Protein 7MMZ (pdb70)

InterPro domains:
  IPR000873 AMP-dependent synthetase/ligase domain [PF00501] (67-447)
  IPR011904 Acetate-CoA ligase [TIGR02188] (13-622)
  IPR020845 AMP-binding, conserved site [PS00455] (239-250)
  IPR025110 AMP-binding enzyme, C-terminal domain [PF13193] (507-585)
  IPR032387 Acetyl-coenzyme A synthetase, N-terminal domain [PF16177] (18-63)
  IPR042099 ANL, N-terminal domain [G3DSA:3.40.50.12780] (8-493)
  IPR045851 AMP-binding enzyme domain superfamily [G3DSA:3.30.300.30] (494-626)

Organism: Legionella pneumophila subsp. pneumophila (strain Philadelphia 1 / ATCC 33152 / DSM 7513) (NCBI:txid272624)

Solvent-accessible surface area: 20471 Å² total; per-residue (Å²): 129,85,62,50,56,147,5,18,116,40,0,24,100,15,0,69,128,24,5,77,47,90,79,104,48,92,75,18,29,68,35,14,7,161,65,10,64,12,74,0,0,65,41,1,38,0,1,2,0,20,1,0,0,38,60,14,41,114,135,36,12,137,38,40,0,0,15,12,0,0,3,66,54,131,87,68,90,79,18,26,0,39,98,0,54,40,61,0,0,11,0,0,21,0,0,99,73,22,134,12,54,98,45,59,24,0,0,0,0,1,3,14,0,1,24,0,0,0,0,0,0,0,0,4,2,5,3,1,16,0,2,5,3,34,5,25,15,18,17,68,5,0,53,84,23,4,91,64,11,97,8,67,4,0,0,0,0,10,11,13,61,101,8,49,62,78,25,74,0,15,51,43,0,51,114,1,8,120,98,58,151,13,36,13,0,0,6,47,36,43,118,62,136,55,99,39,74,81,129,36,15,49,35,17,104,97,31,29,90,94,37,64,91,69,10,120,31,54,59,8,70,2,47,26,52,5,0,10,5,25,15,10,19,38,95,22,85,25,64,3,2,11,0,8,2,0,0,2,0,0,0,0,0,30,0,0,48,55,1,0,47,16,106,63,132,20,18,0,1,2,51,19,27,1,3,68,12,15,0,0,0,0,0,0,0,0,0,0,0,42,0,6,9,0,0,1,20,16,15,60,38,64,99,68,40,10,4,0,6,5,75,1,0,40,94,32,101,0,26,0,2,0,6,29,0,24,20,5,20,34,8,59,142,40,22,61,118,88,13,126,94,25,54,13,93,17,14,79,1,0,0,0,14,45,23,70,4,63,76,66,2,15,57,19,2,24,92,90,0,3,101,41,84,3,27,9,0,12,3,23,22,12,12,5,0,0,0,0,0,0,1,11,48,30,107,50,139,56,64,43,44,16,3,2,27,81,31,2,47,11,9,46,14,4,0,11,56,122,76,44,114,62,31,131,50,46,28,96,24,49,0,0,0,67,41,3,0,0,0,4,2,26,33,5,43,91,70,75,118,67,7,25,110,57,23,26,58,89,12,46,3,34,4,10,10,4,2,92,31,38,156,92,24,2,7,73,25,74,19,67,102,50,91,7,8,38,1,31,28,43,56,8,0,17,20,14,0,50,46,3,0,54,80,46,131,49,10,86,52,25,27,6,74,24,73,124,66,91,48,65,32,49,4,0,39,0,104,0,36,74,144,56,74,81,32,58,82,45,0,68,105,23,0,28,68,49,12,6,82,31,0,25,0,60,35,13,89,62,101

Sequence (559 aa):
TATEEYLSEFWSEIAAQTIDWIQPWSITLQGGLHKGDVKWFQGGLLNVSANCLDRHLPHKANQTAIIWEGDDENQNKTLTFAQLYSEVCKMSNVLKSLNVRRGDTVGIYLPMIPEAAIAMLACARIGAIHTVVFAGFSAHALQQRLIASSCKCLITADAFQRGGKTIPLKKQADEASVDLNITKLVVKNSNAPTALNKNKEHWWHELKQTVSDQCTPEPMNTEDPLFILYTSGSTGQPKGVVHTTGGYLVQAAYTHQLIFACQDNEVFWCTADVGWWITGHSYVVYGPLCNGITTLMFEGIPTWPDAARNWRIIDKHQVNVFYTAPTAIRSLMRAGDQWLNSSSRSSLRLLGSVGEPINPEAWNWYHQKVGQGKCPIVDTWWQTETGAIMISPRASDEVIKPGSARKPIPGIVPLLLNEQGHEINGAGEGLLAIKYPWPSMARTIAGDHQRYCNTYLSNGYYITGDGAKRDEDGDYWITGRIDDVLNVSGHRLGTAEIESALVSHPKVAEAGVVGIPHDLKGQAIFAYVILPDAELQTELMERVKDQISAIAKPDVIQFA

Secondary structure (DSSP, 8-state):
-HHHHHHHHHHHHHHHHHS--SB--SEEEE--TTTT--EEEET-EE-HHHHHTGGGTTTTTTSEEEEEE-SSTT-EEEEEHHHHHHHHHHHHHHHHHTT--TT-EEEEE--SSHHHHHHHHHHHHHT-EEEE--TTS-HHHHHHHHHHHT-SEEEEES-EEETTEEE-HHHHHHHHHTTS--EEEEE--SSS-----TTTEEEHHHHGGGS-S--PPP-EETTSEEEEEEE--SSSS-EEEEEESHHHHHHHHHHHHHHH---TT-EEEE---TTSHHHIIIIIIHHHHTT-EEEEE-S-TTSS-TTHHHHHHHHHT--EEEE-HHHHHHHHHH-GGGGSS---TT--EEEEESS---HHHHHIIIIIISTT---EEEEB--GGG-S--B---TTS----TT--BSBPTT--EEEE-TTSPBPPSSEEEEEEE-S--TT---EETT-HHHHHHHHEETTEEEEEEEEEE-TTS-EEEEEESSS-EEETTEEE-HHHHHHHHHTSTT--EEEEEEEEETTTEEEEEEEEE---HHHHHHHHHHHHHHS-GGG--SEEEE-

Foldseek 3Di:
DVVVVVLLVVLLVLLVVQFDWPAFADGAWDDWQVVLPIDGRFRTWDFQLCLLAVVCPPVQQPPWAEWEAALPRVDTDTATSVRLLLLLLLVLQLCVVVVQAAAAEEEEQEFLDVVSLSVLNNCRQRNYAYEYADNQWALQQSLVVCVVRVHQEYEYEQWGDAFHDIDRSVVSPCSSCPVHNHAYEYEYPDPDDDDDDVPRYHYPVVSSVVDDSDDHGDGDGQARWSYWAFAADADDGTFTFTWGHRLLLSQLQVQQCFAPVDDLPAEAEEADICNFLCCVRPQHRRQSSVNHYHYTYRYACQVVHVLVVQVVCQVRLHAEYAYELLNLLVSVVRDLVSLPPHDLVSYAEYEYDQDFHDQVSQCCCQCRNVVNRYAYWYFDDHRQQSHTFFIDHRPDDRDDRRWSFGTDPSWAKFAADPVGDTDDAWDKHFIKTQIDGSGGRSATVPCRVCVSVRARDPRIGTPQWMWTAHNVRIIHTDGGPGQWDQFSSGTHYQNLLFVLLQVPPQFPGKDWGWDQDSSTRTAIEMETEGDDVVVLVVSLVSSCNNTRNRNRHPYYHYD

CATH classification: 3.40.50.12780

Radius of gyration: 22.62 Å; Cα contacts (8 Å, |Δi|>4): 1298; chains: 1; bounding box: 59×56×62 Å

Nearest PDB structures (foldseek):
  7mmz-assembly1_A  TM=1.002E+00  e=0.000E+00  Legionella pneumophila subsp. pneumophila str. Philadelphia 1
  7kno-assembly1_C  TM=9.696E-01  e=4.933E-80  Cryptococcus neoformans H99
  5k85-assembly3_C  TM=9.714E-01  e=1.891E-79  Cryptococcus neoformans H99
  8rpl-assembly2_B  TM=9.668E-01  e=5.287E-78  Chloroflexota bacterium
  8w0m-assembly1_B  TM=9.738E-01  e=5.385E-64  Candida albicans

Structure (mmCIF, N/CA/C/O backbone):
data_7MMZ
#
_entry.id   7MMZ
#
_cell.length_a   74.930
_cell.length_b   74.930
_cell.length_c   228.790
_cell.angle_alpha   90.000
_cell.angle_beta   90.000
_cell.angle_gamma   90.000
#
_symmetry.space_group_name_H-M   'P 41 21 2'
#
loop_
_entity.id
_entity.type
_entity.pdbx_description
1 polymer 'Acetyl-coenzyme A synthetase'
2 non-polymer "5'-O-[(S)-ethoxy(hydroxy)phosphoryl]adenosine"
3 non-polymer 1,2-ETHANEDIOL
4 water water
#
loop_
_atom_site.group_PDB
_atom_site.id
_atom_site.type_symbol
_atom_site.label_atom_id
_atom_site.label_alt_id
_atom_site.label_comp_id
_atom_site.label_asym_id
_atom_site.label_entity_id
_atom_site.label_seq_id
_atom_site.pdbx_PDB_ins_code
_atom_site.Cartn_x
_atom_site.Cartn_y
_atom_site.Cartn_z
_atom_site.occupancy
_atom_site.B_iso_or_equiv
_atom_site.auth_seq_id
_atom_site.auth_comp_id
_atom_site.auth_asym_id
_atom_site.auth_atom_id
_atom_site.pdbx_PDB_model_num
ATOM 1 N N . THR A 1 20 ? -24.74374 31.72117 43.76111 1.000 60.76108 12 THR A N 1
ATOM 2 C CA . THR A 1 20 ? -26.07439 31.73160 44.36422 1.000 65.87442 12 THR A CA 1
ATOM 3 C C . THR A 1 20 ? -26.76968 33.06837 44.11459 1.000 63.54716 12 THR A C 1
ATOM 4 O O . THR A 1 20 ? -27.55081 33.19848 43.16951 1.000 64.18086 12 THR A O 1
ATOM 8 N N . ALA A 1 21 ? -26.51147 34.06214 44.97234 1.000 64.42246 13 ALA A N 1
ATOM 9 C CA . ALA A 1 21 ? -26.76167 35.43880 44.55461 1.000 61.09622 13 ALA A CA 1
ATOM 10 C C . ALA A 1 21 ? -25.85759 35.79923 43.38088 1.000 56.80004 13 ALA A C 1
ATOM 11 O O . ALA A 1 21 ? -26.30822 36.38662 42.38964 1.000 54.65996 13 ALA A O 1
ATOM 13 N N . THR A 1 22 ? -24.58877 35.39630 43.45045 1.000 58.53173 14 THR A N 1
ATOM 14 C CA . THR A 1 22 ? -23.70569 35.52887 42.29686 1.000 56.49796 14 THR A CA 1
ATOM 15 C C . THR A 1 22 ? -24.27376 34.80543 41.07898 1.000 57.01903 14 THR A C 1
ATOM 16 O O . THR A 1 22 ? -24.17214 35.29980 39.94956 1.000 50.37516 14 THR A O 1
ATOM 20 N N . GLU A 1 23 ? -24.90151 33.64500 41.28945 1.000 56.33112 15 GLU A N 1
ATOM 21 C CA . GLU A 1 23 ? -25.42130 32.87994 40.16028 1.000 56.38392 15 GLU A CA 1
ATOM 22 C C . GLU A 1 23 ? -26.65536 33.54062 39.55252 1.000 56.72047 15 GLU A C 1
ATOM 23 O O . GLU A 1 23 ? -26.86595 33.45175 38.33427 1.000 53.13420 15 GLU A O 1
ATOM 29 N N . GLU A 1 24 ? -27.47648 34.20687 40.37566 1.000 55.43432 16 GLU A N 1
ATOM 30 C CA . GLU A 1 24 ? -28.57433 35.00566 39.83206 1.000 58.74047 16 GLU A CA 1
ATOM 31 C C . GLU A 1 24 ? -28.04792 36.14275 38.96006 1.000 56.13094 16 GLU A C 1
ATOM 32 O O . GLU A 1 24 ? -28.59716 36.40406 37.88276 1.000 57.97081 16 GLU A O 1
ATOM 34 N N . TYR A 1 25 ? -26.97905 36.82183 39.40191 1.000 53.46418 17 TYR A N 1
ATOM 35 C CA . TYR A 1 25 ? -26.35249 37.85280 38.57537 1.000 53.15564 17 TYR A CA 1
ATOM 36 C C . TYR A 1 25 ? -25.88795 37.29145 37.23564 1.000 53.22299 17 TYR A C 1
ATOM 37 O O . TYR A 1 25 ? -26.10872 37.90569 36.18615 1.000 52.40696 17 TYR A O 1
ATOM 46 N N . LEU A 1 26 ? -25.23119 36.12512 37.25188 1.000 53.64065 18 LEU A N 1
ATOM 47 C CA . LEU A 1 26 ? -24.72674 35.53246 36.00959 1.000 54.11037 18 LEU A CA 1
ATOM 48 C C . LEU A 1 26 ? -25.86678 35.04196 35.12235 1.000 50.70533 18 LEU A C 1
ATOM 49 O O . LEU A 1 26 ? -25.86079 35.27396 33.90655 1.000 48.31250 18 LEU A O 1
ATOM 54 N N . SER A 1 27 ? -26.85041 34.36589 35.71616 1.000 51.29922 19 SER A N 1
ATOM 55 C CA . SER A 1 27 ? -28.07666 34.01641 35.00832 1.000 52.74782 19 SER A CA 1
ATOM 56 C C . SER A 1 27 ? -28.66271 35.22365 34.27974 1.000 55.54169 19 SER A C 1
ATOM 57 O O . SER A 1 27 ? -28.83725 35.20692 33.05638 1.000 54.69730 19 SER A O 1
ATOM 60 N N . GLU A 1 28 ? -28.95095 36.29682 35.02183 1.000 54.65676 20 GLU A N 1
ATOM 61 C CA . GLU A 1 28 ? -29.56684 37.47197 34.41351 1.000 54.96227 20 GLU A CA 1
ATOM 62 C C . GLU A 1 28 ? -28.64763 38.14703 33.40539 1.000 50.37443 20 GLU A C 1
ATOM 63 O O . GLU A 1 28 ? -29.12836 38.71337 32.41834 1.000 49.58473 20 GLU A O 1
ATOM 69 N N . PHE A 1 29 ? -27.33439 38.11340 33.62390 1.000 53.02265 21 PHE A N 1
ATOM 70 C CA . PHE A 1 29 ? -26.43370 38.69961 32.63589 1.000 49.43905 21 PHE A CA 1
ATOM 71 C C . PHE A 1 29 ? -26.49525 37.92915 31.32371 1.000 48.50970 21 PHE A C 1
ATOM 72 O O . PHE A 1 29 ? -26.66691 38.51908 30.25110 1.000 49.94741 21 PHE A O 1
ATOM 80 N N . TRP A 1 30 ? -26.37147 36.60338 31.39347 1.000 46.96623 22 TRP A N 1
ATOM 81 C CA . TRP A 1 30 ? -26.35784 35.79433 30.17733 1.000 47.42600 22 TRP A CA 1
ATOM 82 C C . TRP A 1 30 ? -27.72434 35.73183 29.52008 1.000 49.75414 22 TRP A C 1
ATOM 83 O O . TRP A 1 30 ? -27.81392 35.69711 28.28593 1.000 45.51913 22 TRP A O 1
ATOM 94 N N . SER A 1 31 ? -28.79082 35.72407 30.32525 1.000 50.66837 23 SER A N 1
ATOM 95 C CA . SER A 1 31 ? -30.13905 35.82052 29.78290 1.000 48.75464 23 SER A CA 1
ATOM 96 C C . SER A 1 31 ? -30.29993 37.07338 28.94089 1.000 51.28378 23 SER A C 1
ATOM 97 O O . SER A 1 31 ? -30.96214 37.05491 27.89547 1.000 51.67758 23 SER A O 1
ATOM 100 N N . GLU A 1 32 ? -29.70860 38.17803 29.38822 1.000 50.27801 24 GLU A N 1
ATOM 101 C CA . GLU A 1 32 ? -29.81343 39.41903 28.63744 1.000 53.13533 24 GLU A CA 1
ATOM 102 C C . GLU A 1 32 ? -28.98414 39.34791 27.36446 1.000 51.82292 24 GLU A C 1
ATOM 103 O O . GLU A 1 32 ? -29.37878 39.88823 26.32532 1.000 53.47664 24 GLU A O 1
ATOM 109 N N . ILE A 1 33 ? -27.84976 38.65129 27.41515 1.000 52.28122 25 ILE A N 1
ATOM 110 C CA . ILE A 1 33 ? -27.03029 38.49747 26.21814 1.000 52.10706 25 ILE A CA 1
ATOM 111 C C . ILE A 1 33 ? -27.72602 37.59809 25.20058 1.000 51.16311 25 ILE A C 1
ATOM 112 O O . ILE A 1 33 ? -27.72015 37.88417 23.99814 1.000 52.20972 25 ILE A O 1
ATOM 117 N N . ALA A 1 34 ? -28.36213 36.51949 25.66112 1.000 50.52964 26 ALA A N 1
ATOM 118 C CA . ALA A 1 34 ? -29.03812 35.61571 24.73457 1.000 51.13459 26 ALA A CA 1
ATOM 119 C C . ALA A 1 34 ? -30.17369 36.32380 23.99967 1.000 54.28246 26 ALA A C 1
ATOM 120 O O . ALA A 1 34 ? -30.36000 36.12962 22.79318 1.000 52.26926 26 ALA A O 1
ATOM 122 N N . ALA A 1 35 ? -30.94382 37.15465 24.70456 1.000 52.48574 27 ALA A N 1
ATOM 123 C CA . ALA A 1 35 ? -32.06457 37.82333 24.05010 1.000 54.71622 27 ALA A CA 1
ATOM 124 C C . ALA A 1 35 ? -31.59036 38.87799 23.05917 1.000 57.03093 27 ALA A C 1
ATOM 125 O O . ALA A 1 35 ? -32.30453 39.18634 22.09678 1.000 57.50320 27 ALA A O 1
ATOM 127 N N . GLN A 1 36 ? -30.40153 39.44201 23.27526 1.000 58.17858 28 GLN A N 1
ATOM 128 C CA . GLN A 1 36 ? -29.84668 40.44429 22.36800 1.000 59.78836 28 GLN A CA 1
ATOM 129 C C . GLN A 1 36 ? -29.07945 39.83528 21.19427 1.000 58.62802 28 GLN A C 1
ATOM 130 O O . GLN A 1 36 ? -29.10658 40.39128 20.08955 1.000 60.39789 28 GLN A O 1
ATOM 136 N N . THR A 1 37 ? -28.41252 38.69781 21.40392 1.000 54.41136 29 THR A N 1
ATOM 137 C CA . THR A 1 37 ? -27.41864 38.20457 20.45034 1.000 55.30060 29 THR A CA 1
ATOM 138 C C . THR A 1 37 ? -28.04258 37.36613 19.33563 1.000 53.56298 29 THR A C 1
ATOM 139 O O . THR A 1 37 ? -27.63253 37.46783 18.17233 1.000 52.91620 29 THR A O 1
ATOM 143 N N . ILE A 1 38 ? -29.01347 36.51655 19.65430 1.000 52.09585 30 ILE A N 1
ATOM 144 C CA . ILE A 1 38 ? -29.49633 35.56312 18.66679 1.000 54.78215 30 ILE A CA 1
ATOM 145 C C . ILE A 1 38 ? -31.01921 35.59739 18.61147 1.000 52.61514 30 ILE A C 1
ATOM 146 O O . ILE A 1 38 ? -31.69507 35.99362 19.56224 1.000 53.70351 30 ILE A O 1
ATOM 151 N N . ASP A 1 39 ? -31.55238 35.19774 17.45808 1.000 54.66539 31 ASP A N 1
ATOM 152 C CA . ASP A 1 39 ? -32.99149 35.04966 17.28140 1.000 52.13217 31 ASP A CA 1
ATOM 153 C C . ASP A 1 39 ? -33.46109 33.73204 17.86637 1.000 52.31310 31 ASP A C 1
ATOM 154 O O . ASP A 1 39 ? -32.82899 32.69268 17.66778 1.000 53.12892 31 ASP A O 1
ATOM 159 N N . TRP A 1 40 ? -34.58923 33.77400 18.56558 1.000 57.45761 32 TRP A N 1
ATOM 160 C CA . TRP A 1 40 ? -35.17149 32.59489 19.19064 1.000 57.23003 32 TRP A CA 1
ATOM 161 C C . TRP A 1 40 ? -36.46602 32.21234 18.48367 1.000 58.52441 32 TRP A C 1
ATOM 162 O O . TRP A 1 40 ? -37.34431 33.05888 18.28414 1.000 57.53376 32 TRP A O 1
ATOM 173 N N . ILE A 1 41 ? -36.56107 30.93764 18.08027 1.000 59.76910 33 ILE A N 1
ATOM 174 C CA . ILE A 1 41 ? -37.81894 30.38770 17.58023 1.000 56.44106 33 ILE A CA 1
ATOM 175 C C . ILE A 1 41 ? -38.86767 30.39436 18.68378 1.000 60.22790 33 ILE A C 1
ATOM 176 O O . ILE A 1 41 ? -40.04810 30.67819 18.44741 1.000 58.86799 33 ILE A O 1
ATOM 181 N N . GLN A 1 42 ? -38.45135 30.08249 19.90893 1.000 60.34889 34 GLN A N 1
ATOM 182 C CA . GLN A 1 42 ? -39.33072 30.05775 21.06087 1.000 59.03747 34 GLN A CA 1
ATOM 183 C C . GLN A 1 42 ? -38.48155 30.51054 22.24096 1.000 61.75974 34 GLN A C 1
ATOM 184 O O . GLN A 1 42 ? -37.32931 30.04943 22.37501 1.000 58.89305 34 GLN A O 1
ATOM 190 N N . PRO A 1 43 ? -38.97154 31.43522 23.06269 1.000 62.28969 35 PRO A N 1
ATOM 191 C CA . PRO A 1 43 ? -38.19966 31.84946 24.23789 1.000 58.67506 35 PRO A CA 1
ATOM 192 C C . PRO A 1 43 ? -38.11012 30.72685 25.26205 1.000 58.11521 35 PRO A C 1
ATOM 193 O O . PRO A 1 43 ? -38.86724 29.75349 25.23356 1.000 61.41829 35 PRO A O 1
ATOM 197 N N . TRP A 1 44 ? -37.15531 30.87480 26.17432 1.000 56.98365 36 TRP A N 1
ATOM 198 C CA . TRP A 1 44 ? -36.83918 29.86142 27.17055 1.000 57.03407 36 TRP A CA 1
ATOM 199 C C . TRP A 1 44 ? -37.53418 30.17633 28.49072 1.000 59.01167 36 TRP A C 1
ATOM 200 O O . TRP A 1 44 ? -38.05496 31.27521 28.70583 1.000 60.63404 36 TRP A O 1
ATOM 211 N N . SER A 1 45 ? -37.54084 29.18844 29.38507 1.000 59.27395 37 SER A N 1
ATOM 212 C CA . SER A 1 45 ? -38.26749 29.31043 30.64206 1.000 59.75916 37 SER A CA 1
ATOM 213 C C . SER A 1 45 ? -37.38258 29.30865 31.88011 1.000 60.21015 37 SER A C 1
ATOM 214 O O . SER A 1 45 ? -37.75906 29.92101 32.88123 1.000 62.58912 37 SER A O 1
ATOM 217 N N . ILE A 1 46 ? -36.23057 28.64429 31.84691 1.000 58.07944 38 ILE A N 1
ATOM 218 C CA . ILE A 1 46 ? -35.26105 28.65427 32.94388 1.000 59.02211 38 ILE A CA 1
ATOM 219 C C . ILE A 1 46 ? -33.90494 28.97991 32.33722 1.000 56.95791 38 ILE A C 1
ATOM 220 O O . ILE A 1 46 ? -33.37756 28.18752 31.54868 1.000 54.43571 38 ILE A O 1
ATOM 225 N N . THR A 1 47 ? -33.33035 30.12860 32.71542 1.000 56.33441 39 THR A N 1
ATOM 226 C CA . THR A 1 47 ? -32.06295 30.55943 32.12853 1.000 53.04759 39 THR A CA 1
ATOM 227 C C . THR A 1 47 ? -30.93289 29.60940 32.50303 1.000 53.09203 39 THR A C 1
ATOM 228 O O . THR A 1 47 ? -30.23167 29.07620 31.63551 1.000 47.95982 39 THR A O 1
ATOM 232 N N . LEU A 1 48 ? -30.73453 29.39507 33.79904 1.000 53.05130 40 LEU A N 1
ATOM 233 C CA . LEU A 1 48 ? -29.63745 28.58396 34.29574 1.000 49.90521 40 LEU A CA 1
ATOM 234 C C . LEU A 1 48 ? -30.18426 27.54397 35.25425 1.000 52.91096 40 LEU A C 1
ATOM 235 O O . LEU A 1 48 ? -31.07148 27.83864 36.06142 1.000 53.39138 40 LEU A O 1
ATOM 240 N N . GLN A 1 49 ? -29.64526 26.32918 35.15948 1.000 53.37087 41 GLN A N 1
ATOM 241 C CA . GLN A 1 49 ? -30.05126 25.22041 36.01060 1.000 53.08896 41 GLN A CA 1
ATOM 242 C C . GLN A 1 49 ? -28.86622 24.27587 36.17952 1.000 53.17050 41 GLN A C 1
ATOM 243 O O . GLN A 1 49 ? -28.02047 24.15475 35.28878 1.000 50.25000 41 GLN A O 1
ATOM 249 N N . GLY A 1 50 ? -28.81512 23.60344 37.33217 1.000 54.49679 42 GLY A N 1
ATOM 250 C CA . GLY A 1 50 ? -27.71136 22.71622 37.62998 1.000 49.56398 42 GLY A CA 1
ATOM 251 C C . GLY A 1 50 ? -26.44078 23.51005 37.86718 1.000 54.50804 42 GLY A C 1
ATOM 252 O O . GLY A 1 50 ? -26.44338 24.74204 37.96137 1.000 54.58239 42 GLY A O 1
ATOM 253 N N . GLY A 1 51 ? -25.33500 22.78269 37.94875 1.000 51.76548 43 GLY A N 1
ATOM 254 C CA . GLY A 1 51 ? -24.08354 23.44062 38.25147 1.000 50.52382 43 GLY A CA 1
ATOM 255 C C . GLY A 1 51 ? -22.90612 22.49897 38.13889 1.000 54.74727 43 GLY A C 1
ATOM 256 O O . GLY A 1 51 ? -23.00854 21.39885 37.59149 1.000 50.71427 43 GLY A O 1
ATOM 257 N N . LEU A 1 52 ? -21.77795 22.95959 38.68192 1.000 50.14602 44 LEU A N 1
ATOM 258 C CA . LEU A 1 52 ? -20.50298 22.26978 38.55927 1.000 51.72437 44 LEU A CA 1
ATOM 259 C C . LEU A 1 52 ? -20.28174 21.20624 39.62538 1.000 55.13726 44 LEU A C 1
ATOM 260 O O . LEU A 1 52 ? -19.37040 20.37837 39.48048 1.000 55.78860 44 LEU A O 1
ATOM 265 N N . HIS A 1 53 ? -21.06704 21.21607 40.69844 1.000 54.48611 45 HIS A N 1
ATOM 266 C CA . HIS A 1 53 ? -20.95175 20.14555 41.68099 1.000 56.38418 45 HIS A CA 1
ATOM 267 C C . HIS A 1 53 ? -21.40674 18.81348 41.09857 1.000 58.89116 45 HIS A C 1
ATOM 268 O O . HIS A 1 53 ? -20.79640 17.77132 41.36492 1.000 64.10574 45 HIS A O 1
ATOM 275 N N . LYS A 1 54 ? -22.46983 18.82454 40.29411 1.000 64.74174 46 LYS A N 1
ATOM 276 C CA . LYS A 1 54 ? -22.98894 17.60140 39.70268 1.000 65.58253 46 LYS A CA 1
ATOM 277 C C . LYS A 1 54 ? -22.72864 17.47988 38.21101 1.000 64.47173 46 LYS A C 1
ATOM 278 O O . LYS A 1 54 ? -22.84744 16.37614 37.67489 1.000 68.43658 46 LYS A O 1
ATOM 280 N N . GLY A 1 55 ? -22.36756 18.56472 37.53518 1.000 56.30875 47 GLY A N 1
ATOM 281 C CA . GLY A 1 55 ? -22.23592 18.50994 36.09094 1.000 55.57092 47 GLY A CA 1
ATOM 282 C C . GLY A 1 55 ? -23.54992 18.25180 35.38427 1.000 59.34941 47 GLY A C 1
ATOM 283 O O . GLY A 1 55 ? -23.61271 17.39430 34.49200 1.000 62.82825 47 GLY A O 1
ATOM 284 N N . ASP A 1 56 ? -24.60585 18.96493 35.76823 1.000 54.88214 48 ASP A N 1
ATOM 285 C CA . ASP A 1 56 ? -25.91723 18.85641 35.14550 1.000 55.48530 48 ASP A CA 1
ATOM 286 C C . ASP A 1 56 ? -26.36872 20.22081 34.63665 1.000 55.40107 48 ASP A C 1
ATOM 287 O O . ASP A 1 56 ? -27.55253 20.57134 34.68615 1.000 56.05249 48 ASP A O 1
ATOM 292 N N . VAL A 1 57 ? -25.41255 20.99923 34.12870 1.000 53.78192 49 VAL A N 1
ATOM 293 C CA . VAL A 1 57 ? -25.67116 22.38174 33.74984 1.000 51.34678 49 VAL A CA 1
ATOM 294 C C . VAL A 1 57 ? -26.61165 22.41509 32.55468 1.000 52.65766 49 VAL A C 1
ATOM 295 O O . VAL A 1 57 ? -26.41763 21.69390 31.56372 1.000 51.39398 49 VAL A O 1
ATOM 299 N N . LYS A 1 58 ? -27.64181 23.25402 32.64358 1.000 51.05882 50 LYS A N 1
ATOM 300 C CA . LYS A 1 58 ? -28.56742 23.48022 31.54420 1.000 50.34862 50 LYS A CA 1
ATOM 301 C C . LYS A 1 58 ? -28.78360 24.97467 31.37706 1.000 49.31621 50 LYS A C 1
ATOM 302 O O . LYS A 1 58 ? -29.07111 25.68426 32.34745 1.000 47.15675 50 LYS A O 1
ATOM 308 N N . TRP A 1 59 ? -28.63648 25.44095 30.14398 1.000 45.57215 51 TRP A N 1
ATOM 309 C CA . TRP A 1 59 ? -28.77714 26.84335 29.79731 1.000 45.75338 51 TRP A CA 1
ATOM 310 C C . TRP A 1 59 ? -29.95397 27.00453 28.85131 1.000 49.96460 51 TRP A C 1
ATOM 311 O O . TRP A 1 59 ? -30.06851 26.26124 27.86262 1.000 46.73114 51 TRP A O 1
ATOM 322 N N . PHE A 1 60 ? -30.82844 27.96398 29.17034 1.000 45.84296 52 PHE A N 1
ATOM 323 C CA . PHE A 1 60 ? -31.92576 28.36187 28.29024 1.000 50.03802 52 PHE A CA 1
ATOM 324 C C . PHE A 1 60 ? -32.89883 27.20163 28.04332 1.000 54.04793 52 PHE A C 1
ATOM 325 O O . PHE A 1 60 ? -33.39493 26.99322 26.93444 1.000 52.42675 52 PHE A O 1
ATOM 333 N N . GLN A 1 61 ? -33.18547 26.45275 29.10388 1.000 54.18450 53 GLN A N 1
ATOM 334 C CA . GLN A 1 61 ? -34.05506 25.28668 29.01647 1.000 55.74497 53 GLN A CA 1
ATOM 335 C C . GLN A 1 61 ? -35.47748 25.70872 28.66951 1.000 57.38823 53 GLN A C 1
ATOM 336 O O . GLN A 1 61 ? -36.03328 26.62714 29.27966 1.000 60.03427 53 GLN A O 1
ATOM 342 N N . GLY A 1 62 ? -36.06993 25.04050 27.68836 1.000 58.97601 54 GLY A N 1
ATOM 343 C CA . GLY A 1 62 ? -37.36042 25.43139 27.17264 1.000 54.22345 54 GLY A CA 1
ATOM 344 C C . GLY A 1 62 ? -37.29924 26.25745 25.90789 1.000 57.22187 54 GLY A C 1
ATOM 345 O O . GLY A 1 62 ? -38.33425 26.44285 25.25857 1.000 55.53813 54 GLY A O 1
ATOM 346 N N . GLY A 1 63 ? -36.11725 26.74402 25.52782 1.000 56.22623 55 GLY A N 1
ATOM 347 C CA . GLY A 1 63 ? -36.00662 27.56190 24.33431 1.000 54.25514 55 GLY A CA 1
ATOM 348 C C . GLY A 1 63 ? -35.83786 26.72916 23.07583 1.000 53.11245 55 GLY A C 1
ATOM 349 O O . GLY A 1 63 ? -35.33077 25.60870 23.09837 1.000 51.97668 55 GLY A O 1
ATOM 350 N N . LEU A 1 64 ? -36.27864 27.29207 21.95640 1.000 53.55782 56 LEU A N 1
ATOM 351 C CA . LEU A 1 64 ? -36.09675 26.67456 20.65197 1.000 55.41837 56 LEU A CA 1
ATOM 352 C C . LEU A 1 64 ? -35.33201 27.63463 19.75496 1.000 52.06403 56 LEU A C 1
ATOM 353 O O . LEU A 1 64 ? -35.54973 28.84635 19.80876 1.000 56.66054 56 LEU A O 1
ATOM 358 N N . LEU A 1 65 ? -34.42029 27.09495 18.95107 1.000 50.87578 57 LEU A N 1
ATOM 359 C CA . LEU A 1 65 ? -33.63364 27.91142 18.03436 1.000 52.82413 57 LEU A CA 1
ATOM 360 C C . LEU A 1 65 ? -33.01031 27.01540 16.97755 1.000 48.55964 57 LEU A C 1
ATOM 361 O O . LEU A 1 65 ? -33.11216 25.78968 17.03464 1.000 47.69610 57 LEU A O 1
ATOM 366 N N . ASN A 1 66 ? -32.37196 27.65217 15.99791 1.000 47.21782 58 ASN A N 1
ATOM 367 C CA . ASN A 1 66 ? -31.60772 26.93756 14.98509 1.000 49.07666 58 ASN A CA 1
ATOM 368 C C . ASN A 1 66 ? -30.36719 27.74983 14.63956 1.000 46.60886 58 ASN A C 1
ATOM 369 O O . ASN A 1 66 ? -30.46106 28.95324 14.37356 1.000 48.11669 58 ASN A O 1
ATOM 374 N N . VAL A 1 67 ? -29.21210 27.08231 14.62754 1.000 46.58117 59 VAL A N 1
ATOM 375 C CA . VAL A 1 67 ? -27.94030 27.78168 14.45452 1.000 45.58400 59 VAL A CA 1
ATOM 376 C C . VAL A 1 67 ? -27.83856 28.38551 13.06029 1.000 48.57200 59 VAL A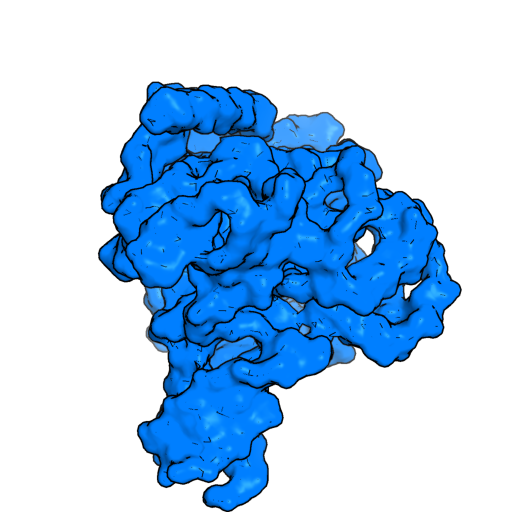 C 1
ATOM 377 O O . VAL A 1 67 ? -27.42393 29.53941 12.90130 1.000 47.14365 59 VAL A O 1
ATOM 381 N N . SER A 1 68 ? -28.21784 27.62167 12.02906 1.000 48.57974 60 SER A N 1
ATOM 382 C CA . SER A 1 68 ? -28.06765 28.10300 10.65965 1.000 47.98442 60 SER A CA 1
ATOM 383 C C . SER A 1 68 ? -28.98170 29.28724 10.38272 1.000 49.43062 60 SER A C 1
ATOM 384 O O . SER A 1 68 ? -28.61947 30.18140 9.60746 1.000 53.59904 60 SER A O 1
ATOM 387 N N . ALA A 1 69 ? -30.15984 29.31805 11.00679 1.000 48.90019 61 ALA A N 1
ATOM 388 C CA . ALA A 1 69 ? -31.03458 30.47773 10.86616 1.000 52.42238 61 ALA A CA 1
ATOM 389 C C . ALA A 1 69 ? -30.35412 31.74489 11.37683 1.000 52.35906 61 ALA A C 1
ATOM 390 O O . ALA A 1 69 ? -30.47185 32.81752 10.76779 1.000 53.28405 61 ALA A O 1
ATOM 392 N N . ASN A 1 70 ? -29.62457 31.63824 12.48649 1.000 50.83979 62 ASN A N 1
ATOM 393 C CA . ASN A 1 70 ? -28.91071 32.79336 13.01228 1.000 51.73301 62 ASN A CA 1
ATOM 394 C C . ASN A 1 70 ? -27.72156 33.18987 12.15533 1.000 50.32665 62 ASN A C 1
ATOM 395 O O . ASN A 1 70 ? -27.32438 34.35652 12.18730 1.000 47.32228 62 ASN A O 1
ATOM 400 N N . CYS A 1 71 ? -27.14174 32.25173 11.40769 1.000 50.67205 63 CYS A N 1
ATOM 401 C CA . CYS A 1 71 ? -25.96532 32.52078 10.58752 1.000 47.95448 63 CYS A CA 1
ATOM 402 C C . CYS A 1 71 ? -26.31083 32.88383 9.14753 1.000 52.57931 63 CYS A C 1
ATOM 403 O O . CYS A 1 71 ? -25.43075 33.35186 8.41651 1.000 51.74740 63 CYS A O 1
ATOM 406 N N . LEU A 1 72 ? -27.56408 32.68172 8.72578 1.000 53.51117 64 LEU A N 1
ATOM 407 C CA . LEU A 1 72 ? -27.94614 32.83095 7.32665 1.000 56.60332 64 LEU A CA 1
ATOM 408 C C . LEU A 1 72 ? -29.29873 33.51615 7.18805 1.000 58.53815 64 LEU A C 1
ATOM 409 O O . LEU A 1 72 ? -29.37582 34.68877 6.80313 1.000 60.74755 64 LEU A O 1
ATOM 414 N N . ASP A 1 73 ? -30.36140 32.77884 7.52374 1.000 57.13584 65 ASP A N 1
ATOM 415 C CA . ASP A 1 73 ? -31.72998 33.20145 7.23496 1.000 59.63409 65 ASP A CA 1
ATOM 416 C C . ASP A 1 73 ? -32.02820 34.59453 7.77719 1.000 59.48881 65 ASP A C 1
ATOM 417 O O . ASP A 1 73 ? -32.57184 35.44207 7.06259 1.000 62.24449 65 ASP A O 1
ATOM 422 N N . ARG A 1 74 ? -31.66668 34.85839 9.03860 1.000 59.14979 66 ARG A N 1
ATOM 423 C CA . ARG A 1 74 ? -31.99927 36.14700 9.64456 1.000 60.43780 66 ARG A CA 1
ATOM 424 C C . ARG A 1 74 ? -31.17616 37.30941 9.09360 1.000 62.45924 66 ARG A C 1
ATOM 425 O O . ARG A 1 74 ? -31.47215 38.45869 9.43355 1.000 64.31259 66 ARG A O 1
ATOM 433 N N . HIS A 1 75 ? -30.15960 37.05418 8.26902 1.000 62.03339 67 HIS A N 1
ATOM 434 C CA . HIS A 1 75 ? -29.40887 38.13130 7.63032 1.000 65.73737 67 HIS A CA 1
ATOM 435 C C . HIS A 1 75 ? -29.97046 38.48965 6.26390 1.000 70.87774 67 HIS A C 1
ATOM 436 O O . HIS A 1 75 ? -29.50155 39.44727 5.64029 1.000 73.62833 67 HIS A O 1
ATOM 443 N N . LEU A 1 76 ? -30.94011 37.77316 5.81029 1.000 69.53206 68 LEU A N 1
ATOM 444 C CA . LEU A 1 76 ? -31.58325 38.01862 4.54151 1.000 73.07390 68 LEU A CA 1
ATOM 445 C C . LEU A 1 76 ? -32.86346 38.81859 4.74926 1.000 76.82086 68 LEU A C 1
ATOM 446 O O . LEU A 1 76 ? -33.56367 38.63817 5.74921 1.000 76.10064 68 LEU A O 1
ATOM 451 N N . PRO A 1 77 ? -33.20626 39.70968 3.81671 1.000 79.55076 69 PRO A N 1
ATOM 452 C CA . PRO A 1 77 ? -32.41434 39.95949 2.60755 1.000 79.84227 69 PRO A CA 1
ATOM 453 C C . PRO A 1 77 ? -31.53046 41.21651 2.65093 1.000 80.43966 69 PRO A C 1
ATOM 454 O O . PRO A 1 77 ? -30.91594 41.54730 1.63552 1.000 80.40797 69 PRO A O 1
ATOM 458 N N . HIS A 1 78 ? -31.45618 41.89649 3.80051 1.000 87.99255 70 HIS A N 1
ATOM 459 C CA . HIS A 1 78 ? -30.70651 43.15246 3.87146 1.000 87.35792 70 HIS A CA 1
ATOM 460 C C . HIS A 1 78 ? -29.21628 42.93999 3.60319 1.000 84.36793 70 HIS A C 1
ATOM 461 O O . HIS A 1 78 ? -28.56795 43.77593 2.95986 1.000 78.83633 70 HIS A O 1
ATOM 468 N N . LYS A 1 79 ? -28.65292 41.83016 4.08221 1.000 76.28141 71 LYS A N 1
ATOM 469 C CA . LYS A 1 79 ? -27.25722 41.49744 3.82350 1.000 74.86930 71 LYS A CA 1
ATOM 470 C C . LYS A 1 79 ? -27.11653 40.39135 2.78270 1.000 70.89889 71 LYS A C 1
ATOM 471 O O . LYS A 1 79 ? -26.06282 39.75277 2.69932 1.000 70.03650 71 LYS A O 1
ATOM 477 N N . ALA A 1 80 ? -28.16325 40.16231 1.98360 1.000 71.74999 72 ALA A N 1
ATOM 478 C CA . ALA A 1 80 ? -28.15993 39.06431 1.01890 1.000 69.86403 72 ALA A CA 1
ATOM 479 C C . ALA A 1 80 ? -26.97820 39.15447 0.05951 1.000 69.11878 72 ALA A C 1
ATOM 480 O O . ALA A 1 80 ? -26.40761 38.12829 -0.32790 1.000 68.26378 72 ALA A O 1
ATOM 482 N N . ASN A 1 81 ? -26.59686 40.36699 -0.33904 1.000 67.85939 73 ASN A N 1
ATOM 483 C CA . ASN A 1 81 ? -25.50908 40.55515 -1.28600 1.000 67.57038 73 ASN A CA 1
ATOM 484 C C . ASN A 1 81 ? -24.19446 40.93465 -0.62410 1.000 66.85120 73 ASN A C 1
ATOM 485 O O . ASN A 1 81 ? -23.21408 41.19969 -1.32789 1.000 64.18031 73 ASN A O 1
ATOM 490 N N . GLN A 1 82 ? -24.14358 40.95936 0.70286 1.000 62.88068 74 GLN A N 1
ATOM 491 C CA . GLN A 1 82 ? -22.86654 41.08951 1.38180 1.000 62.35509 74 GLN A CA 1
ATOM 492 C C . GLN A 1 82 ? -22.11310 39.77047 1.29311 1.000 60.14671 74 GLN A C 1
ATOM 493 O O . GLN A 1 82 ? -22.70051 38.69507 1.44233 1.000 61.05543 74 GLN A O 1
ATOM 499 N N . THR A 1 83 ? -20.81076 39.85554 1.02720 1.000 57.89926 75 THR A N 1
ATOM 500 C CA . THR A 1 83 ? -19.96148 38.67305 1.03956 1.000 55.85970 75 THR A CA 1
ATOM 501 C C . THR A 1 83 ? -19.95345 38.05163 2.43170 1.000 56.56535 75 THR A C 1
ATOM 502 O O . THR A 1 83 ? -19.63353 38.72670 3.41340 1.000 58.61325 75 THR A O 1
ATOM 506 N N . ALA A 1 84 ? -20.32727 36.77093 2.52264 1.000 58.43057 76 ALA A N 1
ATOM 507 C CA . ALA A 1 84 ? -20.28170 36.03786 3.78731 1.000 53.76900 76 ALA A CA 1
ATOM 508 C C . ALA A 1 84 ? -18.96329 35.30288 3.99071 1.000 49.26595 76 ALA A C 1
ATOM 509 O O . ALA A 1 84 ? -18.44082 35.26420 5.10751 1.000 47.86426 76 ALA A O 1
ATOM 511 N N . ILE A 1 85 ? -18.43107 34.68809 2.93998 1.000 50.06044 77 ILE A N 1
ATOM 512 C CA . ILE A 1 85 ? -17.19195 33.92626 3.00826 1.000 49.19701 77 ILE A CA 1
ATOM 513 C C . ILE A 1 85 ? -16.30227 34.35407 1.85794 1.000 51.81216 77 ILE A C 1
ATOM 514 O O . ILE A 1 85 ? -16.72369 34.31687 0.69716 1.000 57.81917 77 ILE A O 1
ATOM 519 N N . ILE A 1 86 ? -15.08704 34.77440 2.17648 1.000 50.04212 78 ILE A N 1
ATOM 520 C CA . ILE A 1 86 ? -14.03319 34.95398 1.18911 1.000 52.14292 78 ILE A CA 1
ATOM 521 C C . ILE A 1 86 ? -13.15902 33.71539 1.24531 1.000 49.02809 78 ILE A C 1
ATOM 522 O O . ILE A 1 86 ? -12.73328 33.29892 2.32987 1.000 48.86388 78 ILE A O 1
ATOM 527 N N . TRP A 1 87 ? -12.91823 33.09940 0.09456 1.000 51.96818 79 TRP A N 1
ATOM 528 C CA . TRP A 1 87 ? -12.07124 31.91818 0.03066 1.000 53.73138 79 TRP A CA 1
ATOM 529 C C . TRP A 1 87 ? -10.85699 32.23192 -0.82248 1.000 52.67637 79 TRP A C 1
ATOM 530 O O . TRP A 1 87 ? -10.97805 32.82089 -1.89709 1.000 59.10961 79 TRP A O 1
ATOM 541 N N . GLU A 1 88 ? -9.69546 31.83062 -0.33443 1.000 53.64232 80 GLU A N 1
ATOM 542 C CA . GLU A 1 88 ? -8.42682 31.99570 -1.02043 1.000 53.85507 80 GLU A CA 1
ATOM 543 C C . GLU A 1 88 ? -7.80514 30.61404 -1.13140 1.000 55.44915 80 GLU A C 1
ATOM 544 O O . GLU A 1 88 ? -7.74241 29.87812 -0.14065 1.000 53.55665 80 GLU A O 1
ATOM 550 N N . GLY A 1 89 ? -7.39511 30.24589 -2.32502 1.000 57.63803 81 GLY A N 1
ATOM 551 C CA . GLY A 1 89 ? -6.79525 28.94801 -2.52869 1.000 56.36677 81 GLY A CA 1
ATOM 552 C C . GLY A 1 89 ? -5.31824 28.90665 -2.21285 1.000 58.47102 81 GLY A C 1
ATOM 553 O O . GLY A 1 89 ? -4.64023 29.93057 -2.20909 1.000 61.25135 81 GLY A O 1
ATOM 554 N N . ASP A 1 90 ? -4.83907 27.69731 -1.91885 1.000 57.47480 82 ASP A N 1
ATOM 555 C CA . ASP A 1 90 ? -3.40510 27.48646 -1.76518 1.000 59.81847 82 ASP A CA 1
ATOM 556 C C . ASP A 1 90 ? -2.65330 27.98683 -2.99360 1.000 65.62496 82 ASP A C 1
ATOM 557 O O . ASP A 1 90 ? -1.59386 28.61692 -2.87717 1.000 61.37467 82 ASP A O 1
ATOM 562 N N . ASP A 1 91 ? -3.19083 27.71425 -4.17897 1.000 68.81262 83 ASP A N 1
ATOM 563 C CA . ASP A 1 91 ? -2.76100 28.37427 -5.40118 1.000 67.26652 83 ASP A CA 1
ATOM 564 C C . ASP A 1 91 ? -3.34807 29.77896 -5.41676 1.000 69.39977 83 ASP A C 1
ATOM 565 O O . ASP A 1 91 ? -4.57086 29.94365 -5.38880 1.000 71.73212 83 ASP A O 1
ATOM 570 N N . GLU A 1 92 ? -2.47681 30.78761 -5.45106 1.000 69.00006 84 GLU A N 1
ATOM 571 C CA . GLU A 1 92 ? -2.90258 32.17849 -5.32486 1.000 69.06146 84 GLU A CA 1
ATOM 572 C C . GLU A 1 92 ? -3.90261 32.60828 -6.39648 1.000 74.32868 84 GLU A C 1
ATOM 573 O O . GLU A 1 92 ? -4.66060 33.56144 -6.17353 1.000 74.00681 84 GLU A O 1
ATOM 579 N N . ASN A 1 93 ? -3.92535 31.94422 -7.55094 1.000 73.99859 85 ASN A N 1
ATOM 580 C CA . ASN A 1 93 ? -4.86657 32.31406 -8.59948 1.000 75.54297 85 ASN A CA 1
ATOM 581 C C . ASN A 1 93 ? -6.27645 31.79276 -8.35084 1.000 76.78753 85 ASN A C 1
ATOM 582 O O . ASN A 1 93 ? -7.16524 32.05872 -9.16782 1.000 77.19938 85 ASN A O 1
ATOM 587 N N . GLN A 1 94 ? -6.50908 31.06533 -7.25970 1.000 74.48014 86 GLN A N 1
ATOM 588 C CA . GLN A 1 94 ? -7.80996 30.46799 -6.96801 1.000 71.94762 86 GLN A CA 1
ATOM 589 C C . GLN A 1 94 ? -8.51584 31.28002 -5.89318 1.000 66.71737 86 GLN A C 1
ATOM 590 O O . GLN A 1 94 ? -8.02897 31.37125 -4.76236 1.000 63.61560 86 GLN A O 1
ATOM 596 N N . ASN A 1 95 ? -9.65655 31.86311 -6.24946 1.000 65.90537 87 ASN A N 1
ATOM 597 C CA . ASN A 1 95 ? -10.43357 32.69566 -5.34548 1.000 63.84727 87 ASN A CA 1
ATOM 598 C C . ASN A 1 95 ? -11.91131 32.40146 -5.52907 1.000 64.65223 87 ASN A C 1
ATOM 599 O O . ASN A 1 95 ? -12.36475 32.13191 -6.64367 1.000 68.72114 87 ASN A O 1
ATOM 604 N N . LYS A 1 96 ? -12.65529 32.45906 -4.42933 1.000 60.15742 88 LYS A N 1
ATOM 605 C CA . LYS A 1 96 ? -14.10449 32.33847 -4.44668 1.000 63.11208 88 LYS A CA 1
ATOM 606 C C . LYS A 1 96 ? -14.69056 33.24358 -3.37406 1.000 62.52548 88 LYS A C 1
ATOM 607 O O . LYS A 1 96 ? -14.07778 33.47174 -2.32759 1.000 60.63766 88 LYS A O 1
ATOM 613 N N . THR A 1 97 ? -15.88394 33.75819 -3.64160 1.000 64.46235 89 THR A N 1
ATOM 614 C CA . THR A 1 97 ? -16.67762 34.43018 -2.62684 1.000 61.80884 89 THR A CA 1
ATOM 615 C C . THR A 1 97 ? -18.07875 33.84382 -2.64399 1.000 62.85349 89 THR A C 1
ATOM 616 O O . THR A 1 97 ? -18.57789 33.42032 -3.68961 1.000 63.08114 89 THR A O 1
ATOM 620 N N . LEU A 1 98 ? -18.69152 33.78178 -1.46542 1.000 61.02256 90 LEU A N 1
ATOM 621 C CA . LEU A 1 98 ? -20.09677 33.42664 -1.33113 1.000 61.36846 90 LEU A CA 1
ATOM 622 C C . LEU A 1 98 ? -20.77446 34.53087 -0.53703 1.000 59.49919 90 LEU A C 1
ATOM 623 O O . LEU A 1 98 ? -20.38410 34.80276 0.60397 1.000 56.23394 90 LEU A O 1
ATOM 628 N N . THR A 1 99 ? -21.78059 35.16521 -1.13754 1.000 59.77908 91 THR A N 1
ATOM 629 C CA . THR A 1 99 ? -22.62310 36.08427 -0.39144 1.000 59.88315 91 THR A CA 1
ATOM 630 C C . THR A 1 99 ? -23.49127 35.30686 0.59618 1.000 59.44603 91 THR A C 1
ATOM 631 O O . THR A 1 99 ? -23.54259 34.07338 0.59193 1.000 61.55844 91 THR A O 1
ATOM 635 N N . PHE A 1 100 ? -24.17542 36.04458 1.46796 1.000 60.10273 92 PHE A N 1
ATOM 636 C CA . PHE A 1 100 ? -25.07815 35.38880 2.40543 1.000 60.13339 92 PHE A CA 1
ATOM 637 C C . PHE A 1 100 ? -26.20957 34.67769 1.66727 1.000 61.11946 92 PHE A C 1
ATOM 638 O O . PHE A 1 100 ? -26.55864 33.54320 2.00382 1.000 59.83300 92 PHE A O 1
ATOM 646 N N . ALA A 1 101 ? -26.77879 35.31720 0.64370 1.000 61.45322 93 ALA A N 1
ATOM 647 C CA . ALA A 1 101 ? -27.81991 34.66016 -0.14245 1.000 64.60455 93 ALA A CA 1
ATOM 648 C C . ALA A 1 101 ? -27.29286 33.39846 -0.82004 1.000 64.95654 93 ALA A C 1
ATOM 649 O O . ALA A 1 101 ? -27.93694 32.34194 -0.77318 1.000 60.77320 93 ALA A O 1
ATOM 651 N N . GLN A 1 102 ? -26.11797 33.48291 -1.44708 1.000 61.64903 94 GLN A N 1
ATOM 652 C CA . GLN A 1 102 ? -25.52247 32.29173 -2.04248 1.000 61.14944 94 GLN A CA 1
ATOM 653 C C . GLN A 1 102 ? -25.27714 31.21724 -0.98900 1.000 63.54417 94 GLN A C 1
ATOM 654 O O . GLN A 1 102 ? -25.64578 30.05095 -1.17974 1.000 65.29413 94 GLN A O 1
ATOM 660 N N . LEU A 1 103 ? -24.67207 31.59414 0.14346 1.000 60.47598 95 LEU A N 1
ATOM 661 C CA . LEU A 1 103 ? -24.36961 30.60297 1.17576 1.000 60.77297 95 LEU A CA 1
ATOM 662 C C . LEU A 1 103 ? -25.64524 30.00395 1.75608 1.000 58.33221 95 LEU A C 1
ATOM 663 O O . LEU A 1 103 ? -25.68492 28.81113 2.07837 1.000 59.64260 95 LEU A O 1
ATOM 668 N N . TYR A 1 104 ? -26.69962 30.81559 1.89345 1.000 59.60589 96 TYR A N 1
ATOM 669 C CA . TYR A 1 104 ? -27.97846 30.30688 2.38516 1.000 61.17362 96 TYR A CA 1
ATOM 670 C C . TYR A 1 104 ? -28.52075 29.20427 1.48128 1.000 62.23726 96 TYR A C 1
ATOM 671 O O . TYR A 1 104 ? -28.98499 28.16462 1.96485 1.000 60.22582 96 TYR A O 1
ATOM 680 N N . SER A 1 105 ? -28.46537 29.41348 0.16213 1.000 65.18896 97 SER A N 1
ATOM 681 C CA . SER A 1 105 ? -29.02247 28.43653 -0.77150 1.000 65.77689 97 SER A CA 1
ATOM 682 C C . SER A 1 105 ? -28.16653 27.17446 -0.83855 1.000 64.32740 97 SER A C 1
ATOM 683 O O . SER A 1 105 ? -28.69802 26.06604 -0.97355 1.000 67.02367 97 SER A O 1
ATOM 686 N N . GLU A 1 106 ? -26.84038 27.32234 -0.75362 1.000 62.71159 98 GLU A N 1
ATOM 687 C CA . GLU A 1 106 ? -25.96286 26.15499 -0.72215 1.000 61.27242 98 GLU A CA 1
ATOM 688 C C . GLU A 1 106 ? -26.24999 25.28137 0.49311 1.000 58.57597 98 GLU A C 1
ATOM 689 O O . GLU A 1 106 ? -26.29043 24.04957 0.38550 1.000 60.36760 98 GLU A O 1
ATOM 695 N N . VAL A 1 107 ? -26.45492 25.90196 1.65771 1.000 60.19951 99 VAL A N 1
ATOM 696 C CA . VAL A 1 107 ? -26.72780 25.13972 2.87431 1.000 58.77659 99 VAL A CA 1
ATOM 697 C C . VAL A 1 107 ? -28.09731 24.46873 2.79353 1.000 60.27609 99 VAL A C 1
ATOM 698 O O . VAL A 1 107 ? -28.24965 23.29130 3.14988 1.000 56.70024 99 VAL A O 1
ATOM 702 N N . CYS A 1 108 ? -29.11564 25.20733 2.33620 1.000 56.96936 100 CYS A N 1
ATOM 703 C CA . CYS A 1 108 ? -30.44185 24.61588 2.17344 1.000 62.66922 100 CYS A CA 1
ATOM 704 C C . CYS A 1 108 ? -30.38933 23.39846 1.25784 1.000 60.03097 100 CYS A C 1
ATOM 705 O O . CYS A 1 108 ? -30.97677 22.35809 1.56969 1.000 59.78570 100 CYS A O 1
ATOM 708 N N . LYS A 1 109 ? -29.65925 23.49864 0.14220 1.000 63.37522 101 LYS A N 1
ATOM 709 C CA . LYS A 1 109 ? -29.52703 22.36359 -0.76615 1.000 60.84012 101 LYS A CA 1
ATOM 710 C C . LYS A 1 109 ? -28.81388 21.19180 -0.09069 1.000 59.01394 101 LYS A C 1
ATOM 711 O O . LYS A 1 109 ? -29.29314 20.05422 -0.14490 1.000 63.57869 101 LYS A O 1
ATOM 713 N N . MET A 1 110 ? -27.66985 21.43980 0.56292 1.000 60.72264 102 MET A N 1
ATOM 714 C CA . MET A 1 110 ? -26.96714 20.31479 1.18176 1.000 59.93014 102 MET A CA 1
ATOM 715 C C . MET A 1 110 ? -27.72038 19.73691 2.37269 1.000 55.96373 102 MET A C 1
ATOM 716 O O . MET A 1 110 ? -27.52431 18.56130 2.69366 1.000 53.63592 102 MET A O 1
ATOM 721 N N . SER A 1 111 ? -28.58772 20.52328 3.01371 1.000 56.90442 103 SER A N 1
ATOM 722 C CA . SER A 1 111 ? -29.48010 19.96885 4.02466 1.000 55.29224 103 SER A CA 1
ATOM 723 C C . SER A 1 111 ? -30.39538 18.92656 3.40532 1.000 56.72617 103 SER A C 1
ATOM 724 O O . SER A 1 111 ? -30.52192 17.80802 3.91614 1.000 56.92685 103 SER A O 1
ATOM 727 N N . ASN A 1 112 ? -31.04884 19.28703 2.29688 1.000 59.24971 104 ASN A N 1
ATOM 728 C CA . ASN A 1 112 ? -31.95160 18.36580 1.61691 1.000 57.22355 104 ASN A CA 1
ATOM 729 C C . ASN A 1 112 ? -31.21061 17.16157 1.04982 1.000 58.32904 104 ASN A C 1
ATOM 730 O O . ASN A 1 112 ? -31.77489 16.06131 0.98021 1.000 61.88005 104 ASN A O 1
ATOM 735 N N . VAL A 1 113 ? -29.95281 17.34366 0.64497 1.000 57.91491 105 VAL A N 1
ATOM 736 C CA . VAL A 1 113 ? -29.15613 16.21387 0.17693 1.000 59.53503 105 VAL A CA 1
ATOM 737 C C . VAL A 1 113 ? -28.88218 15.24692 1.31828 1.000 55.64247 105 VAL A C 1
ATOM 738 O O . VAL A 1 113 ? -28.94325 14.02561 1.13841 1.000 60.82371 105 VAL A O 1
ATOM 742 N N . LEU A 1 114 ? -28.59719 15.76916 2.51048 1.000 57.01713 106 LEU A N 1
ATOM 743 C CA . LEU A 1 114 ? -28.32252 14.88754 3.63591 1.000 55.34718 106 LEU A CA 1
ATOM 744 C C . LEU A 1 114 ? -29.56618 14.11383 4.02565 1.000 53.51778 106 LEU A C 1
ATOM 745 O O . LEU A 1 114 ? -29.48654 12.91936 4.31988 1.000 51.20373 106 LEU A O 1
ATOM 750 N N . LYS A 1 115 ? -30.72685 14.77333 4.00470 1.000 53.48229 107 LYS A N 1
ATOM 751 C CA . LYS A 1 115 ? -31.96384 14.09601 4.36666 1.000 56.36416 107 LYS A CA 1
ATOM 752 C C . LYS A 1 115 ? -32.34768 13.05455 3.32059 1.000 55.91909 107 LYS A C 1
ATOM 753 O O . LYS A 1 115 ? -32.82513 11.97053 3.67149 1.000 55.98888 107 LYS A O 1
ATOM 759 N N . SER A 1 116 ? -32.11373 13.34635 2.03447 1.000 56.98920 108 SER A N 1
ATOM 760 C CA . SER A 1 116 ? -32.30988 12.32838 1.00502 1.000 59.36387 108 SER A CA 1
ATOM 761 C C . SER A 1 116 ? -31.29050 11.20063 1.10629 1.000 58.89866 108 SER A C 1
ATOM 762 O O . SER A 1 116 ? -31.46271 10.17507 0.45010 1.000 61.15621 108 SER A O 1
ATOM 765 N N . LEU A 1 117 ? -30.22642 11.37087 1.88678 1.000 56.25675 109 LEU A N 1
ATOM 766 C CA . LEU A 1 117 ? -29.27786 10.29838 2.15077 1.000 59.00305 109 LEU A CA 1
ATOM 767 C C . LEU A 1 117 ? -29.56626 9.57312 3.46458 1.000 59.06183 109 LEU A C 1
ATOM 768 O O . LEU A 1 117 ? -28.71597 8.80426 3.92870 1.000 57.04894 109 LEU A O 1
ATOM 773 N N . ASN A 1 118 ? -30.72851 9.82434 4.08017 1.000 55.28630 110 ASN A N 1
ATOM 774 C CA . ASN A 1 118 ? -31.24998 9.20810 5.30591 1.000 56.89818 110 ASN A CA 1
ATOM 775 C C . ASN A 1 118 ? -30.72100 9.84580 6.58316 1.000 55.92091 110 ASN A C 1
ATOM 776 O O . ASN A 1 118 ? -31.02907 9.34204 7.67648 1.000 56.16656 110 ASN A O 1
ATOM 781 N N . VAL A 1 119 ? -29.93639 10.91568 6.49800 1.000 52.51266 111 VAL A N 1
ATOM 782 C CA . VAL A 1 119 ? -29.47306 11.59553 7.69747 1.000 53.19465 111 VAL A CA 1
ATOM 783 C C . VAL A 1 119 ? -30.65869 12.23693 8.39899 1.000 51.05355 111 VAL A C 1
ATOM 784 O O . VAL A 1 119 ? -31.39948 13.02419 7.80042 1.000 50.00169 111 VAL A O 1
ATOM 788 N N . ARG A 1 120 ? -30.82816 11.92949 9.67751 1.000 50.18565 112 ARG A N 1
ATOM 789 C CA . ARG A 1 120 ? -31.95529 12.43487 10.44581 1.000 50.22434 112 ARG A CA 1
ATOM 790 C C . ARG A 1 120 ? -31.45877 13.25881 11.62790 1.000 49.64066 112 ARG A C 1
ATOM 791 O O . ARG A 1 120 ? -30.27312 13.25068 11.97615 1.000 48.44069 112 ARG A O 1
ATOM 793 N N . ARG A 1 121 ? -32.39300 13.99723 12.22465 1.000 50.97633 113 ARG A N 1
ATOM 794 C CA . ARG A 1 121 ? -32.11304 14.75856 13.42853 1.000 48.13759 113 ARG A CA 1
ATOM 795 C C . ARG A 1 121 ? -31.49612 13.84685 14.48136 1.000 49.91561 113 ARG A C 1
ATOM 796 O O . ARG A 1 121 ? -31.98465 12.73761 14.72465 1.000 45.32658 113 ARG A O 1
ATOM 804 N N . GLY A 1 122 ? -30.38781 14.29686 15.07050 1.000 46.65218 114 GLY A N 1
ATOM 805 C CA . GLY A 1 122 ? -29.70749 13.51527 16.08434 1.000 47.31268 114 GLY A CA 1
ATOM 806 C C . GLY A 1 122 ? -28.73152 12.48075 15.56806 1.000 48.49672 114 GLY A C 1
ATOM 807 O O . GLY A 1 122 ? -28.08016 11.80820 16.38198 1.000 47.20239 114 GLY A O 1
ATOM 808 N N . ASP A 1 123 ? -28.62557 12.30666 14.25232 1.000 48.63906 115 ASP A N 1
ATOM 809 C CA . ASP A 1 123 ? -27.55854 11.49641 13.68394 1.000 48.61431 115 ASP A CA 1
ATOM 810 C C . ASP A 1 123 ? -26.23980 12.26455 13.70675 1.000 48.86581 115 ASP A C 1
ATOM 811 O O . ASP A 1 123 ? -26.20771 13.49328 13.56299 1.000 44.19684 115 ASP A O 1
ATOM 816 N N . THR A 1 124 ? -25.15065 11.51800 13.88475 1.000 45.69205 116 THR A N 1
ATOM 817 C CA . THR A 1 124 ? -23.81090 12.04987 13.74956 1.000 47.54546 116 THR A CA 1
ATOM 818 C C . THR A 1 124 ? -23.37300 11.96097 12.29191 1.000 48.24931 116 THR A C 1
ATOM 819 O O . THR A 1 124 ? -23.56189 10.93490 11.63172 1.000 44.97255 116 THR A O 1
ATOM 823 N N . VAL A 1 125 ? -22.79356 13.04765 11.79047 1.000 44.13058 117 VAL A N 1
ATOM 824 C CA . VAL A 1 125 ? -22.29990 13.11604 10.42204 1.000 45.50664 117 VAL A CA 1
ATOM 825 C C . VAL A 1 125 ? -20.82046 13.46072 10.47276 1.000 45.87012 117 VAL A C 1
ATOM 826 O O . VAL A 1 125 ? -20.43044 14.44018 11.11168 1.000 45.56446 117 VAL A O 1
ATOM 830 N N . GLY A 1 126 ? -19.99801 12.65216 9.81293 1.000 49.09495 118 GLY A N 1
ATOM 831 C CA . GLY A 1 126 ? -18.57202 12.92949 9.76324 1.000 42.02060 118 GLY A CA 1
ATOM 832 C C . GLY A 1 126 ? -18.24037 13.91409 8.65255 1.000 47.24966 118 GLY A C 1
ATOM 833 O O . GLY A 1 126 ? -18.83317 13.89011 7.57437 1.000 46.32175 118 GLY A O 1
ATOM 834 N N . ILE A 1 127 ? -17.28288 14.80171 8.93801 1.000 41.46445 119 ILE A N 1
ATOM 835 C CA . ILE A 1 127 ? -16.82140 15.80711 7.98708 1.000 44.34159 119 ILE A CA 1
ATOM 836 C C . ILE A 1 127 ? -15.30099 15.72388 7.89942 1.000 43.34643 119 ILE A C 1
ATOM 837 O O . ILE A 1 127 ? -14.60094 15.93408 8.89885 1.000 40.98424 119 ILE A O 1
ATOM 842 N N . TYR A 1 128 ? -14.79594 15.42185 6.70437 1.000 43.67560 120 TYR A N 1
ATOM 843 C CA . TYR A 1 128 ? -13.36964 15.27214 6.42562 1.000 44.66390 120 TYR A CA 1
ATOM 844 C C . TYR A 1 128 ? -13.08603 16.14746 5.20170 1.000 46.87137 120 TYR A C 1
ATOM 845 O O . TYR A 1 128 ? -13.01688 15.65719 4.07132 1.000 46.15839 120 TYR A O 1
ATOM 854 N N . LEU A 1 129 ? -12.94380 17.45158 5.43519 1.000 43.15096 121 LEU A N 1
ATOM 855 C CA . LEU A 1 129 ? -12.85733 18.45168 4.38528 1.000 44.26023 121 LEU A CA 1
ATOM 856 C C . LEU A 1 129 ? -11.67333 19.37633 4.63441 1.000 46.45107 121 LEU A C 1
ATOM 857 O O . LEU A 1 129 ? -11.28820 19.59839 5.78762 1.000 42.45970 121 LEU A O 1
ATOM 862 N N . PRO A 1 130 ? -11.05798 19.92366 3.56142 1.000 45.93428 122 PRO A N 1
ATOM 863 C CA . PRO A 1 130 ? -10.03376 20.95406 3.75791 1.000 43.90643 122 PRO A CA 1
ATOM 864 C C . PRO A 1 130 ? -10.69284 22.30938 3.93079 1.000 45.74656 122 PRO A C 1
ATOM 865 O O . PRO A 1 130 ? -11.91949 22.39383 4.04503 1.000 46.78276 122 PRO A O 1
ATOM 869 N N . MET A 1 131 ? -9.90287 23.37775 3.94694 1.000 47.41138 123 MET A N 1
ATOM 870 C CA . MET A 1 131 ? -10.44649 24.72268 4.12233 1.000 46.55519 123 MET A CA 1
ATOM 871 C C . MET A 1 131 ? -10.95595 25.21968 2.77223 1.000 48.29776 123 MET A C 1
ATOM 872 O O . MET A 1 131 ? -10.29716 25.97961 2.05461 1.000 48.92909 123 MET A O 1
ATOM 877 N N . ILE A 1 132 ? -12.14734 24.73938 2.42133 1.000 49.55193 124 ILE A N 1
ATOM 878 C CA . ILE A 1 132 ? -12.88990 25.17940 1.24164 1.000 48.69747 124 ILE A CA 1
ATOM 879 C C . ILE A 1 132 ? -14.30280 25.51764 1.69388 1.000 49.73516 124 ILE A C 1
ATOM 880 O O . ILE A 1 132 ? -14.73752 25.08474 2.77528 1.000 48.61762 124 ILE A O 1
ATOM 885 N N . PRO A 1 133 ? -15.03859 26.31653 0.91007 1.000 49.10150 125 PRO A N 1
ATOM 886 C CA . PRO A 1 133 ? -16.36017 26.76880 1.38001 1.000 50.66269 125 PRO A CA 1
ATOM 887 C C . PRO A 1 133 ? -17.28584 25.63664 1.77548 1.000 49.07767 125 PRO A C 1
ATOM 888 O O . PRO A 1 133 ? -18.15690 25.82868 2.63698 1.000 46.14175 125 PRO A O 1
ATOM 892 N N . GLU A 1 134 ? -17.10064 24.44552 1.20161 1.000 48.14892 126 GLU A N 1
ATOM 893 C CA . GLU A 1 134 ? -17.99172 23.33104 1.49995 1.000 49.85938 126 GLU A CA 1
ATOM 894 C C . GLU A 1 134 ? -17.83306 22.83471 2.92650 1.000 46.87827 126 GLU A C 1
ATOM 895 O O . GLU A 1 134 ? -18.72543 22.14342 3.42392 1.000 47.28891 126 GLU A O 1
ATOM 901 N N . ALA A 1 135 ? -16.72930 23.18561 3.59715 1.000 46.81318 127 ALA A N 1
ATOM 902 C CA . ALA A 1 135 ? -16.57731 22.83262 5.00841 1.000 47.91568 127 ALA A CA 1
ATOM 903 C C . ALA A 1 135 ? -17.54408 23.63147 5.87518 1.000 45.68303 127 ALA A C 1
ATOM 904 O O . ALA A 1 135 ? -18.19536 23.07473 6.76632 1.000 46.73461 127 ALA A O 1
ATOM 906 N N . ALA A 1 136 ? -17.65996 24.93435 5.61831 1.000 42.80868 128 ALA A N 1
ATOM 907 C CA . ALA A 1 136 ? -18.63835 25.74666 6.33333 1.000 45.87247 128 ALA A CA 1
ATOM 908 C C . ALA A 1 136 ? -20.06604 25.34865 5.96870 1.000 44.67018 128 ALA A C 1
ATOM 909 O O . ALA A 1 136 ? -20.95068 25.31392 6.83348 1.000 43.49084 128 ALA A O 1
ATOM 911 N N . ILE A 1 137 ? -20.30891 25.04740 4.68922 1.000 44.57615 129 ILE A N 1
ATOM 912 C CA . ILE A 1 137 ? -21.63966 24.62698 4.25464 1.000 47.65636 129 ILE A CA 1
ATOM 913 C C . ILE A 1 137 ? -22.03398 23.30266 4.91055 1.000 45.67870 129 ILE A C 1
ATOM 914 O O . ILE A 1 137 ? -23.17864 23.12311 5.34291 1.000 45.06181 129 ILE A O 1
ATOM 919 N N . ALA A 1 138 ? -21.10099 22.35248 4.98015 1.000 45.77416 130 ALA A N 1
ATOM 920 C CA . ALA A 1 138 ? -21.38933 21.05643 5.59119 1.000 44.54909 130 ALA A CA 1
ATOM 921 C C . ALA A 1 138 ? -21.73893 21.20309 7.06488 1.000 45.87109 130 ALA A C 1
ATOM 922 O O . ALA A 1 138 ? -22.68230 20.57005 7.55754 1.000 45.20087 130 ALA A O 1
ATOM 924 N N . MET A 1 139 ? -20.96050 22.00869 7.79742 1.000 43.04549 131 MET A N 1
ATOM 925 C CA . MET A 1 139 ? -21.27074 22.23274 9.20298 1.000 42.15893 131 MET A CA 1
ATOM 926 C C . MET A 1 139 ? -22.63708 22.87874 9.35103 1.000 42.92702 131 MET A C 1
ATOM 927 O O . MET A 1 139 ? -23.48273 22.39436 10.10840 1.000 41.75023 131 MET A O 1
ATOM 932 N N . LEU A 1 140 ? -22.87940 23.96119 8.60722 1.000 43.60491 132 LEU A N 1
ATOM 933 C CA . LEU A 1 140 ? -24.15660 24.65720 8.71789 1.000 44.26662 132 LEU A CA 1
ATOM 934 C C . LEU A 1 140 ? -25.32231 23.76829 8.28628 1.000 46.67542 132 LEU A C 1
ATOM 935 O O . LEU A 1 140 ? -26.41094 23.84327 8.87046 1.000 46.52292 132 LEU A O 1
ATOM 940 N N . ALA A 1 141 ? -25.11364 22.90178 7.28698 1.000 45.71543 133 ALA A N 1
ATOM 941 C CA . ALA A 1 141 ? -26.21103 22.05537 6.81835 1.000 45.00113 133 ALA A CA 1
ATOM 942 C C . ALA A 1 141 ? -26.57087 21.00235 7.85351 1.000 48.55849 133 ALA A C 1
ATOM 943 O O . ALA A 1 141 ? -27.75109 20.68187 8.03277 1.000 50.93087 133 ALA A O 1
ATOM 945 N N . CYS A 1 142 ? -25.57136 20.44673 8.54528 1.000 47.79115 134 CYS A N 1
ATOM 946 C CA . CYS A 1 142 ? -25.87615 19.57426 9.67404 1.000 46.44672 134 CYS A CA 1
ATOM 947 C C . CYS A 1 142 ? -26.64323 20.33305 10.74167 1.000 46.78380 134 CYS A C 1
ATOM 948 O O . CYS A 1 142 ? -27.63734 19.83090 11.28513 1.000 47.71127 134 CYS A O 1
ATOM 951 N N . ALA A 1 143 ? -26.20405 21.55533 11.03991 1.000 45.38490 135 ALA A N 1
ATOM 952 C CA . ALA A 1 143 ? -26.85797 22.34469 12.06982 1.000 45.11546 135 ALA A CA 1
ATOM 953 C C . ALA A 1 143 ? -28.29957 22.66982 11.69623 1.000 46.79434 135 ALA A C 1
ATOM 954 O O . ALA A 1 143 ? -29.16803 22.71538 12.57409 1.000 46.87469 135 ALA A O 1
ATOM 956 N N . ARG A 1 144 ? -28.57951 22.87500 10.40340 1.000 45.14477 136 ARG A N 1
ATOM 957 C CA . ARG A 1 144 ? -29.93534 23.21878 9.97897 1.000 48.76085 136 ARG A CA 1
ATOM 958 C C . ARG A 1 144 ? -30.91890 22.08052 10.22687 1.000 49.54920 136 ARG A C 1
ATOM 959 O O . ARG A 1 144 ? -32.09084 22.33540 10.53052 1.000 48.50157 136 ARG A O 1
ATOM 967 N N . ILE A 1 145 ? -30.46785 20.82869 10.10023 1.000 44.40645 137 ILE A N 1
ATOM 968 C CA . ILE A 1 145 ? -31.35163 19.67561 10.21947 1.000 50.53537 137 ILE A CA 1
ATOM 969 C C . ILE A 1 145 ? -31.23208 18.98431 11.56548 1.000 49.57809 137 ILE A C 1
ATOM 970 O O . ILE A 1 145 ? -31.91092 17.97881 11.78812 1.000 49.43368 137 ILE A O 1
ATOM 975 N N . GLY A 1 146 ? -30.41177 19.49840 12.47998 1.000 48.17833 138 GLY A N 1
ATOM 976 C CA . GLY A 1 146 ? -30.28225 18.84870 13.76904 1.000 46.36726 138 GLY A CA 1
ATOM 977 C C . GLY A 1 146 ? -29.37569 17.63927 13.78181 1.000 46.23245 138 GLY A C 1
ATOM 978 O O . GLY A 1 146 ? -29.34695 16.90372 14.77567 1.000 39.77708 138 GLY A O 1
ATOM 979 N N . ALA A 1 147 ? -28.63389 17.40360 12.71164 1.000 45.92567 139 ALA A N 1
ATOM 980 C CA . ALA A 1 147 ? -27.58514 16.41343 12.79313 1.000 44.24241 139 ALA A CA 1
ATOM 981 C C . ALA A 1 147 ? -26.45525 16.94132 13.66976 1.000 44.76315 139 ALA A C 1
ATOM 982 O O . ALA A 1 147 ? -26.33486 18.14693 13.92015 1.000 45.02888 139 ALA A O 1
ATOM 984 N N . ILE A 1 148 ? -25.65657 16.01369 14.18369 1.000 44.98587 140 ILE A N 1
ATOM 985 C CA . ILE A 1 148 ? -24.50899 16.32078 15.03076 1.000 43.83283 140 ILE A CA 1
ATOM 986 C C . ILE A 1 148 ? -23.28428 16.11033 14.15712 1.000 44.50516 140 ILE A C 1
ATOM 987 O O . ILE A 1 148 ? -22.92435 14.96523 13.87370 1.000 44.58925 140 ILE A O 1
ATOM 992 N N . HIS A 1 149 ? -22.63339 17.18334 13.71032 1.000 41.98644 141 HIS A N 1
ATOM 993 C CA . HIS A 1 149 ? -21.44839 16.95541 12.89937 1.000 38.56656 141 HIS A CA 1
ATOM 994 C C . HIS A 1 149 ? -20.24884 16.70108 13.79629 1.000 41.08578 141 HIS A C 1
ATOM 995 O O . HIS A 1 149 ? -20.18550 17.16648 14.93939 1.000 36.92934 141 HIS A O 1
ATOM 1002 N N . THR A 1 150 ? -19.30859 15.91337 13.27907 1.000 39.84919 142 THR A N 1
ATOM 1003 C CA . THR A 1 150 ? -18.02964 15.68541 13.94304 1.000 38.51219 142 THR A CA 1
ATOM 1004 C C . THR A 1 150 ? -16.94870 15.91910 12.88463 1.000 40.29930 142 THR A C 1
ATOM 1005 O O . THR A 1 150 ? -16.70101 15.06719 12.02109 1.000 35.09027 142 THR A O 1
ATOM 1009 N N . VAL A 1 151 ? -16.34046 17.10863 12.93993 1.000 37.60924 143 VAL A N 1
ATOM 1010 C CA . VAL A 1 151 ? -15.32213 17.53042 11.98195 1.000 36.60790 143 VAL A CA 1
ATOM 1011 C C . VAL A 1 151 ? -14.01110 16.84905 12.34112 1.000 38.34622 143 VAL A C 1
ATOM 1012 O O . VAL A 1 151 ? -13.51637 16.99033 13.46585 1.000 35.80857 143 VAL A O 1
ATOM 1016 N N . VAL A 1 152 ? -13.43099 16.13179 11.38379 1.000 37.24782 144 VAL A N 1
ATOM 1017 C CA . VAL A 1 152 ? -12.12720 15.50661 11.56236 1.000 38.74153 144 VAL A CA 1
ATOM 1018 C C . VAL A 1 152 ? -11.12097 16.26144 10.71321 1.000 44.42912 144 VAL A C 1
ATOM 1019 O O . VAL A 1 152 ? -11.24715 16.31303 9.47762 1.000 43.00973 144 VAL A O 1
ATOM 1023 N N . PHE A 1 153 ? -10.13313 16.84813 11.38810 1.000 41.90261 145 PHE A N 1
ATOM 1024 C CA . PHE A 1 153 ? -9.07771 17.62642 10.75614 1.000 43.57149 145 PHE A CA 1
ATOM 1025 C C . PHE A 1 153 ? -8.52900 16.90210 9.53411 1.000 43.75123 145 PHE A C 1
ATOM 1026 O O . PHE A 1 153 ? -8.08763 15.75620 9.62536 1.000 45.66964 145 PHE A O 1
ATOM 1034 N N . ALA A 1 154 ? -8.59040 17.56441 8.37677 1.000 44.14403 146 ALA A N 1
ATOM 1035 C CA . ALA A 1 154 ? -8.23266 16.91106 7.11849 1.000 45.23225 146 ALA A CA 1
ATOM 1036 C C . ALA A 1 154 ? -6.74715 16.56597 7.02877 1.000 45.52767 146 ALA A C 1
ATOM 1037 O O . ALA A 1 154 ? -6.35081 15.84937 6.10722 1.000 47.82847 146 ALA A O 1
ATOM 1039 N N . GLY A 1 155 ? -5.91525 17.07619 7.93161 1.000 46.89931 147 GLY A N 1
ATOM 1040 C CA . GLY A 1 155 ? -4.55009 16.60983 8.05114 1.000 46.28567 147 GLY A CA 1
ATOM 1041 C C . GLY A 1 155 ? -4.38978 15.32664 8.83402 1.000 45.53188 147 GLY A C 1
ATOM 1042 O O . GLY A 1 155 ? -3.27501 14.81121 8.94940 1.000 46.58490 147 GLY A O 1
ATOM 1043 N N . PHE A 1 156 ? -5.47316 14.80180 9.39770 1.000 44.36547 148 PHE A N 1
ATOM 1044 C CA . PHE A 1 156 ? -5.42350 13.49992 10.05272 1.000 49.04065 148 PHE A CA 1
ATOM 1045 C C . PHE A 1 156 ? -5.24504 12.38874 9.02145 1.000 47.89679 148 PHE A C 1
ATOM 1046 O O . PHE A 1 156 ? -5.76192 12.45725 7.90124 1.000 47.11034 148 PHE A O 1
ATOM 1054 N N . SER A 1 157 ? -4.51897 11.34516 9.41413 1.000 47.85796 149 SER A N 1
ATOM 1055 C CA . SER A 1 157 ? -4.33142 10.20430 8.53009 1.000 51.07294 149 SER A CA 1
ATOM 1056 C C . SER A 1 157 ? -5.60886 9.35269 8.45890 1.000 49.65918 149 SER A C 1
ATOM 1057 O O . SER A 1 157 ? -6.58542 9.57629 9.17813 1.000 47.58348 149 SER A O 1
ATOM 1060 N N . ALA A 1 158 ? -5.58032 8.35359 7.57223 1.000 51.14601 150 ALA A N 1
ATOM 1061 C CA . ALA A 1 158 ? -6.72044 7.45275 7.41261 1.000 53.31936 150 ALA A CA 1
ATOM 1062 C C . ALA A 1 158 ? -7.02836 6.70947 8.70521 1.000 54.09306 150 ALA A C 1
ATOM 1063 O O . ALA A 1 158 ? -8.19996 6.52829 9.06336 1.000 51.68965 150 ALA A O 1
ATOM 1065 N N . HIS A 1 159 ? -5.98986 6.25856 9.41188 1.000 52.67839 151 HIS A N 1
ATOM 1066 C CA . HIS A 1 159 ? -6.20864 5.56135 10.67200 1.000 52.98881 151 HIS A CA 1
ATOM 1067 C C . HIS A 1 159 ? -6.90181 6.47035 11.68062 1.000 52.20305 151 HIS A C 1
ATOM 1068 O O . HIS A 1 159 ? -7.87420 6.07290 12.33063 1.000 50.34554 151 HIS A O 1
ATOM 1075 N N . ALA A 1 160 ? -6.42486 7.70782 11.80298 1.000 51.72111 152 ALA A N 1
ATOM 1076 C CA . ALA A 1 160 ? -7.02369 8.64836 12.73849 1.000 47.94208 152 ALA A CA 1
ATOM 1077 C C . ALA A 1 160 ? -8.46231 8.96793 12.35937 1.000 47.59339 152 ALA A C 1
ATOM 1078 O O . ALA A 1 160 ? -9.33959 9.02531 13.22631 1.000 47.69267 152 ALA A O 1
ATOM 1080 N N . LEU A 1 161 ? -8.73047 9.16603 11.06854 1.000 48.49598 153 LEU A N 1
ATOM 1081 C CA . LEU A 1 161 ? -10.10823 9.34790 10.62844 1.000 48.02961 153 LEU A CA 1
ATOM 1082 C C . LEU A 1 161 ? -10.95115 8.12679 10.97891 1.000 48.75238 153 LEU A C 1
ATOM 1083 O O . LEU A 1 161 ? -12.02028 8.24549 11.58909 1.000 46.57487 153 LEU A O 1
ATOM 1088 N N . GLN A 1 162 ? -10.46065 6.93688 10.61932 1.000 49.80433 154 GLN A N 1
ATOM 1089 C CA . GLN A 1 162 ? -11.19349 5.69565 10.85297 1.000 50.23038 154 GLN A CA 1
ATOM 1090 C C . GLN A 1 162 ? -11.58656 5.52335 12.31647 1.000 49.53112 154 GLN A C 1
ATOM 1091 O O . GLN A 1 162 ? -12.68359 5.04326 12.62394 1.000 48.05635 154 GLN A O 1
ATOM 1097 N N . GLN A 1 163 ? -10.69914 5.90545 13.23598 1.000 49.64355 155 GLN A N 1
ATOM 1098 C CA . GLN A 1 163 ? -10.98590 5.70961 14.65071 1.000 48.45071 155 GLN A CA 1
ATOM 1099 C C . GLN A 1 163 ? -12.07784 6.65300 15.13657 1.000 49.78285 155 GLN A C 1
ATOM 1100 O O . GLN A 1 163 ? -12.84317 6.29704 16.04620 1.000 48.15540 155 GLN A O 1
ATOM 1106 N N . ARG A 1 164 ? -12.16762 7.85188 14.54337 1.000 46.07631 156 ARG A N 1
ATOM 1107 C CA . ARG A 1 164 ? -13.23365 8.78615 14.88014 1.000 46.55138 156 ARG A CA 1
ATOM 1108 C C . ARG A 1 164 ? -14.57255 8.38033 14.27081 1.000 48.34803 156 ARG A C 1
ATOM 1109 O O . ARG A 1 164 ? -15.61721 8.62037 14.88696 1.000 46.86036 156 ARG A O 1
ATOM 1117 N N . LEU A 1 165 ? -14.56421 7.73471 13.09410 1.000 47.53436 157 LEU A N 1
ATOM 1118 C CA . LEU A 1 165 ? -15.81365 7.27585 12.49381 1.000 48.78034 157 LEU A CA 1
ATOM 1119 C C . LEU A 1 165 ? -16.41890 6.12720 13.29294 1.000 49.20583 157 LEU A C 1
ATOM 1120 O O . LEU A 1 165 ? -17.64168 6.04598 13.43928 1.000 48.63807 157 LEU A O 1
ATOM 1125 N N . ILE A 1 166 ? -15.58462 5.21770 13.79693 1.000 47.93699 158 ILE A N 1
ATOM 1126 C CA . ILE A 1 166 ? -16.08936 4.14234 14.64591 1.000 48.86657 158 ILE A CA 1
ATOM 1127 C C . ILE A 1 166 ? -16.59411 4.70328 15.97097 1.000 50.30925 158 ILE A C 1
ATOM 1128 O O . ILE A 1 166 ? -17.69011 4.36150 16.42914 1.000 50.23552 158 ILE A O 1
ATOM 1133 N N . ALA A 1 167 ? -15.81399 5.58614 16.59778 1.000 46.94332 159 ALA A N 1
ATOM 1134 C CA . ALA A 1 167 ? -16.21623 6.15410 17.88020 1.000 48.44237 159 ALA A CA 1
ATOM 1135 C C . ALA A 1 167 ? -17.51699 6.93861 17.76509 1.000 49.54606 159 ALA A C 1
ATOM 1136 O O . ALA A 1 167 ? -18.33728 6.92429 18.68808 1.000 47.01317 159 ALA A O 1
ATOM 1138 N N . SER A 1 168 ? -17.71861 7.65332 16.65196 1.000 47.93108 160 SER A N 1
ATOM 1139 C CA . SER A 1 168 ? -18.93918 8.43852 16.50616 1.000 47.04421 160 SER A CA 1
ATOM 1140 C C . SER A 1 168 ? -20.10600 7.63692 15.94331 1.000 48.38598 160 SER A C 1
ATOM 1141 O O . SER A 1 168 ? -21.24796 8.09534 16.04837 1.000 46.54153 160 SER A O 1
ATOM 1144 N N . SER A 1 169 ? -19.85572 6.45217 15.37503 1.000 48.65757 161 SER A N 1
ATOM 1145 C CA . SER A 1 169 ? -20.90564 5.64401 14.74471 1.000 49.72863 161 SER A CA 1
ATOM 1146 C C . SER A 1 169 ? -21.69643 6.44898 13.70757 1.000 52.62963 161 SER A C 1
ATOM 1147 O O . SER A 1 169 ? -22.92093 6.37076 13.63599 1.000 58.05838 161 SER A O 1
ATOM 1150 N N . CYS A 1 170 ? -21.01110 7.24966 12.90185 1.000 48.33386 162 CYS A N 1
ATOM 1151 C CA . CYS A 1 170 ? -21.71100 8.00607 11.87232 1.000 50.12495 162 CYS A CA 1
ATOM 1152 C C . CYS A 1 170 ? -21.91160 7.14882 10.62630 1.000 53.91811 162 CYS A C 1
ATOM 1153 O O . CYS A 1 170 ? -21.04069 6.35762 10.25133 1.000 53.77029 162 CYS A O 1
ATOM 1156 N N . LYS A 1 171 ? -23.08726 7.28380 10.01019 1.000 55.76275 163 LYS A N 1
ATOM 1157 C CA . LYS A 1 171 ? -23.42975 6.54386 8.80240 1.000 53.11308 163 LYS A CA 1
ATOM 1158 C C . LYS A 1 171 ? -23.16582 7.33546 7.53570 1.000 55.30927 163 LYS A C 1
ATOM 1159 O O . LYS A 1 171 ? -23.21745 6.76344 6.44557 1.000 59.08958 163 LYS A O 1
ATOM 1161 N N . CYS A 1 172 ? -22.90335 8.63114 7.64887 1.000 51.62579 164 CYS A N 1
ATOM 1162 C CA . CYS A 1 172 ? -22.66181 9.47675 6.49428 1.000 53.23413 164 CYS A CA 1
ATOM 1163 C C . CYS A 1 172 ? -21.41109 10.30398 6.73715 1.000 52.65176 164 CYS A C 1
ATOM 1164 O O . CYS A 1 172 ? -21.23360 10.87043 7.82214 1.000 48.10601 164 CYS A O 1
ATOM 1167 N N . LEU A 1 173 ? -20.54897 10.35460 5.72386 1.000 56.07393 165 LEU A N 1
ATOM 1168 C CA . LEU A 1 173 ? -19.28352 11.07406 5.76032 1.000 48.71177 165 LEU A CA 1
ATOM 1169 C C . LEU A 1 173 ? -19.25051 12.03748 4.58679 1.000 51.37066 165 LEU A C 1
ATOM 1170 O O . LEU A 1 173 ? -19.48427 11.62832 3.44461 1.000 54.10289 165 LEU A O 1
ATOM 1175 N N . ILE A 1 174 ? -18.98960 13.31250 4.86818 1.000 50.79510 166 ILE A N 1
ATOM 1176 C CA . ILE A 1 174 ? -18.82055 14.34005 3.84471 1.000 50.26347 166 ILE A CA 1
ATOM 1177 C C . ILE A 1 174 ? -17.32131 14.57188 3.67395 1.000 51.21680 166 ILE A C 1
ATOM 1178 O O . ILE A 1 174 ? -16.61219 14.84662 4.64924 1.000 48.15397 166 ILE A O 1
ATOM 1183 N N . THR A 1 175 ? -16.82919 14.44356 2.44589 1.000 50.36476 167 THR A N 1
ATOM 1184 C CA . THR A 1 175 ? -15.39851 14.54637 2.18705 1.000 50.91039 167 THR A CA 1
ATOM 1185 C C . THR A 1 175 ? -15.20842 15.09605 0.77418 1.000 53.56567 167 THR A C 1
ATOM 1186 O O . THR A 1 175 ? -16.16119 15.55505 0.13583 1.000 55.99415 167 THR A O 1
ATOM 1190 N N . ALA A 1 176 ? -13.97041 15.05691 0.28540 1.000 53.02436 168 ALA A N 1
ATOM 1191 C CA . ALA A 1 176 ? -13.61213 15.67522 -0.98419 1.000 57.76618 168 ALA A CA 1
ATOM 1192 C C . ALA A 1 176 ? -12.58496 14.80227 -1.68473 1.000 57.45920 168 ALA A C 1
ATOM 1193 O O . ALA A 1 176 ? -11.92838 13.96885 -1.06044 1.000 57.14379 168 ALA A O 1
ATOM 1195 N N . ASP A 1 177 ? -12.43689 15.01896 -2.99277 1.000 60.03433 169 ASP A N 1
ATOM 1196 C CA . ASP A 1 177 ? -11.44596 14.26725 -3.76052 1.000 64.83910 169 ASP A CA 1
ATOM 1197 C C . ASP A 1 177 ? -10.02017 14.56325 -3.28990 1.000 63.96812 169 ASP A C 1
ATOM 1198 O O . ASP A 1 177 ? -9.24837 13.63862 -3.00582 1.000 65.32724 169 ASP A O 1
ATOM 1203 N N . ALA A 1 178 ? -9.65108 15.84221 -3.21161 1.000 60.84989 170 ALA A N 1
ATOM 1204 C CA . ALA A 1 178 ? -8.26851 16.25563 -2.96307 1.000 64.42970 170 ALA A CA 1
ATOM 1205 C C . ALA A 1 178 ? -8.24159 17.75393 -2.65839 1.000 60.72923 170 ALA A C 1
ATOM 1206 O O . ALA A 1 178 ? -9.26903 18.43751 -2.70299 1.000 60.93246 170 ALA A O 1
ATOM 1208 N N . PHE A 1 179 ? -7.04495 18.26031 -2.35380 1.000 61.39813 171 PHE A N 1
ATOM 1209 C CA . PHE A 1 179 ? -6.81752 19.69052 -2.17671 1.000 57.52456 171 PHE A CA 1
ATOM 1210 C C . PHE A 1 179 ? -5.31478 19.93869 -2.21650 1.000 64.57231 171 PHE A C 1
ATOM 1211 O O . PHE A 1 179 ? -4.51378 19.00122 -2.16028 1.000 66.32136 171 PHE A O 1
ATOM 1219 N N . GLN A 1 180 ? -4.94313 21.21927 -2.33470 1.000 61.53994 172 GLN A N 1
ATOM 1220 C CA . GLN A 1 180 ? -3.54925 21.65093 -2.40730 1.000 66.26032 172 GLN A CA 1
ATOM 1221 C C . GLN A 1 180 ? -3.07784 22.16179 -1.04892 1.000 64.41915 172 GLN A C 1
ATOM 1222 O O . GLN A 1 180 ? -3.73945 23.00250 -0.43515 1.000 60.22209 172 GLN A O 1
ATOM 1228 N N . ARG A 1 181 ? -1.93153 21.66803 -0.58994 1.000 63.43082 173 ARG A N 1
ATOM 1229 C CA . ARG A 1 181 ? -1.22412 22.26210 0.53744 1.000 68.83834 173 ARG A CA 1
ATOM 1230 C C . ARG A 1 181 ? 0.21770 22.46808 0.10786 1.000 71.55304 173 ARG A C 1
ATOM 1231 O O . ARG A 1 181 ? 0.88302 21.51211 -0.30351 1.000 71.78860 173 ARG A O 1
ATOM 1239 N N . GLY A 1 182 ? 0.69650 23.70681 0.19835 1.000 72.22220 174 GLY A N 1
ATOM 1240 C CA . GLY A 1 182 ? 1.99227 23.99376 -0.37749 1.000 70.26932 174 GLY A CA 1
ATOM 1241 C C . GLY A 1 182 ? 1.94005 23.67334 -1.85422 1.000 75.89286 174 GLY A C 1
ATOM 1242 O O . GLY A 1 182 ? 0.90961 23.84694 -2.51549 1.000 79.85413 174 GLY A O 1
ATOM 1243 N N . GLY A 1 183 ? 3.04262 23.15679 -2.38476 1.000 70.42045 175 GLY A N 1
ATOM 1244 C CA . GLY A 1 183 ? 3.04007 22.77754 -3.78718 1.000 75.10008 175 GLY A CA 1
ATOM 1245 C C . GLY A 1 183 ? 2.06437 21.65709 -4.11147 1.000 73.75740 175 GLY A C 1
ATOM 1246 O O . GLY A 1 183 ? 1.42171 21.67394 -5.16191 1.000 75.15164 175 GLY A O 1
ATOM 1247 N N . LYS A 1 184 ? 1.90672 20.69737 -3.19800 1.000 71.76460 176 LYS A N 1
ATOM 1248 C CA . LYS A 1 184 ? 1.50187 19.33905 -3.53736 1.000 72.58669 176 LYS A CA 1
ATOM 1249 C C . LYS A 1 184 ? 0.02348 19.04152 -3.26957 1.000 72.33359 176 LYS A C 1
ATOM 1250 O O . LYS A 1 184 ? -0.61266 19.62732 -2.38743 1.000 70.46684 176 LYS A O 1
ATOM 1252 N N . THR A 1 185 ? -0.50318 18.07954 -4.02978 1.000 70.04929 177 THR A N 1
ATOM 1253 C CA . THR A 1 185 ? -1.88157 17.62208 -3.90015 1.000 68.95293 177 THR A CA 1
ATOM 1254 C C . THR A 1 185 ? -1.99571 16.56726 -2.80265 1.000 70.53416 177 THR A C 1
ATOM 1255 O O . THR A 1 185 ? -1.18663 15.63645 -2.73557 1.000 73.06824 177 THR A O 1
ATOM 1259 N N . ILE A 1 186 ? -3.00166 16.71251 -1.94804 1.000 61.81200 178 ILE A N 1
ATOM 1260 C CA . ILE A 1 186 ? -3.23731 15.78978 -0.84074 1.000 66.11546 178 ILE A CA 1
ATOM 1261 C C . ILE A 1 186 ? -4.37125 14.85321 -1.24396 1.000 68.00253 178 ILE A C 1
ATOM 1262 O O . ILE A 1 186 ? -5.49186 15.32832 -1.48037 1.000 67.03574 178 ILE A O 1
ATOM 1267 N N . PRO A 1 187 ? -4.13717 13.53770 -1.33065 1.000 67.33628 179 PRO A N 1
ATOM 1268 C CA . PRO A 1 187 ? -5.18279 12.58685 -1.78592 1.000 66.04199 179 PRO A CA 1
ATOM 1269 C C . PRO A 1 187 ? -6.21087 12.27554 -0.69982 1.000 66.93743 179 PRO A C 1
ATOM 1270 O O . PRO A 1 187 ? -6.20690 11.23132 -0.04629 1.000 69.76892 179 PRO A O 1
ATOM 1274 N N . LEU A 1 188 ? -7.13987 13.21593 -0.51097 1.000 64.48131 180 LEU A N 1
ATOM 1275 C CA . LEU A 1 188 ? -8.04657 13.14658 0.63057 1.000 61.71361 180 LEU A CA 1
ATOM 1276 C C . LEU A 1 188 ? -9.05190 12.01237 0.47654 1.000 62.68170 180 LEU A C 1
ATOM 1277 O O . LEU A 1 188 ? -9.38988 11.33940 1.45772 1.000 60.87485 180 LEU A O 1
ATOM 1282 N N . LYS A 1 189 ? -9.52950 11.78269 -0.75273 1.000 64.65266 181 LYS A N 1
ATOM 1283 C CA . LYS A 1 189 ? -10.54840 10.76706 -1.00384 1.000 62.29546 181 LYS A CA 1
ATOM 1284 C C . LYS A 1 189 ? -10.00311 9.36191 -0.78809 1.000 64.31055 181 LYS A C 1
ATOM 1285 O O . LYS A 1 189 ? -10.71630 8.48331 -0.27972 1.000 63.67120 181 LYS A O 1
ATOM 1291 N N . LYS A 1 190 ? -8.75236 9.12092 -1.18965 1.000 63.96760 182 LYS A N 1
ATOM 1292 C CA . LYS A 1 190 ? -8.14234 7.82115 -0.93050 1.000 65.43621 182 LYS A CA 1
ATOM 1293 C C . LYS A 1 190 ? -8.08613 7.53298 0.56569 1.000 62.93766 182 LYS A C 1
ATOM 1294 O O . LYS A 1 190 ? -8.38692 6.41907 1.00406 1.000 64.33807 182 LYS A O 1
ATOM 1296 N N . GLN A 1 191 ? -7.74856 8.53706 1.36835 1.000 62.59249 183 GLN A N 1
ATOM 1297 C CA . GLN A 1 191 ? -7.67524 8.32793 2.80810 1.000 62.22317 183 GLN A CA 1
ATOM 1298 C C . GLN A 1 191 ? -9.05743 8.06574 3.40143 1.000 62.47894 183 GLN A C 1
ATOM 1299 O O . GLN A 1 191 ? -9.20306 7.21587 4.28722 1.000 63.62466 183 GLN A O 1
ATOM 1305 N N . ALA A 1 192 ? -10.08669 8.76755 2.91221 1.000 60.44958 184 ALA A N 1
ATOM 1306 C CA . ALA A 1 192 ? -11.45565 8.47607 3.33318 1.000 60.45014 184 ALA A CA 1
ATOM 1307 C C . ALA A 1 192 ? -11.85671 7.04778 2.98261 1.000 62.19069 184 ALA A C 1
ATOM 1308 O O . ALA A 1 192 ? -12.47754 6.35778 3.79969 1.000 63.90881 184 ALA A O 1
ATOM 1310 N N . ASP A 1 193 ? -11.52568 6.59293 1.76406 1.000 65.55634 185 ASP A N 1
ATOM 1311 C CA . ASP A 1 193 ? -11.88078 5.23531 1.33108 1.000 63.13955 185 ASP A CA 1
ATOM 1312 C C . ASP A 1 193 ? -11.22086 4.18603 2.21670 1.000 63.35766 185 ASP A C 1
ATOM 1313 O O . ASP A 1 193 ? -11.86667 3.22157 2.64979 1.000 66.25851 185 ASP A O 1
ATOM 1318 N N . GLU A 1 194 ? -9.91723 4.34908 2.47370 1.000 64.27439 186 GLU A N 1
ATOM 1319 C CA . GLU A 1 194 ? -9.21061 3.44701 3.37936 1.000 64.96524 186 GLU A CA 1
ATOM 1320 C C . GLU A 1 194 ? -9.87727 3.41105 4.74863 1.000 64.25945 186 GLU A C 1
ATOM 1321 O O . GLU A 1 194 ? -10.05644 2.33385 5.33039 1.000 63.33099 186 GLU A O 1
ATOM 1327 N N . ALA A 1 195 ? -10.26244 4.58000 5.27070 1.000 60.87115 187 ALA A N 1
ATOM 1328 C CA . ALA A 1 195 ? -10.90164 4.64880 6.57398 1.000 60.58358 187 ALA A CA 1
ATOM 1329 C C . ALA A 1 195 ? -12.28151 3.99905 6.60271 1.000 61.79359 187 ALA A C 1
ATOM 1330 O O . ALA A 1 195 ? -12.70163 3.55001 7.67002 1.000 61.77558 187 ALA A O 1
ATOM 1332 N N . SER A 1 196 ? -12.98662 3.92350 5.47171 1.000 62.75604 188 SER A N 1
ATOM 1333 C CA . SER A 1 196 ? -14.38542 3.51990 5.44494 1.000 62.31561 188 SER A CA 1
ATOM 1334 C C . SER A 1 196 ? -14.60229 2.09184 4.97504 1.000 68.81017 188 SER A C 1
ATOM 1335 O O . SER A 1 196 ? -15.75988 1.67222 4.85156 1.000 70.29338 188 SER A O 1
ATOM 1338 N N . VAL A 1 197 ? -13.53019 1.33618 4.73108 1.000 67.63253 189 VAL A N 1
ATOM 1339 C CA . VAL A 1 197 ? -13.59585 0.03158 4.07780 1.000 70.42395 189 VAL A CA 1
ATOM 1340 C C . VAL A 1 197 ? -14.64119 -0.88647 4.70349 1.000 76.12173 189 VAL A C 1
ATOM 1341 O O . VAL A 1 197 ? -15.62821 -1.25432 4.05133 1.000 81.44311 189 VAL A O 1
ATOM 1345 N N . ASP A 1 198 ? -14.43187 -1.29277 5.95580 1.000 78.68821 190 ASP A N 1
ATOM 1346 C CA . ASP A 1 198 ? -15.30571 -2.28585 6.57037 1.000 78.86036 190 ASP A CA 1
ATOM 1347 C C . ASP A 1 198 ? -16.45383 -1.64152 7.34031 1.000 78.66227 190 ASP A C 1
ATOM 1348 O O . ASP A 1 198 ? -17.09114 -2.29911 8.17199 1.000 83.06744 190 ASP A O 1
ATOM 1350 N N . LEU A 1 199 ? -16.73381 -0.37577 7.07175 1.000 74.31124 191 LEU A N 1
ATOM 1351 C CA . LEU A 1 199 ? -17.81979 0.34575 7.70582 1.000 71.03937 191 LEU A CA 1
ATOM 1352 C C . LEU A 1 199 ? -18.94894 0.54199 6.70744 1.000 69.21301 191 LEU A C 1
ATOM 1353 O O . LEU A 1 199 ? -18.76054 0.44324 5.49572 1.000 76.12543 191 LEU A O 1
ATOM 1358 N N . ASN A 1 200 ? -20.13733 0.81639 7.22570 1.000 64.54989 192 ASN A N 1
ATOM 1359 C CA . ASN A 1 200 ? -21.30463 0.99874 6.37078 1.000 69.96319 192 ASN A CA 1
ATOM 1360 C C . ASN A 1 200 ? -21.59667 2.49022 6.31860 1.000 67.42834 192 ASN A C 1
ATOM 1361 O O . ASN A 1 200 ? -22.47844 3.01235 6.99950 1.000 68.64835 192 ASN A O 1
ATOM 1366 N N . ILE A 1 201 ? -20.82687 3.17936 5.48526 1.000 70.10961 193 ILE A N 1
ATOM 1367 C CA . ILE A 1 201 ? -20.83379 4.63133 5.42246 1.000 60.07372 193 ILE A CA 1
ATOM 1368 C C . ILE A 1 201 ? -21.25794 5.05343 4.02612 1.000 58.81337 193 ILE A C 1
ATOM 1369 O O . ILE A 1 201 ? -20.79027 4.49083 3.03112 1.000 60.82974 193 ILE A O 1
ATOM 1374 N N . THR A 1 202 ? -22.17514 6.01004 3.95840 1.000 60.18446 194 THR A N 1
ATOM 1375 C CA . THR A 1 202 ? -22.49659 6.68953 2.71449 1.000 58.89764 194 THR A CA 1
ATOM 1376 C C . THR A 1 202 ? -21.62718 7.93574 2.63394 1.000 56.81085 194 THR A C 1
ATOM 1377 O O . THR A 1 202 ? -21.57182 8.71699 3.58824 1.000 56.67525 194 THR A O 1
ATOM 1381 N N . LYS A 1 203 ? -20.91561 8.09600 1.51788 1.000 61.20165 195 LYS A N 1
ATOM 1382 C CA . LYS A 1 203 ? -20.03482 9.24057 1.29875 1.000 57.16898 195 LYS A CA 1
ATOM 1383 C C . LYS A 1 203 ? -20.71164 10.25220 0.38681 1.000 57.77416 195 LYS A C 1
ATOM 1384 O O . LYS A 1 203 ? -21.24332 9.89096 -0.66751 1.000 62.01275 195 LYS A O 1
ATOM 1390 N N . LEU A 1 204 ? -20.70249 11.50989 0.80515 1.000 55.57998 196 LEU A N 1
ATOM 1391 C CA . LEU A 1 204 ? -21.00731 12.63634 -0.06312 1.000 58.64444 196 LEU A CA 1
ATOM 1392 C C . LEU A 1 204 ? -19.68141 13.32019 -0.36993 1.000 56.57429 196 LEU A C 1
ATOM 1393 O O . LEU A 1 204 ? -18.97196 13.72272 0.55627 1.000 53.52304 196 LEU A O 1
ATOM 1398 N N . VAL A 1 205 ? -19.33337 13.41937 -1.65491 1.000 59.81877 197 VAL A N 1
ATOM 1399 C CA . VAL A 1 205 ? -18.00291 13.84397 -2.08902 1.000 61.04830 197 VAL A CA 1
ATOM 1400 C C . VAL A 1 205 ? -18.10860 15.15925 -2.85168 1.000 62.53220 197 VAL A C 1
ATOM 1401 O O . VAL A 1 205 ? -18.87471 15.26479 -3.81844 1.000 63.87094 197 VAL A O 1
ATOM 1405 N N . VAL A 1 206 ? -17.32707 16.14990 -2.41736 1.000 58.98625 198 VAL A N 1
ATOM 1406 C CA . VAL A 1 206 ? -17.16017 17.41434 -3.12548 1.000 62.33150 198 VAL A CA 1
ATOM 1407 C C . VAL A 1 206 ? -16.01400 17.26712 -4.11967 1.000 67.01671 198 VAL A C 1
ATOM 1408 O O . VAL A 1 206 ? -14.92113 16.81092 -3.75657 1.000 65.27590 198 VAL A O 1
ATOM 1412 N N . LYS A 1 207 ? -16.25458 17.65520 -5.37385 1.000 70.07609 199 LYS A N 1
ATOM 1413 C CA . LYS A 1 207 ? -15.19340 17.69206 -6.37767 1.000 70.34777 199 LYS A CA 1
ATOM 1414 C C . LYS A 1 207 ? -14.42143 18.99328 -6.19839 1.000 70.97620 199 LYS A C 1
ATOM 1415 O O . LYS A 1 207 ? -14.88609 20.06506 -6.59031 1.000 72.41149 199 LYS A O 1
ATOM 1417 N N . ASN A 1 208 ? -13.23456 18.90682 -5.59927 1.000 69.03133 200 ASN A N 1
ATOM 1418 C CA . ASN A 1 208 ? -12.39202 20.07365 -5.38123 1.000 71.66587 200 ASN A CA 1
ATOM 1419 C C . ASN A 1 208 ? -11.24716 20.16288 -6.38692 1.000 73.06621 200 ASN A C 1
ATOM 1420 O O . ASN A 1 208 ? -10.40142 21.05334 -6.26531 1.000 77.46687 200 ASN A O 1
ATOM 1425 N N . SER A 1 209 ? -11.21427 19.27381 -7.38521 1.000 77.83927 201 SER A N 1
ATOM 1426 C CA . SER A 1 209 ? -10.21950 19.29109 -8.45114 1.000 81.10549 201 SER A CA 1
ATOM 1427 C C . SER A 1 209 ? -10.89692 19.41358 -9.80832 1.000 85.16503 201 SER A C 1
ATOM 1428 O O . SER A 1 209 ? -12.04601 19.00378 -9.98554 1.000 84.07570 201 SER A O 1
ATOM 1431 N N . ASN A 1 210 ? -10.16757 19.97302 -10.77113 1.000 89.41653 202 ASN A N 1
ATOM 1432 C CA . ASN A 1 210 ? -10.57722 19.90013 -12.16743 1.000 92.36142 202 ASN A CA 1
ATOM 1433 C C . ASN A 1 210 ? -10.31559 18.52630 -12.77433 1.000 92.47136 202 ASN A C 1
ATOM 1434 O O . ASN A 1 210 ? -10.70117 18.28653 -13.92267 1.000 95.98162 202 ASN A O 1
ATOM 1436 N N . ALA A 1 211 ? -9.68267 17.62175 -12.03131 1.000 92.18535 203 ALA A N 1
ATOM 1437 C CA . ALA A 1 211 ? -9.26933 16.30202 -12.48108 1.000 91.13992 203 ALA A CA 1
ATOM 1438 C C . ALA A 1 211 ? -10.39783 15.29588 -12.29054 1.000 95.91144 203 ALA A C 1
ATOM 1439 O O . ALA A 1 211 ? -11.08994 15.32344 -11.26288 1.000 93.44750 203 ALA A O 1
ATOM 1441 N N . PRO A 1 212 ? -10.59476 14.41948 -13.27612 1.000 92.90872 204 PRO A N 1
ATOM 1442 C CA . PRO A 1 212 ? -11.61845 13.37928 -13.14016 1.000 96.28574 204 PRO A CA 1
ATOM 1443 C C . PRO A 1 212 ? -11.34857 12.47495 -11.94762 1.000 96.00890 204 PRO A C 1
ATOM 1444 O O . PRO A 1 212 ? -10.20383 12.26100 -11.54101 1.000 97.22458 204 PRO A O 1
ATOM 1448 N N . THR A 1 213 ? -12.43617 11.95955 -11.37860 1.000 93.39453 205 THR A N 1
ATOM 1449 C CA . THR A 1 213 ? -12.40300 11.02543 -10.26411 1.000 92.10110 205 THR A CA 1
ATOM 1450 C C . THR A 1 213 ? -13.53966 10.02996 -10.45496 1.000 90.67461 205 THR A C 1
ATOM 1451 O O . THR A 1 213 ? -14.61393 10.39603 -10.94181 1.000 86.60734 205 THR A O 1
ATOM 1455 N N . ALA A 1 214 ? -13.29267 8.77215 -10.09462 1.000 86.60494 206 ALA A N 1
ATOM 1456 C CA . ALA A 1 214 ? -14.26515 7.69893 -10.24342 1.000 86.87572 206 ALA A CA 1
ATOM 1457 C C . ALA A 1 214 ? -14.71031 7.22113 -8.86766 1.000 87.60256 206 ALA A C 1
ATOM 1458 O O . ALA A 1 214 ? -13.87166 6.87177 -8.02915 1.000 88.73835 206 ALA A O 1
ATOM 1460 N N . LEU A 1 215 ? -16.02097 7.22182 -8.63362 1.000 83.06646 207 LEU A N 1
ATOM 1461 C CA . LEU A 1 215 ? -16.59327 6.81875 -7.35715 1.000 82.55377 207 LEU A CA 1
ATOM 1462 C C . LEU A 1 2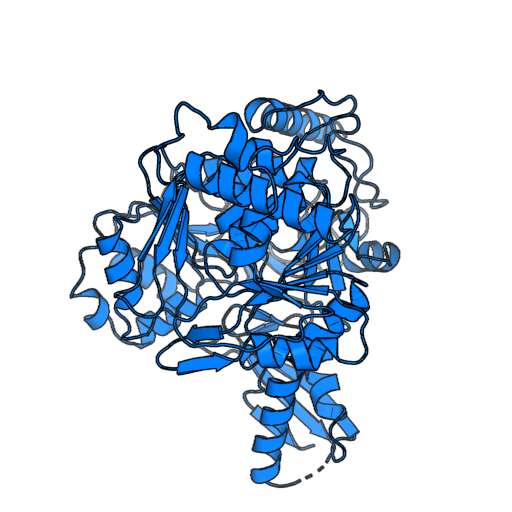15 ? -17.23614 5.44452 -7.47184 1.000 84.53971 207 LEU A C 1
ATOM 1463 O O . LEU A 1 215 ? -17.54378 4.96791 -8.56757 1.000 86.30857 207 LEU A O 1
ATOM 1468 N N . ASN A 1 216 ? -17.44263 4.81341 -6.31635 1.000 80.14107 208 ASN A N 1
ATOM 1469 C CA . ASN A 1 216 ? -18.32611 3.65687 -6.22306 1.000 83.46987 208 ASN A CA 1
ATOM 1470 C C . ASN A 1 216 ? -19.75386 4.17680 -6.09830 1.000 85.36950 208 ASN A C 1
ATOM 1471 O O . ASN A 1 216 ? -20.13549 4.72434 -5.05625 1.000 80.15245 208 ASN A O 1
ATOM 1476 N N . LYS A 1 217 ? -20.54376 4.00913 -7.16308 1.000 93.41296 209 LYS A N 1
ATOM 1477 C CA . LYS A 1 217 ? -21.84720 4.65984 -7.23902 1.000 90.70022 209 LYS A CA 1
ATOM 1478 C C . LYS A 1 217 ? -22.81456 4.16709 -6.16934 1.000 90.82365 209 LYS A C 1
ATOM 1479 O O . LYS A 1 217 ? -23.77971 4.87191 -5.84991 1.000 89.45420 209 LYS A O 1
ATOM 1481 N N . ASN A 1 218 ? -22.56673 2.99070 -5.59023 1.000 86.02121 210 ASN A N 1
ATOM 1482 C CA . ASN A 1 218 ? -23.51391 2.41208 -4.64192 1.000 83.07850 210 ASN A CA 1
ATOM 1483 C C . ASN A 1 218 ? -23.58583 3.22155 -3.34981 1.000 82.22197 210 ASN A C 1
ATOM 1484 O O . ASN A 1 218 ? -24.68068 3.55667 -2.87608 1.000 78.37551 210 ASN A O 1
ATOM 1489 N N . LYS A 1 219 ? -22.43076 3.54258 -2.76089 1.000 77.84729 211 LYS A N 1
ATOM 1490 C CA . LYS A 1 219 ? -22.38292 4.15009 -1.43784 1.000 73.27878 211 LYS A CA 1
ATOM 1491 C C . LYS A 1 219 ? -21.82636 5.56594 -1.44122 1.000 69.13490 211 LYS A C 1
ATOM 1492 O O . LYS A 1 219 ? -21.75291 6.18733 -0.37741 1.000 65.92864 211 LYS A O 1
ATOM 1494 N N . GLU A 1 220 ? -21.43812 6.09314 -2.59958 1.000 72.85672 212 GLU A N 1
ATOM 1495 C CA . GLU A 1 220 ? -20.75582 7.37435 -2.69603 1.000 67.58415 212 GLU A CA 1
ATOM 1496 C C . GLU A 1 220 ? -21.43889 8.24530 -3.73929 1.000 68.65009 212 GLU A C 1
ATOM 1497 O O . GLU A 1 220 ? -21.83367 7.75989 -4.80221 1.000 71.67264 212 GLU A O 1
ATOM 1503 N N . HIS A 1 221 ? -21.56282 9.53611 -3.44065 1.000 66.44488 213 HIS A N 1
ATOM 1504 C CA . HIS A 1 221 ? -22.29389 10.45291 -4.29995 1.000 67.40449 213 HIS A CA 1
ATOM 1505 C C . HIS A 1 221 ? -21.51393 11.74529 -4.49267 1.000 70.20463 213 HIS A C 1
ATOM 1506 O O . HIS A 1 221 ? -20.87943 12.24720 -3.55787 1.000 65.38751 213 HIS A O 1
ATOM 1513 N N . TRP A 1 222 ? -21.57430 12.27887 -5.71362 1.000 70.12797 214 TRP A N 1
ATOM 1514 C CA . TRP A 1 222 ? -20.99520 13.57914 -6.01248 1.000 67.83037 214 TRP A CA 1
ATOM 1515 C C . TRP A 1 222 ? -21.91800 14.68618 -5.52086 1.000 70.88958 214 TRP A C 1
ATOM 1516 O O . TRP A 1 222 ? -23.12499 14.66471 -5.79121 1.000 70.78262 214 TRP A O 1
ATOM 1527 N N . TRP A 1 223 ? -21.34368 15.65401 -4.79736 1.000 64.74124 215 TRP A N 1
ATOM 1528 C CA . TRP A 1 223 ? -22.13133 16.76855 -4.27874 1.000 66.51633 215 TRP A CA 1
ATOM 1529 C C . TRP A 1 223 ? -22.74536 17.59222 -5.41162 1.000 69.97027 215 TRP A C 1
ATOM 1530 O O . TRP A 1 223 ? -23.93546 17.93611 -5.36904 1.000 67.71516 215 TRP A O 1
ATOM 1541 N N . HIS A 1 224 ? -21.96164 17.89064 -6.44928 1.000 69.93455 216 HIS A N 1
ATOM 1542 C CA . HIS A 1 224 ? -22.45403 18.72573 -7.53727 1.000 72.45284 216 HIS A CA 1
ATOM 1543 C C . HIS A 1 224 ? -23.54909 18.04665 -8.35786 1.000 72.07984 216 HIS A C 1
ATOM 1544 O O . HIS A 1 224 ? -24.23433 18.72081 -9.13708 1.000 72.07256 216 HIS A O 1
ATOM 1551 N N . GLU A 1 225 ? -23.73446 16.73999 -8.20375 1.000 73.00482 217 GLU A N 1
ATOM 1552 C CA . GLU A 1 225 ? -24.83969 16.05164 -8.85746 1.000 73.47246 217 GLU A CA 1
ATOM 1553 C C . GLU A 1 225 ? -26.08365 16.02245 -7.97839 1.000 71.95229 217 GLU A C 1
ATOM 1554 O O . GLU A 1 225 ? -27.16885 16.40466 -8.42553 1.000 73.84712 217 GLU A O 1
ATOM 1560 N N . LEU A 1 226 ? -25.94054 15.58478 -6.72570 1.000 69.28182 218 LEU A N 1
ATOM 1561 C CA . LEU A 1 226 ? -27.10213 15.46807 -5.85113 1.000 70.68556 218 LEU A CA 1
ATOM 1562 C C . LEU A 1 226 ? -27.71632 16.82541 -5.53337 1.000 73.45214 218 LEU A C 1
ATOM 1563 O O . LEU A 1 226 ? -28.92331 16.90580 -5.27321 1.000 71.68219 218 LEU A O 1
ATOM 1568 N N . LYS A 1 227 ? -26.90881 17.89553 -5.54530 1.000 70.63047 219 LYS A N 1
ATOM 1569 C CA . LYS A 1 227 ? -27.44215 19.23270 -5.30395 1.000 69.06756 219 LYS A CA 1
ATOM 1570 C C . LYS A 1 227 ? -28.51715 19.58885 -6.32024 1.000 71.69195 219 LYS A C 1
ATOM 1571 O O . LYS A 1 227 ? -29.43009 20.36428 -6.01669 1.000 72.73127 219 LYS A O 1
ATOM 1573 N N . GLN A 1 228 ? -28.43884 19.02098 -7.51985 1.000 70.18940 220 GLN A N 1
ATOM 1574 C CA . GLN A 1 228 ? -29.44702 19.26749 -8.53843 1.000 73.91021 220 GLN A CA 1
ATOM 1575 C C . GLN A 1 228 ? -30.72041 18.46075 -8.32480 1.000 75.96296 220 GLN A C 1
ATOM 1576 O O . GLN A 1 228 ? -31.72671 18.76015 -8.97489 1.000 77.67199 220 GLN A O 1
ATOM 1578 N N . THR A 1 229 ? -30.71675 17.46234 -7.43578 1.000 73.23655 221 THR A N 1
ATOM 1579 C CA . THR A 1 229 ? -31.90117 16.62937 -7.23912 1.000 75.18188 221 THR A CA 1
ATOM 1580 C C . THR A 1 229 ? -32.82728 17.14920 -6.14466 1.000 74.52867 221 THR A C 1
ATOM 1581 O O . THR A 1 229 ? -33.87935 16.54347 -5.91541 1.000 72.57561 221 THR A O 1
ATOM 1585 N N . VAL A 1 230 ? -32.47940 18.24898 -5.46476 1.000 73.46356 222 VAL A N 1
ATOM 1586 C CA . VAL A 1 230 ? -33.23074 18.69696 -4.29766 1.000 71.71249 222 VAL A CA 1
ATOM 1587 C C . VAL A 1 230 ? -33.56744 20.18137 -4.40647 1.000 74.53505 222 VAL A C 1
ATOM 1588 O O . VAL A 1 230 ? -32.94951 20.93537 -5.16326 1.000 74.65119 222 VAL A O 1
ATOM 1592 N N . SER A 1 231 ? -34.55133 20.59586 -3.60615 1.000 72.81744 223 SER A N 1
ATOM 1593 C CA . SER A 1 231 ? -34.99514 21.98191 -3.53798 1.000 77.25166 223 SER A CA 1
ATOM 1594 C C . SER A 1 231 ? -33.97344 22.85561 -2.80970 1.000 79.11073 223 SER A C 1
ATOM 1595 O O . SER A 1 231 ? -33.11667 22.37486 -2.05907 1.000 76.15408 223 SER A O 1
ATOM 1598 N N . ASP A 1 232 ? -34.07463 24.16429 -3.04028 1.000 87.15592 224 ASP A N 1
ATOM 1599 C CA . ASP A 1 232 ? -33.20950 25.14010 -2.38822 1.000 87.50995 224 ASP A CA 1
ATOM 1600 C C . ASP A 1 232 ? -33.85307 25.76710 -1.15857 1.000 88.12447 224 ASP A C 1
ATOM 1601 O O . ASP A 1 232 ? -33.30259 26.71929 -0.59942 1.000 86.77802 224 ASP A O 1
ATOM 1606 N N . GLN A 1 233 ? -35.00994 25.26953 -0.73865 1.000 82.67057 225 GLN A N 1
ATOM 1607 C CA . GLN A 1 233 ? -35.66576 25.70833 0.48279 1.000 76.70327 225 GLN A CA 1
ATOM 1608 C C . GLN A 1 233 ? -35.70958 24.53671 1.45411 1.000 71.78643 225 GLN A C 1
ATOM 1609 O O . GLN A 1 233 ? -36.06780 23.42057 1.07037 1.000 72.73551 225 GLN A O 1
ATOM 1611 N N . CYS A 1 234 ? -35.31795 24.77914 2.69990 1.000 67.78119 226 CYS A N 1
ATOM 1612 C CA . CYS A 1 234 ? -35.35611 23.74343 3.72551 1.000 63.64031 226 CYS A CA 1
ATOM 1613 C C . CYS A 1 234 ? -35.69594 24.40101 5.05039 1.000 60.72233 226 CYS A C 1
ATOM 1614 O O . CYS A 1 234 ? -34.99065 25.30982 5.49563 1.000 57.64095 226 CYS A O 1
ATOM 1617 N N . THR A 1 235 ? -36.76828 23.95182 5.66730 1.000 59.83836 227 THR A N 1
ATOM 1618 C CA . THR A 1 235 ? -37.20007 24.53416 6.92480 1.000 59.42959 227 THR A CA 1
ATOM 1619 C C . THR A 1 235 ? -36.22492 24.15004 8.02934 1.000 56.20567 227 THR A C 1
ATOM 1620 O O . THR A 1 235 ? -35.97259 22.95708 8.23035 1.000 60.03166 227 THR A O 1
ATOM 1624 N N . PRO A 1 236 ? -35.64801 25.10232 8.75211 1.000 56.91719 228 PRO A N 1
ATOM 1625 C CA . PRO A 1 236 ? -34.70834 24.73509 9.81752 1.000 55.81460 228 PRO A CA 1
ATOM 1626 C C . PRO A 1 236 ? -35.41228 24.01544 10.96193 1.000 55.01223 228 PRO A C 1
ATOM 1627 O O . PRO A 1 236 ? -36.53886 24.34571 11.33607 1.000 54.40114 228 PRO A O 1
ATOM 1631 N N . GLU A 1 237 ? -34.73652 23.01071 11.50210 1.000 53.91130 229 GLU A N 1
ATOM 1632 C CA . GLU A 1 237 ? -35.27520 22.28190 12.63571 1.000 50.55803 229 GLU A CA 1
ATOM 1633 C C . GLU A 1 237 ? -35.42400 23.21643 13.83046 1.000 50.96625 229 GLU A C 1
ATOM 1634 O O . GLU A 1 237 ? -34.50595 23.99558 14.11563 1.000 48.75524 229 GLU A O 1
ATOM 1640 N N . PRO A 1 238 ? -36.56349 23.19997 14.52624 1.000 52.33393 230 PRO A N 1
ATOM 1641 C CA . PRO A 1 238 ? -36.62797 23.87419 15.82788 1.000 50.33395 230 PRO A CA 1
ATOM 1642 C C . PRO A 1 238 ? -35.90760 23.04105 16.87700 1.000 50.66089 230 PRO A C 1
ATOM 1643 O O . PRO A 1 238 ? -36.43090 22.01785 17.33373 1.000 50.59379 230 PRO A O 1
ATOM 1647 N N . MET A 1 239 ? -34.70556 23.45835 17.25513 1.000 48.37273 231 MET A N 1
ATOM 1648 C CA . MET A 1 239 ? -33.82837 22.64994 18.08559 1.000 48.54591 231 MET A CA 1
ATOM 1649 C C . MET A 1 239 ? -33.93509 23.07239 19.54375 1.000 50.34125 231 MET A C 1
ATOM 1650 O O . MET A 1 239 ? -34.05550 24.26369 19.84986 1.000 51.11021 231 MET A O 1
ATOM 1655 N N . ASN A 1 240 ? -33.86596 22.09539 20.44291 1.000 47.07000 232 ASN A N 1
ATOM 1656 C CA . ASN A 1 240 ? -33.73999 22.42168 21.85277 1.000 47.17515 232 ASN A CA 1
ATOM 1657 C C . ASN A 1 240 ? -32.35237 22.98784 22.11756 1.000 46.12734 232 ASN A C 1
ATOM 1658 O O . ASN A 1 240 ? -31.38648 22.67716 21.41683 1.000 44.61854 232 ASN A O 1
ATOM 1663 N N . THR A 1 241 ? -32.26272 23.83609 23.14133 1.000 47.98723 233 THR A N 1
ATOM 1664 C CA . THR A 1 241 ? -30.98811 24.46450 23.45957 1.000 45.16043 233 THR A CA 1
ATOM 1665 C C . THR A 1 241 ? -29.95649 23.44278 23.91366 1.000 42.60670 233 THR A C 1
ATOM 1666 O O . THR A 1 241 ? -28.75650 23.66978 23.73901 1.000 41.55199 233 THR A O 1
ATOM 1670 N N . GLU A 1 242 ? -30.39505 22.31499 24.47880 1.000 44.58381 234 GLU A N 1
ATOM 1671 C CA . GLU A 1 242 ? -29.48782 21.27440 24.94323 1.000 44.68040 234 GLU A CA 1
ATOM 1672 C C . GLU A 1 242 ? -29.37241 20.10679 23.97199 1.000 43.84960 234 GLU A C 1
ATOM 1673 O O . GLU A 1 242 ? -28.75325 19.09390 24.31306 1.000 39.72823 234 GLU A O 1
ATOM 1679 N N . ASP A 1 243 ? -29.94981 20.21474 22.77702 1.000 44.24808 235 ASP A N 1
ATOM 1680 C CA . ASP A 1 243 ? -29.65756 19.22063 21.75979 1.000 42.93396 235 ASP A CA 1
ATOM 1681 C C . ASP A 1 243 ? -28.18187 19.32288 21.39875 1.000 42.52104 235 ASP A C 1
ATOM 1682 O O . ASP A 1 243 ? -27.63379 20.42713 21.35280 1.000 42.41247 235 ASP A O 1
ATOM 1687 N N . PRO A 1 244 ? -27.50394 18.20607 21.17761 1.000 43.04808 236 PRO A N 1
ATOM 1688 C CA . PRO A 1 244 ? -26.10571 18.28660 20.74819 1.000 39.98338 236 PRO A CA 1
ATOM 1689 C C . PRO A 1 244 ? -26.01174 18.98318 19.39964 1.000 39.82541 236 PRO A C 1
ATOM 1690 O O . PRO A 1 244 ? -26.82288 18.75548 18.49582 1.000 39.38066 236 PRO A O 1
ATOM 1694 N N . LEU A 1 245 ? -25.04179 19.88378 19.29324 1.000 40.73129 237 LEU A N 1
ATOM 1695 C CA . LEU A 1 245 ? -24.70677 20.53562 18.03297 1.000 38.31821 237 LEU A CA 1
ATOM 1696 C C . LEU A 1 245 ? -23.55354 19.85222 17.31477 1.000 37.08654 237 LEU A C 1
ATOM 1697 O O . LEU A 1 245 ? -23.61533 19.68468 16.09413 1.000 39.06129 237 LEU A O 1
ATOM 1702 N N . PHE A 1 246 ? -22.50036 19.46379 18.03894 1.000 34.36263 238 PHE A N 1
ATOM 1703 C CA . PHE A 1 246 ? -21.35547 18.82467 17.41023 1.000 33.64736 238 PHE A CA 1
ATOM 1704 C C . PHE A 1 246 ? -20.49667 18.11237 18.44789 1.000 36.40958 238 PHE A C 1
ATOM 1705 O O . PHE A 1 246 ? -20.62479 18.33011 19.65682 1.000 36.32194 238 PHE A O 1
ATOM 1713 N N . ILE A 1 247 ? -19.63724 17.22671 17.94462 1.000 38.15161 239 ILE A N 1
ATOM 1714 C CA . ILE A 1 247 ? -18.63542 16.50945 18.72653 1.000 37.41177 239 ILE A CA 1
ATOM 1715 C C . ILE A 1 247 ? -17.27101 16.83929 18.13326 1.000 37.30214 239 ILE A C 1
ATOM 1716 O O . ILE A 1 247 ? -17.09933 16.79152 16.90996 1.000 39.55712 239 ILE A O 1
ATOM 1721 N N . LEU A 1 248 ? -16.30500 17.16464 18.98884 1.000 34.56416 240 LEU A N 1
ATOM 1722 C CA . LEU A 1 248 ? -14.91783 17.35136 18.57824 1.000 38.81370 240 LEU A CA 1
ATOM 1723 C C . LEU A 1 248 ? -14.04145 16.36986 19.33724 1.000 37.91248 240 LEU A C 1
ATOM 1724 O O . LEU A 1 248 ? -13.95566 16.44389 20.56533 1.000 37.91238 240 LEU A O 1
ATOM 1729 N N . TYR A 1 249 ? -13.36296 15.47916 18.61808 1.000 37.88948 241 TYR A N 1
ATOM 1730 C CA . TYR A 1 249 ? -12.45319 14.55921 19.28962 1.000 39.29275 241 TYR A CA 1
ATOM 1731 C C . TYR A 1 249 ? -11.18649 15.32075 19.66192 1.000 37.68216 241 TYR A C 1
ATOM 1732 O O . TYR A 1 249 ? -10.56532 15.96656 18.81613 1.000 38.44914 241 TYR A O 1
ATOM 1741 N N . THR A 1 250 ? -10.84496 15.28117 20.94847 1.000 37.23231 242 THR A N 1
ATOM 1742 C CA . THR A 1 250 ? -9.91086 16.20267 21.57523 1.000 38.12403 242 THR A CA 1
ATOM 1743 C C . THR A 1 250 ? -8.94962 15.41136 22.44337 1.000 42.12199 242 THR A C 1
ATOM 1744 O O . THR A 1 250 ? -9.38032 14.55750 23.22424 1.000 43.68933 242 THR A O 1
ATOM 1748 N N . SER A 1 251 ? -7.66035 15.71358 22.33912 1.000 41.40992 243 SER A N 1
ATOM 1749 C CA . SER A 1 251 ? -6.67469 15.00623 23.14454 1.000 43.48527 243 SER A CA 1
ATOM 1750 C C . SER A 1 251 ? -6.76506 15.42688 24.61069 1.000 43.45672 243 SER A C 1
ATOM 1751 O O . SER A 1 251 ? -6.97520 16.60075 24.92819 1.000 39.74100 243 SER A O 1
ATOM 1754 N N . GLY A 1 252 ? -6.58745 14.45326 25.50655 1.000 46.22130 244 GLY A N 1
ATOM 1755 C CA . GLY A 1 252 ? -6.52067 14.69106 26.93056 1.000 47.57650 244 GLY A CA 1
ATOM 1756 C C . GLY A 1 252 ? -5.21881 14.15630 27.50585 1.000 50.10757 244 GLY A C 1
ATOM 1757 O O . GLY A 1 252 ? -4.38894 13.58400 26.79617 1.000 46.48189 244 GLY A O 1
ATOM 1758 N N . SER A 1 253 ? -5.04638 14.36822 28.81490 1.000 49.59397 245 SER A N 1
ATOM 1759 C CA . SER A 1 253 ? -3.77442 13.99989 29.42396 1.000 51.21597 245 SER A CA 1
ATOM 1760 C C . SER A 1 253 ? -3.65916 12.50595 29.65918 1.000 53.70308 245 SER A C 1
ATOM 1761 O O . SER A 1 253 ? -2.53544 11.99262 29.72251 1.000 55.60940 245 SER A O 1
ATOM 1764 N N . THR A 1 254 ? -4.78493 11.80044 29.76535 1.000 54.13904 246 THR A N 1
ATOM 1765 C CA . THR A 1 254 ? -4.81317 10.34224 29.79487 1.000 56.91481 246 THR A CA 1
ATOM 1766 C C . THR A 1 254 ? -5.65585 9.83691 28.63244 1.000 56.13129 246 THR A C 1
ATOM 1767 O O . THR A 1 254 ? -6.72930 10.38234 28.35832 1.000 56.61365 246 THR A O 1
ATOM 1771 N N . GLY A 1 255 ? -5.17008 8.80694 27.94740 1.000 56.54916 247 GLY A N 1
ATOM 1772 C CA . GLY A 1 255 ? -6.00803 8.05874 27.03221 1.000 54.47824 247 GLY A CA 1
ATOM 1773 C C . GLY A 1 255 ? -6.17097 8.68310 25.65995 1.000 53.04449 247 GLY A C 1
ATOM 1774 O O . GLY A 1 255 ? -5.70882 9.78118 25.36539 1.000 56.13457 247 GLY A O 1
ATOM 1775 N N . GLN A 1 256 ? -6.86304 7.94069 24.80270 1.000 54.19527 248 GLN A N 1
ATOM 1776 C CA . GLN A 1 256 ? -7.11388 8.36782 23.44161 1.000 50.46763 248 GLN A CA 1
ATOM 1777 C C . GLN A 1 256 ? -8.03533 9.58769 23.43254 1.000 48.25325 248 GLN A C 1
ATOM 1778 O O . GLN A 1 256 ? -8.70935 9.87376 24.42433 1.000 47.84279 248 GLN A O 1
ATOM 1784 N N . PRO A 1 257 ? -8.06322 10.33686 22.32914 1.000 47.87685 249 PRO A N 1
ATOM 1785 C CA . PRO A 1 257 ? -8.91231 11.53225 22.28032 1.000 46.64580 249 PRO A CA 1
ATOM 1786 C C . PRO A 1 257 ? -10.36811 11.19506 22.55421 1.000 45.24036 249 PRO A C 1
ATOM 1787 O O . PRO A 1 257 ? -10.88543 10.17044 22.11201 1.000 47.60462 249 PRO A O 1
ATOM 1791 N N . LYS A 1 258 ? -11.02123 12.06745 23.30615 1.000 44.13467 250 LYS A N 1
ATOM 1792 C CA . LYS A 1 258 ? -12.39544 11.86860 23.71933 1.000 44.11433 250 LYS A CA 1
ATOM 1793 C C . LYS A 1 258 ? -13.29885 12.83323 22.96755 1.000 41.11509 250 LYS A C 1
ATOM 1794 O O . LYS A 1 258 ? -12.87927 13.92017 22.56655 1.000 42.30521 250 LYS A O 1
ATOM 1800 N N . GLY A 1 259 ? -14.54234 12.41659 22.76467 1.000 41.24635 251 GLY A N 1
ATOM 1801 C CA . GLY A 1 259 ? -15.49265 13.24221 22.05169 1.000 41.93650 251 GLY A CA 1
ATOM 1802 C C . GLY A 1 259 ? -16.12886 14.28960 22.94099 1.000 41.91455 251 GLY A C 1
ATOM 1803 O O . GLY A 1 259 ? -16.96827 13.96712 23.79300 1.000 43.03838 251 GLY A O 1
ATOM 1804 N N . VAL A 1 260 ? -15.72404 15.54216 22.73905 1.000 38.46652 252 VAL A N 1
ATOM 1805 C CA . VAL A 1 260 ? -16.21404 16.68384 23.50459 1.000 38.55017 252 VAL A CA 1
ATOM 1806 C C . VAL A 1 260 ? -17.51517 17.15460 22.87164 1.000 36.49320 252 VAL A C 1
ATOM 1807 O O . VAL A 1 260 ? -17.53275 17.56410 21.70694 1.000 34.86170 252 VAL A O 1
ATOM 1811 N N . VAL A 1 261 ? -18.60123 17.13048 23.64403 1.000 39.65369 253 VAL A N 1
ATOM 1812 C CA . VAL A 1 261 ? -19.93343 17.44801 23.13530 1.000 38.30628 253 VAL A CA 1
ATOM 1813 C C . VAL A 1 261 ? -20.28153 18.88472 23.50111 1.000 37.94713 253 VAL A C 1
ATOM 1814 O O . VAL A 1 261 ? -20.22680 19.27611 24.67678 1.000 40.25465 253 VAL A O 1
ATOM 1818 N N . HIS A 1 262 ? -20.63525 19.67273 22.49624 1.000 34.78911 254 HIS A N 1
ATOM 1819 C CA . HIS A 1 262 ? -21.21273 20.98830 22.70626 1.000 39.17441 254 HIS A CA 1
ATOM 1820 C C . HIS A 1 262 ? -22.67651 20.95254 22.30059 1.000 36.97482 254 HIS A C 1
ATOM 1821 O O . HIS A 1 262 ? -23.05697 20.24297 21.36120 1.000 37.22392 254 HIS A O 1
ATOM 1828 N N . THR A 1 263 ? -23.50669 21.68959 23.03079 1.000 35.67786 255 THR A N 1
ATOM 1829 C CA . THR A 1 263 ? -24.90220 21.73431 22.63998 1.000 38.42163 255 THR A CA 1
ATOM 1830 C C . THR A 1 263 ? -25.13965 23.03198 21.86182 1.000 40.22369 255 THR A C 1
ATOM 1831 O O . THR A 1 263 ? -24.18708 23.65558 21.37743 1.000 38.95890 255 THR A O 1
ATOM 1835 N N . THR A 1 264 ? -26.40378 23.42601 21.69963 1.000 40.67310 256 THR A N 1
ATOM 1836 C CA . THR A 1 264 ? -26.79957 24.41345 20.69537 1.000 41.16828 256 THR A CA 1
ATOM 1837 C C . THR A 1 264 ? -26.97846 25.82246 21.24452 1.000 39.86642 256 THR A C 1
ATOM 1838 O O . THR A 1 264 ? -26.47249 26.77853 20.65967 1.000 41.51206 256 THR A O 1
ATOM 1842 N N . GLY A 1 265 ? -27.72857 25.97825 22.32894 1.000 41.06267 257 GLY A N 1
ATOM 1843 C CA . GLY A 1 265 ? -28.10645 27.29544 22.79136 1.000 40.31043 257 GLY A CA 1
ATOM 1844 C C . GLY A 1 265 ? -26.96759 28.10061 23.37523 1.000 41.51032 257 GLY A C 1
ATOM 1845 O O . GLY A 1 265 ? -26.55703 29.12028 22.80346 1.000 39.41450 257 GLY A O 1
ATOM 1846 N N . GLY A 1 266 ? -26.45364 27.66090 24.52783 1.000 38.98612 258 GLY A N 1
ATOM 1847 C CA . GLY A 1 266 ? -25.39434 28.41588 25.17097 1.000 36.07679 258 GLY A CA 1
ATOM 1848 C C . GLY A 1 266 ? -24.16486 28.55120 24.29649 1.000 38.76913 258 GLY A C 1
ATOM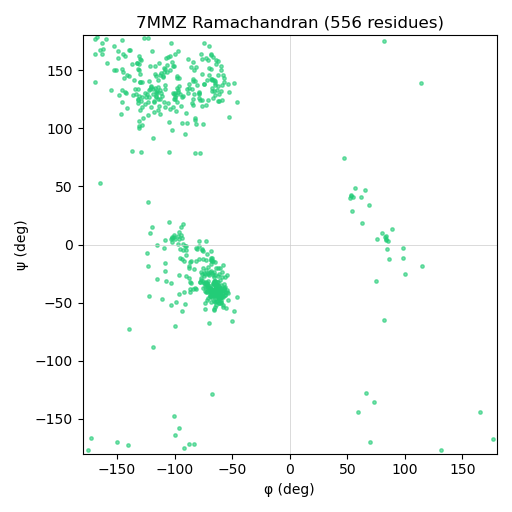 1849 O O . GLY A 1 266 ? -23.48294 29.58261 24.33149 1.000 39.41476 258 GLY A O 1
ATOM 1850 N N . TYR A 1 267 ? -23.86501 27.51698 23.49862 1.000 39.72445 259 TYR A N 1
ATOM 1851 C CA . TYR A 1 267 ? -22.70060 27.56947 22.62357 1.000 36.56316 259 TYR A CA 1
ATOM 1852 C C . TYR A 1 267 ? -22.78189 28.75411 21.67085 1.000 36.38830 259 TYR A C 1
ATOM 1853 O O . TYR A 1 267 ? -21.83288 29.53579 21.55267 1.000 38.19978 259 TYR A O 1
ATOM 1862 N N . LEU A 1 268 ? -23.89542 28.89026 20.95457 1.000 37.19354 260 LEU A N 1
ATOM 1863 C CA . LEU A 1 268 ? -23.98211 29.95453 19.95943 1.000 35.86383 260 LEU A CA 1
ATOM 1864 C C . LEU A 1 268 ? -24.04462 31.32722 20.62592 1.000 39.60204 260 LEU A C 1
ATOM 1865 O O . LEU A 1 268 ? -23.46096 32.29629 20.12137 1.000 38.86410 260 LEU A O 1
ATOM 1870 N N . VAL A 1 269 ? -24.75219 31.43320 21.75522 1.000 37.41504 261 VAL A N 1
ATOM 1871 C CA . VAL A 1 269 ? -24.82888 32.70616 22.46515 1.000 38.71553 261 VAL A CA 1
ATOM 1872 C C . VAL A 1 269 ? -23.43085 33.23229 22.77950 1.000 38.48808 261 VAL A C 1
ATOM 1873 O O . VAL A 1 269 ? -23.08006 34.35500 22.40346 1.000 38.63382 261 VAL A O 1
ATOM 1877 N N . GLN A 1 270 ? -22.59885 32.42392 23.44876 1.000 39.84860 262 GLN A N 1
ATOM 1878 C CA . GLN A 1 270 ? -21.30367 32.94171 23.89065 1.000 36.96636 262 GLN A CA 1
ATOM 1879 C C . GLN A 1 270 ? -20.27654 33.00408 22.76726 1.000 37.45006 262 GLN A C 1
ATOM 1880 O O . GLN A 1 270 ? -19.42131 33.89530 22.78024 1.000 37.90800 262 GLN A O 1
ATOM 1886 N N . ALA A 1 271 ? -20.32793 32.09236 21.79300 1.000 37.22441 263 ALA A N 1
ATOM 1887 C CA . ALA A 1 271 ? -19.44095 32.23365 20.64132 1.000 35.29512 263 ALA A CA 1
ATOM 1888 C C . ALA A 1 271 ? -19.69678 33.54744 19.92089 1.000 36.45843 263 ALA A C 1
ATOM 1889 O O . ALA A 1 271 ? -18.75325 34.25660 19.56181 1.000 34.81992 263 ALA A O 1
ATOM 1891 N N . ALA A 1 272 ? -20.97100 33.89078 19.69397 1.000 36.79156 264 ALA A N 1
ATOM 1892 C CA . ALA A 1 272 ? -21.27099 35.11384 18.95864 1.000 37.75154 264 ALA A CA 1
ATOM 1893 C C . ALA A 1 272 ? -21.01413 36.35741 19.80704 1.000 39.31060 264 ALA A C 1
ATOM 1894 O O . ALA A 1 272 ? -20.47916 37.35529 19.31010 1.000 38.55152 264 ALA A O 1
ATOM 1896 N N . TYR A 1 273 ? -21.36416 36.30449 21.08994 1.000 36.12624 265 TYR A N 1
ATOM 1897 C CA . TYR A 1 273 ? -21.15937 37.45261 21.95604 1.000 37.24831 265 TYR A CA 1
ATOM 1898 C C . TYR A 1 273 ? -19.67262 37.76961 22.10273 1.000 41.58890 265 TYR A C 1
ATOM 1899 O O . TYR A 1 273 ? -19.25592 38.92440 21.95425 1.000 41.77266 265 TYR A O 1
ATOM 1908 N N . THR A 1 274 ? -18.85153 36.75343 22.38984 1.000 39.63907 266 THR A N 1
ATOM 1909 C CA . THR A 1 274 ? -17.42208 37.00512 22.55520 1.000 39.08472 266 THR A CA 1
ATOM 1910 C C . THR A 1 274 ? -16.78279 37.45083 21.24999 1.000 39.50355 266 THR A C 1
ATOM 1911 O O . THR A 1 274 ? -15.84288 38.25537 21.26598 1.000 41.59211 266 THR A O 1
ATOM 1915 N N . HIS A 1 275 ? -17.27340 36.96200 20.10782 1.000 39.44062 267 HIS A N 1
ATOM 1916 C CA . HIS A 1 275 ? -16.71241 37.44467 18.85391 1.000 39.81239 267 HIS A CA 1
ATOM 1917 C C . HIS A 1 275 ? -16.91481 38.95131 18.71519 1.000 42.79554 267 HIS A C 1
ATOM 1918 O O . HIS A 1 275 ? -15.98302 39.68025 18.35655 1.000 43.01866 267 HIS A O 1
ATOM 1925 N N . GLN A 1 276 ? -18.12143 39.43898 19.01916 1.000 38.85068 268 GLN A N 1
ATOM 1926 C CA . GLN A 1 276 ? -18.38232 40.86885 18.90571 1.000 44.17680 268 GLN A CA 1
ATOM 1927 C C . GLN A 1 276 ? -17.67179 41.63885 20.01176 1.000 42.23098 268 GLN A C 1
ATOM 1928 O O . GLN A 1 276 ? -17.14195 42.72818 19.77028 1.000 47.30716 268 GLN A O 1
ATOM 1930 N N . LEU A 1 277 ? -17.65747 41.09269 21.23128 1.000 40.91434 269 LEU A N 1
ATOM 1931 C CA . LEU A 1 277 ? -17.07182 41.80271 22.36982 1.000 42.62219 269 LEU A CA 1
ATOM 1932 C C . LEU A 1 277 ? -15.57312 42.01960 22.19586 1.000 43.73451 269 LEU A C 1
ATOM 1933 O O . LEU A 1 277 ? -15.05442 43.09519 22.51801 1.000 40.75462 269 LEU A O 1
ATOM 1938 N N . ILE A 1 278 ? -14.86696 41.00734 21.69024 1.000 41.73531 270 ILE A N 1
ATOM 1939 C CA . ILE A 1 278 ? -13.41323 41.04248 21.58930 1.000 41.49613 270 ILE A CA 1
ATOM 1940 C C . ILE A 1 278 ? -12.95567 41.70922 20.29962 1.000 41.91467 270 ILE A C 1
ATOM 1941 O O . ILE A 1 278 ? -11.96132 42.43763 20.29968 1.000 44.26642 270 ILE A O 1
ATOM 1946 N N . PHE A 1 279 ? -13.64694 41.47914 19.17521 1.000 42.02834 271 PHE A N 1
ATOM 1947 C CA . PHE A 1 279 ? -13.13855 41.91721 17.87735 1.000 43.42894 271 PHE A CA 1
ATOM 1948 C C . PHE A 1 279 ? -13.88909 43.08634 17.25760 1.000 44.13122 271 PHE A C 1
ATOM 1949 O O . PHE A 1 279 ? -13.32325 43.76281 16.39439 1.000 45.21079 271 PHE A O 1
ATOM 1957 N N . ALA A 1 280 ? -15.14316 43.31746 17.64665 1.000 46.39727 272 ALA A N 1
ATOM 1958 C CA . ALA A 1 280 ? -15.87525 44.54809 17.32775 1.000 47.99506 272 ALA A CA 1
ATOM 1959 C C . ALA A 1 280 ? -15.91191 44.84644 15.83025 1.000 50.77787 272 ALA A C 1
ATOM 1960 O O . ALA A 1 280 ? -15.80375 45.99989 15.41240 1.000 53.40396 272 ALA A O 1
ATOM 1962 N N . CYS A 1 281 ? -16.10098 43.80835 15.01365 1.000 46.50259 273 CYS A N 1
ATOM 1963 C CA . CYS A 1 281 ? -16.22185 44.01131 13.57566 1.000 52.09260 273 CYS A CA 1
ATOM 1964 C C . CYS A 1 281 ? -17.51721 44.74125 13.23325 1.000 58.94901 273 CYS A C 1
ATOM 1965 O O . CYS A 1 281 ? -18.55798 44.51467 13.85655 1.000 56.86488 273 CYS A O 1
ATOM 1968 N N . GLN A 1 282 ? -17.44293 45.62641 12.23530 1.000 61.40038 274 GLN A N 1
ATOM 1969 C CA . GLN A 1 282 ? -18.60030 46.29229 11.64885 1.000 65.18133 274 GLN A CA 1
ATOM 1970 C C . GLN A 1 282 ? -18.98395 45.60131 10.34631 1.000 67.65327 274 GLN A C 1
ATOM 1971 O O . GLN A 1 282 ? -18.19309 44.85842 9.75744 1.000 61.93892 274 GLN A O 1
ATOM 1977 N N . ASP A 1 283 ? -20.20660 45.89003 9.88366 1.000 68.31890 275 ASP A N 1
ATOM 1978 C CA . ASP A 1 283 ? -20.78658 45.17565 8.74768 1.000 72.03929 275 ASP A CA 1
ATOM 1979 C C . ASP A 1 283 ? -19.93584 45.27023 7.48745 1.000 72.44026 275 ASP A C 1
ATOM 1980 O O . ASP A 1 283 ? -20.12391 44.46583 6.56887 1.000 72.76689 275 ASP A O 1
ATOM 1982 N N . ASN A 1 284 ? -19.00669 46.22297 7.41870 1.000 76.82343 276 ASN A N 1
ATOM 1983 C CA . ASN A 1 284 ? -18.21473 46.45731 6.22006 1.000 75.81349 276 ASN A CA 1
ATOM 1984 C C . ASN A 1 284 ? -16.79546 45.89965 6.31002 1.000 76.33244 276 ASN A C 1
ATOM 1985 O O . ASN A 1 284 ? -15.99673 46.14020 5.39943 1.000 78.07763 276 ASN A O 1
ATOM 1990 N N . GLU A 1 285 ? -16.46564 45.15679 7.36638 1.000 64.52687 277 GLU A N 1
ATOM 1991 C CA . GLU A 1 285 ? -15.09976 44.71674 7.62088 1.000 61.13132 277 GLU A CA 1
ATOM 1992 C C . GLU A 1 285 ? -14.90091 43.24410 7.28201 1.000 61.91728 277 GLU A C 1
ATOM 1993 O O . GLU A 1 285 ? -15.85417 42.46395 7.17661 1.000 58.58964 277 GLU A O 1
ATOM 1999 N N . VAL A 1 286 ? -13.63258 42.86356 7.13326 1.000 57.81263 278 VAL A N 1
ATOM 2000 C CA . VAL A 1 286 ? -13.25277 41.49038 6.81103 1.000 50.70468 278 VAL A CA 1
ATOM 2001 C C . VAL A 1 286 ? -12.47813 40.91438 7.99080 1.000 50.49747 278 VAL A C 1
ATOM 2002 O O . VAL A 1 286 ? -11.47854 41.49456 8.43140 1.000 47.65586 278 VAL A O 1
ATOM 2006 N N . PHE A 1 287 ? -12.93938 39.77251 8.49699 1.000 48.49790 279 PHE A N 1
ATOM 2007 C CA . PHE A 1 287 ? -12.35704 39.11908 9.65929 1.000 44.83044 279 PHE A CA 1
ATOM 2008 C C . PHE A 1 287 ? -11.69286 37.82353 9.20341 1.000 42.45264 279 PHE A C 1
ATOM 2009 O O . PHE A 1 287 ? -12.29987 37.03696 8.47279 1.000 45.90482 279 PHE A O 1
ATOM 2017 N N . TRP A 1 288 ? -10.44311 37.61427 9.60310 1.000 41.71080 280 TRP A N 1
ATOM 2018 C CA . TRP A 1 288 ? -9.67552 36.44689 9.16722 1.000 41.93940 280 TRP A CA 1
ATOM 2019 C C . TRP A 1 288 ? -9.04444 35.77305 10.37960 1.000 40.93638 280 TRP A C 1
ATOM 2020 O O . TRP A 1 288 ? -8.02503 36.24152 10.90120 1.000 41.48836 280 TRP A O 1
ATOM 2031 N N . CYS A 1 289 ? -9.65903 34.67856 10.81216 1.000 40.54464 281 CYS A N 1
ATOM 2032 C CA . CYS A 1 289 ? -9.06123 33.73580 11.74457 1.000 37.93519 281 CYS A CA 1
ATOM 2033 C C . CYS A 1 289 ? -8.46854 32.57632 10.95301 1.000 39.10273 281 CYS A C 1
ATOM 2034 O O . CYS A 1 289 ? -9.12452 32.03943 10.05547 1.000 39.02331 281 CYS A O 1
ATOM 2037 N N . THR A 1 290 ? -7.22901 32.20072 11.26866 1.000 38.69131 282 THR A N 1
ATOM 2038 C CA . THR A 1 290 ? -6.50720 31.23720 10.44358 1.000 38.26785 282 THR A CA 1
ATOM 2039 C C . THR A 1 290 ? -6.71313 29.79504 10.88298 1.000 36.37650 282 THR A C 1
ATOM 2040 O O . THR A 1 290 ? -6.16312 28.89140 10.24988 1.000 37.89768 282 THR A O 1
ATOM 2044 N N . ALA A 1 291 ? -7.47540 29.54925 11.94275 1.000 38.99399 283 ALA A N 1
ATOM 2045 C CA . ALA A 1 291 ? -7.61762 28.19085 12.45105 1.000 37.48296 283 ALA A CA 1
ATOM 2046 C C . ALA A 1 291 ? -8.38000 27.30507 11.47336 1.000 38.45744 283 ALA A C 1
ATOM 2047 O O . ALA A 1 291 ? -9.34223 27.73524 10.83141 1.000 38.92303 283 ALA A O 1
ATOM 2049 N N . ASP A 1 292 ? -7.95063 26.05207 11.38057 1.000 39.90398 284 ASP A N 1
ATOM 2050 C CA . ASP A 1 292 ? -8.67199 25.05193 10.60908 1.000 41.01784 284 ASP A CA 1
ATOM 2051 C C . ASP A 1 292 ? -10.00086 24.72184 11.28600 1.000 41.08046 284 ASP A C 1
ATOM 2052 O O . ASP A 1 292 ? -10.14599 24.84398 12.50636 1.000 39.28809 284 ASP A O 1
ATOM 2057 N N . VAL A 1 293 ? -10.98971 24.32968 10.47225 1.000 37.97928 285 VAL A N 1
ATOM 2058 C CA . VAL A 1 293 ? -12.28042 23.90413 11.00612 1.000 39.97491 285 VAL A CA 1
ATOM 2059 C C . VAL A 1 293 ? -12.13961 22.67168 11.87965 1.000 39.97219 285 VAL A C 1
ATOM 2060 O O . VAL A 1 293 ? -13.04240 22.37504 12.66854 1.000 37.23015 285 VAL A O 1
ATOM 2064 N N . GLY A 1 294 ? -11.04058 21.92287 11.73217 1.000 40.17129 286 GLY A N 1
ATOM 2065 C CA . GLY A 1 294 ? -10.79330 20.71186 12.49757 1.000 37.71578 286 GLY A CA 1
ATOM 2066 C C . GLY A 1 294 ? -10.54353 20.93774 13.97318 1.000 39.38964 286 GLY A C 1
ATOM 2067 O O . GLY A 1 294 ? -10.59114 19.96416 14.73018 1.000 40.26311 286 GLY A O 1
ATOM 2068 N N . TRP A 1 295 ? -10.29194 22.17941 14.40661 1.000 37.92216 287 TRP A N 1
ATOM 2069 C CA A TRP A 1 295 ? -10.13789 22.53805 15.81198 0.626 41.65893 287 TRP A CA 1
ATOM 2070 C CA B TRP A 1 295 ? -10.20312 22.45650 15.83331 0.374 39.69119 287 TRP A CA 1
ATOM 2071 C C . TRP A 1 295 ? -11.25805 23.47631 16.25064 1.000 37.35538 287 TRP A C 1
ATOM 2072 O O . TRP A 1 295 ? -11.98748 24.03560 15.42953 1.000 34.49206 287 TRP A O 1
ATOM 2093 N N . ILE A 1 296 ? -11.36615 23.66246 17.57120 1.000 34.92789 288 ILE A N 1
ATOM 2094 C CA . ILE A 1 296 ? -12.47369 24.43466 18.13606 1.000 34.74525 288 ILE A CA 1
ATOM 2095 C C . ILE A 1 296 ? -12.43959 25.87771 17.65040 1.000 33.75253 288 ILE A C 1
ATOM 2096 O O . ILE A 1 296 ? -13.48572 26.47156 17.36609 1.000 32.59298 288 ILE A O 1
ATOM 2101 N N . THR A 1 297 ? -11.23936 26.46090 17.54478 1.000 35.26272 289 THR A N 1
ATOM 2102 C CA . THR A 1 297 ? -11.10642 27.82701 17.06366 1.000 33.34271 289 THR A CA 1
ATOM 2103 C C . THR A 1 297 ? -11.72199 27.98514 15.67590 1.000 33.67467 289 THR A C 1
ATOM 2104 O O . THR A 1 297 ? -12.35542 29.00543 15.38536 1.000 31.84995 289 THR A O 1
ATOM 2108 N N . GLY A 1 298 ? -11.58159 26.97092 14.81979 1.000 33.36478 290 GLY A N 1
ATOM 2109 C CA . GLY A 1 298 ? -12.25643 27.00153 13.53126 1.000 32.46905 290 GLY A CA 1
ATOM 2110 C C . GLY A 1 298 ? -13.76772 26.97148 13.65664 1.000 35.80435 290 GLY A C 1
ATOM 2111 O O . GLY A 1 298 ? -14.47884 27.60523 12.86661 1.000 34.32757 290 GLY A O 1
ATOM 2112 N N . HIS A 1 299 ? -14.28057 26.23024 14.64481 1.000 33.61795 291 HIS A N 1
ATOM 2113 C CA . HIS A 1 299 ? -15.72116 26.18174 14.87532 1.000 32.52479 291 HIS A CA 1
ATOM 2114 C C . HIS A 1 299 ? -16.24486 27.54952 15.29840 1.000 32.66140 291 HIS A C 1
ATOM 2115 O O . HIS A 1 299 ? -17.17682 28.09578 14.69629 1.000 34.52198 291 HIS A O 1
ATOM 2122 N N . SER A 1 300 ? -15.64854 28.11945 16.34304 1.000 30.50048 292 SER A N 1
ATOM 2123 C CA . SER A 1 300 ? -16.24288 29.26704 17.01409 1.000 33.23577 292 SER A CA 1
ATOM 2124 C C . SER A 1 300 ? -15.93693 30.57546 16.29183 1.000 35.24215 292 SER A C 1
ATOM 2125 O O . SER A 1 300 ? -16.80496 31.44897 16.21123 1.000 37.92671 292 SER A O 1
ATOM 2128 N N . TYR A 1 301 ? -14.72960 30.73671 15.74003 1.000 32.56105 293 TYR A N 1
ATOM 2129 C CA . TYR A 1 301 ? -14.31549 32.04430 15.24030 1.000 35.34307 293 TYR A CA 1
ATOM 2130 C C . TYR A 1 301 ? -13.94351 32.05270 13.76022 1.000 35.47748 293 TYR A C 1
ATOM 2131 O O . TYR A 1 301 ? -13.41609 33.05547 13.27722 1.000 36.17432 293 TYR A O 1
ATOM 2140 N N . VAL A 1 302 ? -14.21349 30.98353 13.01928 1.000 36.79741 294 VAL A N 1
ATOM 2141 C CA . VAL A 1 302 ? -14.18862 31.01804 11.56113 1.000 37.44088 294 VAL A CA 1
ATOM 2142 C C . VAL A 1 302 ? -15.59247 30.88325 10.98310 1.000 36.48281 294 VAL A C 1
ATOM 2143 O O . VAL A 1 302 ? -15.98577 31.64977 10.10342 1.000 39.32452 294 VAL A O 1
ATOM 2147 N N . VAL A 1 303 ? -16.37293 29.92447 11.48380 1.000 38.93063 295 VAL A N 1
ATOM 2148 C CA . VAL A 1 303 ? -17.70494 29.66235 10.94490 1.000 35.06930 295 VAL A CA 1
ATOM 2149 C C . VAL A 1 303 ? -18.78552 30.31500 11.80170 1.000 38.23739 295 VAL A C 1
ATOM 2150 O O . VAL A 1 303 ? -19.41873 31.28834 11.37665 1.000 39.81716 295 VAL A O 1
ATOM 2154 N N . TYR A 1 304 ? -19.00869 29.79307 13.00938 1.000 36.33398 296 TYR A N 1
ATOM 2155 C CA . TYR A 1 304 ? -20.24979 30.09777 13.71875 1.000 36.21923 296 TYR A CA 1
ATOM 2156 C C . TYR A 1 304 ? -20.27308 31.52164 14.26483 1.000 37.70620 296 TYR A C 1
ATOM 2157 O O . TYR A 1 304 ? -21.25147 32.24461 14.07219 1.000 39.17246 296 TYR A O 1
ATOM 2166 N N . GLY A 1 305 ? -19.23356 31.93639 14.97477 1.000 37.37565 297 GLY A N 1
ATOM 2167 C CA . GLY A 1 305 ? -19.20431 33.26331 15.55562 1.000 38.03589 297 GLY A CA 1
ATOM 2168 C C . GLY A 1 305 ? -19.34730 34.40281 14.55205 1.000 41.22603 297 GLY A C 1
ATOM 2169 O O . GLY A 1 305 ? -20.20206 35.28940 14.69427 1.000 41.35825 297 GLY A O 1
ATOM 2170 N N . PRO A 1 306 ? -18.49525 34.42089 13.52402 1.000 41.23086 298 PRO A N 1
ATOM 2171 C CA . PRO A 1 306 ? -18.57330 35.53880 12.56596 1.000 42.03639 298 PRO A CA 1
ATOM 2172 C C . PRO A 1 306 ? -19.84416 35.52915 11.73383 1.000 44.32398 298 PRO A C 1
ATOM 2173 O O . PRO A 1 306 ? -20.44312 36.59235 11.51857 1.000 46.20867 298 PRO A O 1
ATOM 2177 N N . LEU A 1 307 ? -20.29379 34.35952 11.26716 1.000 43.36960 299 LEU A N 1
ATOM 2178 C CA . LEU A 1 307 ? -21.48175 34.33429 10.41225 1.000 46.46147 299 LEU A CA 1
ATOM 2179 C C . LEU A 1 307 ? -22.75372 34.60459 11.20986 1.000 46.41485 299 LEU A C 1
ATOM 2180 O O . LEU A 1 307 ? -23.68123 35.24820 10.69963 1.000 47.29817 299 LEU A O 1
ATOM 2185 N N . CYS A 1 308 ? -22.80954 34.14531 12.46152 1.000 43.45392 300 CYS A N 1
ATOM 2186 C CA . CYS A 1 308 ? -23.89580 34.55402 13.34662 1.000 45.59512 300 CYS A CA 1
ATOM 2187 C C . CYS A 1 308 ? -23.93953 36.07769 13.50602 1.000 48.49212 300 CYS A C 1
ATOM 2188 O O . CYS A 1 308 ? -25.01811 36.68206 13.49234 1.000 43.49771 300 CYS A O 1
ATOM 2191 N N . ASN A 1 309 ? -22.77626 36.72101 13.64434 1.000 47.99519 301 ASN A N 1
ATOM 2192 C CA . ASN A 1 309 ? -22.74013 38.17423 13.75782 1.000 46.52300 301 ASN A CA 1
ATOM 2193 C C . ASN A 1 309 ? -22.88983 38.88339 12.41438 1.000 47.35479 301 ASN A C 1
ATOM 2194 O O . ASN A 1 309 ? -22.81657 40.11440 12.37496 1.000 48.11850 301 ASN A O 1
ATOM 2199 N N . GLY A 1 310 ? -23.09579 38.15616 11.32252 1.000 48.67730 302 GLY A N 1
ATOM 2200 C CA . GLY A 1 310 ? -23.26648 38.80514 10.03632 1.000 49.57104 302 GLY A CA 1
ATOM 2201 C C . GLY A 1 310 ? -22.01302 39.45906 9.50712 1.000 50.57126 302 GLY A C 1
ATOM 2202 O O . GLY A 1 310 ? -22.10231 40.48251 8.82311 1.000 48.18309 302 GLY A O 1
ATOM 2203 N N . ILE A 1 311 ? -20.84552 38.87478 9.78870 1.000 48.62535 303 ILE A N 1
ATOM 2204 C CA . ILE A 1 311 ? -19.54639 39.44698 9.46379 1.000 48.94163 303 ILE A CA 1
ATOM 2205 C C . ILE A 1 311 ? -18.84904 38.56955 8.43717 1.000 48.95097 303 ILE A C 1
ATOM 2206 O O . ILE A 1 311 ? -18.81910 37.34113 8.57453 1.000 48.55362 303 ILE A O 1
ATOM 2211 N N . THR A 1 312 ? -18.26261 39.20890 7.42483 1.000 50.01304 304 THR A N 1
ATOM 2212 C CA . THR A 1 312 ? -17.48865 38.50664 6.40723 1.000 50.08185 304 THR A CA 1
ATOM 2213 C C . THR A 1 312 ? -16.28299 37.80847 7.03486 1.000 50.04521 304 THR A C 1
ATOM 2214 O O . THR A 1 312 ? -15.45151 38.45475 7.68472 1.000 48.96621 304 THR A O 1
ATOM 2218 N N . THR A 1 313 ? -16.18867 36.48753 6.83776 1.000 48.39426 305 THR A N 1
ATOM 2219 C CA . THR A 1 313 ? -15.11254 35.67201 7.38901 1.000 46.22036 305 THR A CA 1
ATOM 2220 C C . THR A 1 313 ? -14.29979 35.06036 6.25037 1.000 45.64348 305 THR A C 1
ATOM 2221 O O . THR A 1 313 ? -14.83245 34.76984 5.17764 1.000 43.16629 305 THR A O 1
ATOM 2225 N N . LEU A 1 314 ? -12.99431 34.89592 6.46896 1.000 45.96107 306 LEU A N 1
ATOM 2226 C CA . LEU A 1 314 ? -12.08060 34.49226 5.40482 1.000 45.81939 306 LEU A CA 1
ATOM 2227 C C . LEU A 1 314 ? -11.53196 33.09984 5.67675 1.000 43.20796 306 LEU A C 1
ATOM 2228 O O . LEU A 1 314 ? -11.06901 32.81384 6.78501 1.000 43.68390 306 LEU A O 1
ATOM 2233 N N . MET A 1 315 ? -11.55327 32.25840 4.64563 1.000 44.03784 307 MET A N 1
ATOM 2234 C CA . MET A 1 315 ? -11.07935 30.88206 4.69471 1.000 47.68765 307 MET A CA 1
ATOM 2235 C C . MET A 1 315 ? -9.92940 30.73340 3.71336 1.000 46.80575 307 MET A C 1
ATOM 2236 O O . MET A 1 315 ? -10.09549 30.99980 2.51664 1.000 47.00760 307 MET A O 1
ATOM 2241 N N . PHE A 1 316 ? -8.77929 30.28089 4.21629 1.000 46.18146 308 PHE A N 1
ATOM 2242 C CA . PHE A 1 316 ? -7.56742 30.10186 3.42283 1.000 47.77683 308 PHE A CA 1
ATOM 2243 C C . PHE A 1 316 ? -7.21932 28.62065 3.38551 1.000 50.13426 308 PHE A C 1
ATOM 2244 O O . PHE A 1 316 ? -7.17755 27.95917 4.42920 1.000 49.11319 308 PHE A O 1
ATOM 2252 N N . GLU A 1 317 ? -6.96942 28.10580 2.18112 1.000 51.73636 309 GLU A N 1
ATOM 2253 C CA . GLU A 1 317 ? -6.74602 26.67610 1.99761 1.000 49.00734 309 GLU A CA 1
ATOM 2254 C C . GLU A 1 317 ? -5.34322 26.23717 2.40720 1.000 50.50279 309 GLU A C 1
ATOM 2255 O O . GLU A 1 317 ? -5.16460 25.09279 2.84640 1.000 44.37678 309 GLU A O 1
ATOM 2261 N N . GLY A 1 318 ? -4.34447 27.10468 2.24461 1.000 52.12225 310 GLY A N 1
ATOM 2262 C CA . GLY A 1 318 ? -2.94254 26.72476 2.30484 1.000 50.76606 310 GLY A CA 1
ATOM 2263 C C . GLY A 1 318 ? -2.27908 27.05418 3.62443 1.000 51.71056 310 GLY A C 1
ATOM 2264 O O . GLY A 1 318 ? -2.91325 27.04495 4.68391 1.000 48.76970 310 GLY A O 1
ATOM 2265 N N . ILE A 1 319 ? -0.98968 27.37979 3.54976 1.000 54.58887 311 ILE A N 1
ATOM 2266 C CA . ILE A 1 319 ? -0.14117 27.54148 4.72958 1.000 50.63643 311 ILE A CA 1
ATOM 2267 C C . ILE A 1 319 ? 0.57709 28.88464 4.63633 1.000 53.91681 311 ILE A C 1
ATOM 2268 O O . ILE A 1 319 ? 0.71075 29.46044 3.54481 1.000 52.60091 311 ILE A O 1
ATOM 2273 N N . PRO A 1 320 ? 1.04544 29.42132 5.77204 1.000 51.86863 312 PRO A N 1
ATOM 2274 C CA . PRO A 1 320 ? 1.61075 30.77579 5.77158 1.000 48.71857 312 PRO A CA 1
ATOM 2275 C C . PRO A 1 320 ? 2.93399 30.92708 5.02980 1.000 55.78850 312 PRO A C 1
ATOM 2276 O O . PRO A 1 320 ? 3.41918 32.05876 4.89654 1.000 54.43176 312 PRO A O 1
ATOM 2280 N N . THR A 1 321 ? 3.54844 29.85457 4.53624 1.000 55.92962 313 THR A N 1
ATOM 2281 C CA . THR A 1 321 ? 4.86784 29.96940 3.93273 1.000 51.90948 313 THR A CA 1
ATOM 2282 C C . THR A 1 321 ? 4.89704 29.54193 2.47440 1.000 57.75744 313 THR A C 1
ATOM 2283 O O . THR A 1 321 ? 5.98441 29.32604 1.92594 1.000 56.73393 313 THR A O 1
ATOM 2287 N N . TRP A 1 322 ? 3.74389 29.41514 1.82480 1.000 59.32631 314 TRP A N 1
ATOM 2288 C CA . TRP A 1 322 ? 3.72136 29.00990 0.42770 1.000 58.88486 314 TRP A CA 1
ATOM 2289 C C . TRP A 1 322 ? 2.88813 29.99055 -0.38891 1.000 58.90824 314 TRP A C 1
ATOM 2290 O O . TRP A 1 322 ? 1.70580 30.21560 -0.07286 1.000 59.55918 314 TRP A O 1
ATOM 2301 N N . PRO A 1 323 ? 3.43625 30.54890 -1.47408 1.000 59.23785 315 PRO A N 1
ATOM 2302 C CA . PRO A 1 323 ? 4.77519 30.21656 -1.98235 1.000 61.34814 315 PRO A CA 1
ATOM 2303 C C . PRO A 1 323 ? 5.96042 30.75762 -1.15336 1.000 60.79532 315 PRO A C 1
ATOM 2304 O O . PRO A 1 323 ? 7.09476 30.31484 -1.36647 1.000 60.65472 315 PRO A O 1
ATOM 2308 N N . ASP A 1 324 ? 5.72034 31.68440 -0.22821 1.000 59.15625 316 ASP A N 1
ATOM 2309 C CA . ASP A 1 324 ? 6.81373 32.22190 0.57238 1.000 57.66595 316 ASP A CA 1
ATOM 2310 C C . ASP A 1 324 ? 6.23619 32.84222 1.83250 1.000 55.08399 316 ASP A C 1
ATOM 2311 O O . ASP A 1 324 ? 5.01725 32.91373 2.00765 1.000 55.30753 316 ASP A O 1
ATOM 2316 N N . ALA A 1 325 ? 7.13596 33.32447 2.69908 1.000 55.78369 317 ALA A N 1
ATOM 2317 C CA . ALA A 1 325 ? 6.78889 33.80562 4.03473 1.000 56.21286 317 ALA A CA 1
ATOM 2318 C C . ALA A 1 325 ? 6.06279 35.14359 4.01930 1.000 55.02483 317 ALA A C 1
ATOM 2319 O O . ALA A 1 325 ? 5.75730 35.67128 5.09324 1.000 50.55175 317 ALA A O 1
ATOM 2321 N N . ALA A 1 326 ? 5.77547 35.69511 2.84435 1.000 54.80274 318 ALA A N 1
ATOM 2322 C CA . ALA A 1 326 ? 4.95178 36.88576 2.72058 1.000 53.51614 318 ALA A CA 1
ATOM 2323 C C . ALA A 1 326 ? 3.48921 36.57655 2.41249 1.000 53.10101 318 ALA A C 1
ATOM 2324 O O . ALA A 1 326 ? 2.70781 37.50758 2.20373 1.000 52.04954 318 ALA A O 1
ATOM 2326 N N . ARG A 1 327 ? 3.09584 35.30162 2.38319 1.000 51.93871 319 ARG A N 1
ATOM 2327 C CA . ARG A 1 327 ? 1.77939 34.95650 1.85731 1.000 53.76144 319 ARG A CA 1
ATOM 2328 C C . ARG A 1 327 ? 0.65789 35.60780 2.66290 1.000 51.46845 319 ARG A C 1
ATOM 2329 O O . ARG A 1 327 ? -0.27891 36.17029 2.08059 1.000 50.03841 319 ARG A O 1
ATOM 2337 N N . ASN A 1 328 ? 0.73830 35.55222 3.99947 1.000 46.75527 320 ASN A N 1
ATOM 2338 C CA . ASN A 1 328 ? -0.34136 36.08503 4.82988 1.000 47.38992 320 ASN A CA 1
ATOM 2339 C C . ASN A 1 328 ? -0.61860 37.55203 4.51575 1.000 49.80515 320 ASN A C 1
ATOM 2340 O O . ASN A 1 328 ? -1.78202 37.97613 4.46529 1.000 47.59953 320 ASN A O 1
ATOM 2345 N N . TRP A 1 329 ? 0.43992 38.35034 4.30555 1.000 50.08082 321 TRP A N 1
ATOM 2346 C CA . TRP A 1 329 ? 0.25376 39.78522 4.10273 1.000 47.63929 321 TRP A CA 1
ATOM 2347 C C . TRP A 1 329 ? -0.24679 40.08517 2.70171 1.000 50.81100 321 TRP A C 1
ATOM 2348 O O . TRP A 1 329 ? -0.98773 41.05643 2.50437 1.000 53.28121 321 TRP A O 1
ATOM 2359 N N . ARG A 1 330 ? 0.12985 39.25792 1.72688 1.000 49.47965 322 ARG A N 1
ATOM 2360 C CA . ARG A 1 330 ? -0.44903 39.37772 0.39385 1.000 52.32377 322 ARG A CA 1
ATOM 2361 C C . ARG A 1 330 ? -1.94856 39.08879 0.42532 1.000 53.04650 322 ARG A C 1
ATOM 2362 O O . ARG A 1 330 ? -2.72588 39.74745 -0.27597 1.000 53.12990 322 ARG A O 1
ATOM 2370 N N . ILE A 1 331 ? -2.37387 38.12593 1.25715 1.000 48.85178 323 ILE A N 1
ATOM 2371 C CA . ILE A 1 331 ? -3.79946 37.84878 1.43474 1.000 50.20173 323 ILE A CA 1
ATOM 2372 C C . ILE A 1 331 ? -4.48525 38.99858 2.16343 1.000 51.16104 323 ILE A C 1
ATOM 2373 O O . ILE A 1 331 ? -5.59955 39.40329 1.80804 1.000 49.91697 323 ILE A O 1
ATOM 2378 N N . ILE A 1 332 ? -3.83888 39.52925 3.20431 1.000 49.63630 324 ILE A N 1
ATOM 2379 C CA . ILE A 1 332 ? -4.40427 40.63931 3.96695 1.000 51.01144 324 ILE A CA 1
ATOM 2380 C C . ILE A 1 332 ? -4.56846 41.87833 3.08792 1.000 51.30830 324 ILE A C 1
ATOM 2381 O O . ILE A 1 332 ? -5.56818 42.60016 3.18994 1.000 51.06779 324 ILE A O 1
ATOM 2386 N N . ASP A 1 333 ? -3.60745 42.14002 2.20078 1.000 51.17157 325 ASP A N 1
ATOM 2387 C CA . ASP A 1 333 ? -3.76040 43.27166 1.28694 1.000 52.81891 325 ASP A CA 1
ATOM 2388 C C . ASP A 1 333 ? -4.75201 42.96530 0.17171 1.000 54.80579 325 ASP A C 1
ATOM 2389 O O . ASP A 1 333 ? -5.48766 43.85744 -0.26452 1.000 57.87410 325 ASP A O 1
ATOM 2394 N N . LYS A 1 334 ? -4.76170 41.72514 -0.32542 1.000 54.65791 326 LYS A N 1
ATOM 2395 C CA . LYS A 1 334 ? -5.63019 41.38050 -1.44878 1.000 56.86715 326 LYS A CA 1
ATOM 2396 C C . LYS A 1 334 ? -7.10007 41.56032 -1.08206 1.000 57.34766 326 LYS A C 1
ATOM 2397 O O . LYS A 1 334 ? -7.89284 42.07064 -1.88398 1.000 58.91424 326 LYS A O 1
ATOM 2403 N N . HIS A 1 335 ? -7.47617 41.17189 0.13607 1.000 53.79959 327 HIS A N 1
ATOM 2404 C CA . HIS A 1 335 ? -8.86225 41.20794 0.58196 1.000 54.78465 327 HIS A CA 1
ATOM 2405 C C . HIS A 1 335 ? -9.13711 42.30026 1.61187 1.000 55.83974 327 HIS A C 1
ATOM 2406 O O . HIS A 1 335 ? -10.25911 42.38650 2.12452 1.000 56.22866 327 HIS A O 1
ATOM 2413 N N . GLN A 1 336 ? -8.14713 43.13729 1.92592 1.000 54.25278 328 GLN A N 1
ATOM 2414 C CA . GLN A 1 336 ? -8.31665 44.22578 2.88721 1.000 53.29996 328 GLN A CA 1
ATOM 2415 C C . GLN A 1 336 ? -8.78604 43.69355 4.24239 1.000 52.03746 328 GLN A C 1
ATOM 2416 O O . GLN A 1 336 ? -9.74056 44.19919 4.83623 1.000 54.44946 328 GLN A O 1
ATOM 2422 N N . VAL A 1 337 ? -8.10605 42.65058 4.72579 1.000 48.29462 329 VAL A N 1
ATOM 2423 C CA . VAL A 1 337 ? -8.42157 42.09008 6.03285 1.000 48.70018 329 VAL A CA 1
ATOM 2424 C C . VAL A 1 337 ? -8.25178 43.15950 7.10466 1.000 51.84463 329 VAL A C 1
ATOM 2425 O O . VAL A 1 337 ? -7.23830 43.87009 7.14594 1.000 50.28345 329 VAL A O 1
ATOM 2429 N N . ASN A 1 338 ? -9.24433 43.28534 7.98703 1.000 48.62429 330 ASN A N 1
ATOM 2430 C CA . ASN A 1 338 ? -9.14995 44.28933 9.04340 1.000 49.16039 330 ASN A CA 1
ATOM 2431 C C . ASN A 1 338 ? -8.79747 43.69969 10.40201 1.000 47.81191 330 ASN A C 1
ATOM 2432 O O . ASN A 1 338 ? -8.09746 44.35284 11.18032 1.000 46.79458 330 ASN A O 1
ATOM 2437 N N . VAL A 1 339 ? -9.25017 42.48409 10.70438 1.000 44.76464 331 VAL A N 1
ATOM 2438 C CA . VAL A 1 339 ? -8.92973 41.79642 11.95129 1.000 44.75326 331 VAL A CA 1
ATOM 2439 C C . VAL A 1 339 ? -8.27235 40.47069 11.59786 1.000 42.70619 331 VAL A C 1
ATOM 2440 O O . VAL A 1 339 ? -8.76999 39.73605 10.73673 1.000 44.54299 331 VAL A O 1
ATOM 2444 N N . PHE A 1 340 ? -7.16112 40.16377 12.26100 1.000 42.38719 332 PHE A N 1
ATOM 2445 C CA . PHE A 1 340 ? -6.34476 39.00374 11.92161 1.000 40.10298 332 PHE A CA 1
ATOM 2446 C C . PHE A 1 340 ? -6.02960 38.23804 13.19300 1.000 38.06344 332 PHE A C 1
ATOM 2447 O O . PHE A 1 340 ? -5.41283 38.78108 14.11479 1.000 39.85739 332 PHE A O 1
ATOM 2455 N N . TYR A 1 341 ? -6.42950 36.97233 13.22476 1.000 40.02240 333 TYR A N 1
ATOM 2456 C CA . TYR A 1 341 ? -6.50412 36.16522 14.44123 1.000 36.26924 333 TYR A CA 1
ATOM 2457 C C . TYR A 1 341 ? -5.79199 34.85327 14.13482 1.000 36.75112 333 TYR A C 1
ATOM 2458 O O . TYR A 1 341 ? -6.33647 34.00532 13.41938 1.000 35.72745 333 TYR A O 1
ATOM 2467 N N . THR A 1 342 ? -4.59196 34.67293 14.68612 1.000 34.05900 334 THR A N 1
ATOM 2468 C CA . THR A 1 342 ? -3.76711 33.53507 14.31871 1.000 35.42103 334 THR A CA 1
ATOM 2469 C C . THR A 1 342 ? -3.08157 32.99703 15.57667 1.000 34.92873 334 THR A C 1
ATOM 2470 O O . THR A 1 342 ? -3.37388 33.41333 16.70229 1.000 34.94100 334 THR A O 1
ATOM 2474 N N . ALA A 1 343 ? -2.16337 32.04774 15.37794 1.000 36.90762 335 ALA A N 1
ATOM 2475 C CA . ALA A 1 343 ? -1.53341 31.26277 16.43400 1.000 39.65703 335 ALA A CA 1
ATOM 2476 C C . ALA A 1 343 ? -0.06947 31.65865 16.59558 1.000 39.78982 335 ALA A C 1
ATOM 2477 O O . ALA A 1 343 ? 0.59845 31.98901 15.61449 1.000 39.26459 335 ALA A O 1
ATOM 2479 N N . PRO A 1 344 ? 0.45450 31.64191 17.82319 1.000 39.68735 336 PRO A N 1
ATOM 2480 C CA . PRO A 1 344 ? 1.86763 32.00363 18.02334 1.000 41.50309 336 PRO A CA 1
ATOM 2481 C C . PRO A 1 344 ? 2.85419 31.09918 17.30403 1.000 43.27118 336 PRO A C 1
ATOM 2482 O O . PRO A 1 344 ? 3.96990 31.55234 17.01503 1.000 44.84218 336 PRO A O 1
ATOM 2486 N N . THR A 1 345 ? 2.49395 29.84206 17.01772 1.000 41.79620 337 THR A N 1
ATOM 2487 C CA . THR A 1 345 ? 3.36901 28.98078 16.22337 1.000 43.82675 337 THR A CA 1
ATOM 2488 C C . THR A 1 345 ? 3.61271 29.58537 14.84979 1.000 42.46131 337 THR A C 1
ATOM 2489 O O . THR A 1 345 ? 4.75020 29.62965 14.37498 1.000 44.73992 337 THR A O 1
ATOM 2493 N N . ALA A 1 346 ? 2.55218 30.08981 14.21420 1.000 42.46012 338 ALA A N 1
ATOM 2494 C CA . ALA A 1 346 ? 2.69188 30.75005 12.92509 1.000 42.34587 338 ALA A CA 1
ATOM 2495 C C . ALA A 1 346 ? 3.49218 32.04996 13.05117 1.000 45.99006 338 ALA A C 1
ATOM 2496 O O . ALA A 1 346 ? 4.31885 32.36045 12.18620 1.000 46.06542 338 ALA A O 1
ATOM 2498 N N . ILE A 1 347 ? 3.27434 32.81050 14.12828 1.000 43.32493 339 ILE A N 1
ATOM 2499 C CA . ILE A 1 347 ? 4.02927 34.04773 14.35141 1.000 45.73850 339 ILE A CA 1
ATOM 2500 C C . ILE A 1 347 ? 5.52937 33.76316 14.44389 1.000 46.41802 339 ILE A C 1
ATOM 2501 O O . ILE A 1 347 ? 6.34267 34.40778 13.77225 1.000 49.48087 339 ILE A O 1
ATOM 2506 N N . ARG A 1 348 ? 5.91798 32.78230 15.26655 1.000 48.28620 340 ARG A N 1
ATOM 2507 C CA . ARG A 1 348 ? 7.33822 32.49578 15.45958 1.000 48.84423 340 ARG A CA 1
ATOM 2508 C C . ARG A 1 348 ? 7.99796 31.96072 14.19531 1.000 51.57955 340 ARG A C 1
ATOM 2509 O O . ARG A 1 348 ? 9.17797 32.24720 13.95040 1.000 54.97407 340 ARG A O 1
ATOM 2517 N N . SER A 1 349 ? 7.27390 31.18651 13.38187 1.000 49.50264 341 SER A N 1
ATOM 2518 C CA . SER A 1 349 ? 7.90697 30.63163 12.19205 1.000 51.38994 341 SER A CA 1
ATOM 2519 C C . SER A 1 349 ? 8.11772 31.71030 11.13726 1.000 50.85760 341 SER A C 1
ATOM 2520 O O . SER A 1 349 ? 9.14569 31.71838 10.45124 1.000 54.82693 341 SER A O 1
ATOM 2523 N N . LEU A 1 350 ? 7.17174 32.64554 11.01247 1.000 49.67739 342 LEU A N 1
ATOM 2524 C CA . LEU A 1 350 ? 7.34911 33.74816 10.07300 1.000 50.89524 342 LEU A CA 1
ATOM 2525 C C . LEU A 1 350 ? 8.44261 34.70528 10.53709 1.000 53.15386 342 LEU A C 1
ATOM 2526 O O . LEU A 1 350 ? 9.17858 35.26246 9.70901 1.000 55.59931 342 LEU A O 1
ATOM 2531 N N . MET A 1 351 ? 8.57342 34.92395 11.84874 1.000 50.46225 343 MET A N 1
ATOM 2532 C CA . MET A 1 351 ? 9.66744 35.78744 12.27779 1.000 53.08694 343 MET A CA 1
ATOM 2533 C C . MET A 1 351 ? 11.00847 35.07184 12.22166 1.000 52.39821 343 MET A C 1
ATOM 2534 O O . MET A 1 351 ? 12.03202 35.73007 12.04563 1.000 55.98398 343 MET A O 1
ATOM 2539 N N . ARG A 1 352 ? 11.02769 33.74230 12.31341 1.000 57.65580 344 ARG A N 1
ATOM 2540 C CA . ARG A 1 352 ? 12.25286 33.02252 11.98875 1.000 59.20310 344 ARG A CA 1
ATOM 2541 C C . ARG A 1 352 ? 12.63506 33.23299 10.52852 1.000 59.48420 344 ARG A C 1
ATOM 2542 O O . ARG A 1 352 ? 13.82414 33.29898 10.20562 1.000 56.61816 344 ARG A O 1
ATOM 2550 N N . ALA A 1 353 ? 11.64470 33.38870 9.64290 1.000 58.81853 345 ALA A N 1
ATOM 2551 C CA . ALA A 1 353 ? 11.92078 33.53447 8.21692 1.000 59.66809 345 ALA A CA 1
ATOM 2552 C C . ALA A 1 353 ? 12.61353 34.85022 7.88592 1.000 59.78563 345 ALA A C 1
ATOM 2553 O O . ALA A 1 353 ? 13.26821 34.94772 6.84298 1.000 61.53004 345 ALA A O 1
ATOM 2555 N N . GLY A 1 354 ? 12.48232 35.86094 8.73989 1.000 62.65832 346 GLY A N 1
ATOM 2556 C CA . GLY A 1 354 ? 13.15054 37.12827 8.51618 1.000 57.10028 346 GLY A CA 1
ATOM 2557 C C . GLY A 1 354 ? 12.20156 38.27747 8.24849 1.000 58.11760 346 GLY A C 1
ATOM 2558 O O . GLY A 1 354 ? 11.22481 38.11554 7.50945 1.000 55.95766 346 GLY A O 1
ATOM 2559 N N . ASP A 1 355 ? 12.50320 39.45035 8.82762 1.000 58.72307 347 ASP A N 1
ATOM 2560 C CA . ASP A 1 355 ? 11.68905 40.65389 8.65343 1.000 58.68426 347 ASP A CA 1
ATOM 2561 C C . ASP A 1 355 ? 11.58427 41.10461 7.20084 1.000 57.76732 347 ASP A C 1
ATOM 2562 O O . ASP A 1 355 ? 10.66451 41.85703 6.86458 1.000 58.08541 347 ASP A O 1
ATOM 2567 N N . GLN A 1 356 ? 12.51141 40.68070 6.34122 1.000 59.54235 348 GLN A N 1
ATOM 2568 C CA . GLN A 1 356 ? 12.47220 41.06378 4.93055 1.000 61.82083 348 GLN A CA 1
ATOM 2569 C C . GLN A 1 356 ? 11.15139 40.68813 4.25729 1.000 59.12303 348 GLN A C 1
ATOM 2570 O O . GLN A 1 356 ? 10.73935 41.33794 3.28912 1.000 59.66166 348 GLN A O 1
ATOM 2576 N N . TRP A 1 357 ? 10.48513 39.64237 4.73282 1.000 57.56748 349 TRP A N 1
ATOM 2577 C CA . TRP A 1 357 ? 9.23557 39.20073 4.12369 1.000 58.83082 349 TRP A CA 1
ATOM 2578 C C . TRP A 1 357 ? 8.05991 40.10065 4.47797 1.000 57.42107 349 TRP A C 1
ATOM 2579 O O . TRP A 1 357 ? 6.96558 39.91699 3.93038 1.000 53.76185 349 TRP A O 1
ATOM 2590 N N . LEU A 1 358 ? 8.27559 41.07709 5.35724 1.000 57.18309 350 LEU A N 1
ATOM 2591 C CA . LEU A 1 358 ? 7.29666 42.09504 5.70729 1.000 57.16500 350 LEU A CA 1
ATOM 2592 C C . LEU A 1 358 ? 7.38205 43.32868 4.81914 1.000 56.52506 350 LEU A C 1
ATOM 2593 O O . LEU A 1 358 ? 6.55256 44.23536 4.95727 1.000 55.74611 350 LEU A O 1
ATOM 2598 N N . ASN A 1 359 ? 8.36160 43.38240 3.91464 1.000 58.91115 351 ASN A N 1
ATOM 2599 C CA . ASN A 1 359 ? 8.68728 44.60860 3.20430 1.000 57.92474 351 ASN A CA 1
ATOM 2600 C C . ASN A 1 359 ? 7.87745 44.80225 1.93199 1.000 60.41629 351 ASN A C 1
ATOM 2601 O O . ASN A 1 359 ? 7.76510 45.94165 1.46172 1.000 60.33854 351 ASN A O 1
ATOM 2606 N N . SER A 1 360 ? 7.29666 43.72758 1.37513 1.000 59.13523 352 SER A N 1
ATOM 2607 C CA . SER A 1 360 ? 6.55887 43.85222 0.12213 1.000 60.05772 352 SER A CA 1
ATOM 2608 C C . SER A 1 360 ? 5.12563 44.33078 0.31630 1.000 61.60374 352 SER A C 1
ATOM 2609 O O . SER A 1 360 ? 4.53961 44.87926 -0.62238 1.000 63.02846 352 SER A O 1
ATOM 2612 N N . SER A 1 361 ? 4.55751 44.17077 1.50429 1.000 61.38446 353 SER A N 1
ATOM 2613 C CA . SER A 1 361 ? 3.14179 44.42846 1.72475 1.000 58.69750 353 SER A CA 1
ATOM 2614 C C . SER A 1 361 ? 2.91556 45.76246 2.43062 1.000 60.38270 353 SER A C 1
ATOM 2615 O O . SER A 1 361 ? 3.84773 46.43015 2.88052 1.000 59.01623 353 SER A O 1
ATOM 2618 N N . SER A 1 362 ? 1.63847 46.13056 2.53983 1.000 60.26674 354 SER A N 1
ATOM 2619 C CA . SER A 1 362 ? 1.18956 47.35600 3.19218 1.000 55.18798 354 SER A CA 1
ATOM 2620 C C . SER A 1 362 ? 0.61613 47.10889 4.58300 1.000 58.54587 354 SER A C 1
ATOM 2621 O O . SER A 1 362 ? 1.03226 47.75467 5.54842 1.000 61.24753 354 SER A O 1
ATOM 2624 N N . ARG A 1 363 ? -0.34072 46.18348 4.69624 1.000 58.77274 355 ARG A N 1
ATOM 2625 C CA . ARG A 1 363 ? -0.98531 45.79636 5.95314 1.000 54.68902 355 ARG A CA 1
ATOM 2626 C C . ARG A 1 363 ? -1.75736 46.94853 6.60150 1.000 56.31062 355 ARG A C 1
ATOM 2627 O O . ARG A 1 363 ? -2.09716 46.88228 7.78849 1.000 54.67869 355 ARG A O 1
ATOM 2635 N N . SER A 1 364 ? -2.08574 47.99187 5.82934 1.000 57.16476 356 SER A N 1
ATOM 2636 C CA . SER A 1 364 ? -2.75557 49.16494 6.38560 1.000 59.03277 356 SER A CA 1
ATOM 2637 C C . SER A 1 364 ? -4.22970 48.92392 6.68679 1.000 55.59404 356 SER A C 1
ATOM 2638 O O . SER A 1 364 ? -4.81356 49.66649 7.48210 1.000 57.09040 356 SER A O 1
ATOM 2641 N N . SER A 1 365 ? -4.84982 47.91742 6.07411 1.000 52.81392 357 SER A N 1
ATOM 2642 C CA . SER A 1 365 ? -6.24542 47.62785 6.38227 1.000 51.74364 357 SER A CA 1
ATOM 2643 C C . SER A 1 365 ? -6.42273 47.03110 7.77999 1.000 53.06538 357 SER A C 1
ATOM 2644 O O . SER A 1 365 ? -7.53207 47.08807 8.32874 1.000 53.26583 357 SER A O 1
ATOM 2647 N N . LEU A 1 366 ? -5.35902 46.48432 8.37266 1.000 49.95740 358 LEU A N 1
ATOM 2648 C CA . LEU A 1 366 ? -5.44050 45.89139 9.70440 1.000 48.93327 358 LEU A CA 1
ATOM 2649 C C . LEU A 1 366 ? -5.69201 46.94642 10.77762 1.000 49.18607 358 LEU A C 1
ATOM 2650 O O . LEU A 1 366 ? -5.03234 47.98319 10.80775 1.000 50.56592 358 LEU A O 1
ATOM 2655 N N . ARG A 1 367 ? -6.61699 46.66183 11.69440 1.000 51.05609 359 ARG A N 1
ATOM 2656 C CA . ARG A 1 367 ? -6.76208 47.45433 12.90985 1.000 49.56423 359 ARG A CA 1
ATOM 2657 C C . ARG A 1 367 ? -6.66028 46.63104 14.18713 1.000 43.81193 359 ARG A C 1
ATOM 2658 O O . ARG A 1 367 ? -6.64697 47.21579 15.27391 1.000 45.63582 359 ARG A O 1
ATOM 2666 N N . LEU A 1 368 ? -6.59772 45.30627 14.09997 1.000 44.54643 360 LEU A N 1
ATOM 2667 C CA . LEU A 1 368 ? -6.60778 44.48378 15.30697 1.000 44.55156 360 LEU A CA 1
ATOM 2668 C C . LEU A 1 368 ? -5.93524 43.14868 15.02370 1.000 41.86664 360 LEU A C 1
ATOM 2669 O O . LEU A 1 368 ? -6.23207 42.50985 14.00805 1.000 41.41700 360 LEU A O 1
ATOM 2674 N N . LEU A 1 369 ? -5.03569 42.74474 15.92213 1.000 39.25196 361 LEU A N 1
ATOM 2675 C CA . LEU A 1 369 ? -4.34385 41.46658 15.87795 1.000 40.36450 361 LEU A CA 1
ATOM 2676 C C . LEU A 1 369 ? -4.79738 40.59368 17.04135 1.000 40.08556 361 LEU A C 1
ATOM 2677 O O . LEU A 1 369 ? -5.07964 41.08042 18.14130 1.000 38.09765 361 LEU A O 1
ATOM 2682 N N . GLY A 1 370 ? -4.85795 39.29457 16.78430 1.000 35.31032 362 GLY A N 1
ATOM 2683 C CA . GLY A 1 370 ? -5.28806 38.34061 17.78450 1.000 34.25034 362 GLY A CA 1
ATOM 2684 C C . GLY A 1 370 ? -4.33634 37.16809 17.86161 1.000 34.67629 362 GLY A C 1
ATOM 2685 O O . GLY A 1 370 ? -3.67600 36.81376 16.89174 1.000 35.50701 362 GLY A O 1
ATOM 2686 N N . SER A 1 371 ? -4.26603 36.58108 19.04677 1.000 33.60245 363 SER A N 1
ATOM 2687 C CA . SER A 1 371 ? -3.39277 35.45205 19.30638 1.000 37.60659 363 SER A CA 1
ATOM 2688 C C . SER A 1 371 ? -4.17410 34.41602 20.10548 1.000 37.11755 363 SER A C 1
ATOM 2689 O O . SER A 1 371 ? -4.80073 34.77097 21.10957 1.000 37.29208 363 SER A O 1
ATOM 2692 N N . VAL A 1 372 ? -4.16609 33.15559 19.65175 1.000 35.92785 364 VAL A N 1
ATOM 2693 C CA . VAL A 1 372 ? -4.88579 32.05944 20.31956 1.000 36.27038 364 VAL A CA 1
ATOM 2694 C C . VAL A 1 372 ? -4.05786 30.78321 20.26195 1.000 36.06555 364 VAL A C 1
ATOM 2695 O O . VAL A 1 372 ? -3.34254 30.53484 19.28700 1.000 38.77078 364 VAL A O 1
ATOM 2699 N N . GLY A 1 373 ? -4.15811 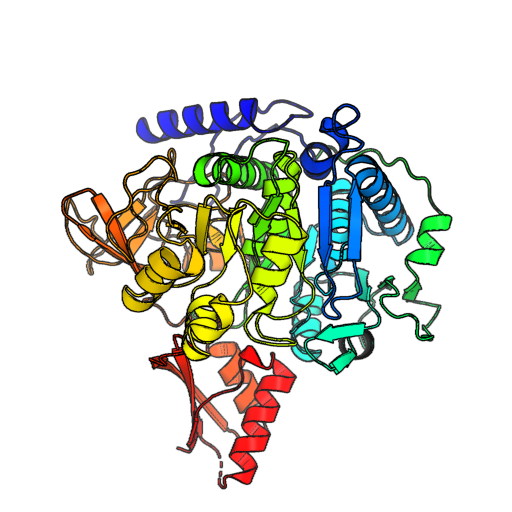29.96471 21.30362 1.000 36.91973 365 GLY A N 1
ATOM 2700 C CA . GLY A 1 373 ? -3.77050 28.56583 21.23341 1.000 36.36485 365 GLY A CA 1
ATOM 2701 C C . GLY A 1 373 ? -2.59179 28.16266 22.09880 1.000 38.77520 365 GLY A C 1
ATOM 2702 O O . GLY A 1 373 ? -2.41468 26.96162 22.37107 1.000 39.16092 365 GLY A O 1
ATOM 2703 N N . GLU A 1 374 ? -1.78939 29.11474 22.55096 1.000 38.05530 366 GLU A N 1
ATOM 2704 C CA . GLU A 1 374 ? -0.59320 28.83855 23.33202 1.000 41.05607 366 GLU A CA 1
ATOM 2705 C C . GLU A 1 374 ? -0.08672 30.16211 23.89004 1.000 40.90086 366 GLU A C 1
ATOM 2706 O O . GLU A 1 374 ? -0.52058 31.23054 23.44239 1.000 41.48396 366 GLU A O 1
ATOM 2712 N N . PRO A 1 375 ? 0.78832 30.12205 24.88877 1.000 40.47500 367 PRO A N 1
ATOM 2713 C CA . PRO A 1 375 ? 1.42930 31.36138 25.32325 1.000 42.59824 367 PRO A CA 1
ATOM 2714 C C . PRO A 1 375 ? 2.18045 32.00668 24.17047 1.000 43.61065 367 PRO A C 1
ATOM 2715 O O . PRO A 1 375 ? 2.71838 31.32592 23.29585 1.000 43.94361 367 PRO A O 1
ATOM 2719 N N . ILE A 1 376 ? 2.19138 33.33631 24.17073 1.000 40.46421 368 ILE A N 1
ATOM 2720 C CA . ILE A 1 376 ? 2.99630 34.12492 23.24924 1.000 45.23464 368 ILE A CA 1
ATOM 2721 C C . ILE A 1 376 ? 4.05659 34.84223 24.07594 1.000 45.90414 368 ILE A C 1
ATOM 2722 O O . ILE A 1 376 ? 3.73639 35.59380 25.00703 1.000 44.54174 368 ILE A O 1
ATOM 2727 N N . ASN A 1 377 ? 5.31457 34.55078 23.78525 1.000 44.98707 369 ASN A N 1
ATOM 2728 C CA . ASN A 1 377 ? 6.40582 35.12348 24.54429 1.000 49.74990 369 ASN A CA 1
ATOM 2729 C C . ASN A 1 377 ? 6.62664 36.57611 24.12582 1.000 48.92886 369 ASN A C 1
ATOM 2730 O O . ASN A 1 377 ? 6.18997 36.99717 23.04704 1.000 45.56637 369 ASN A O 1
ATOM 2735 N N . PRO A 1 378 ? 7.27626 37.37409 24.98238 1.000 50.37831 370 PRO A N 1
ATOM 2736 C CA . PRO A 1 378 ? 7.41363 38.80604 24.67577 1.000 47.98505 370 PRO A CA 1
ATOM 2737 C C . PRO A 1 378 ? 8.11182 39.09633 23.35811 1.000 48.58816 370 PRO A C 1
ATOM 2738 O O . PRO A 1 378 ? 7.69930 40.01986 22.64628 1.000 49.58044 370 PRO A O 1
ATOM 2742 N N . GLU A 1 379 ? 9.16018 38.34374 23.01162 1.000 49.17468 371 GLU A N 1
ATOM 2743 C CA . GLU A 1 379 ? 9.84091 38.57363 21.74054 1.000 48.27751 371 GLU A CA 1
ATOM 2744 C C . GLU A 1 379 ? 8.87777 38.44601 20.56085 1.000 48.06931 371 GLU A C 1
ATOM 2745 O O . GLU A 1 379 ? 8.89226 39.28094 19.64596 1.000 47.21391 371 GLU A O 1
ATOM 2747 N N . ALA A 1 380 ? 8.01968 37.41908 20.57060 1.000 49.40194 372 ALA A N 1
ATOM 2748 C CA . ALA A 1 380 ? 7.05095 37.25223 19.49342 1.000 44.72437 372 ALA A CA 1
ATOM 2749 C C . ALA A 1 380 ? 5.91091 38.25516 19.58381 1.000 46.15407 372 ALA A C 1
ATOM 2750 O O . ALA A 1 380 ? 5.40120 38.70289 18.54957 1.000 43.59107 372 ALA A O 1
ATOM 2752 N N . TRP A 1 381 ? 5.52386 38.64494 20.79704 1.000 45.47620 373 TRP A N 1
ATOM 2753 C CA . TRP A 1 381 ? 4.47775 39.64565 20.94178 1.000 45.10061 373 TRP A CA 1
ATOM 2754 C C . TRP A 1 381 ? 4.94058 40.97855 20.38198 1.000 47.13401 373 TRP A C 1
ATOM 2755 O O . TRP A 1 381 ? 4.19252 41.65415 19.66704 1.000 45.38157 373 TRP A O 1
ATOM 2766 N N . ASN A 1 382 ? 6.18751 41.35999 20.67983 1.000 48.64220 374 ASN A N 1
ATOM 2767 C CA . ASN A 1 382 ? 6.72593 42.62658 20.19981 1.000 48.38345 374 ASN A CA 1
ATOM 2768 C C . ASN A 1 382 ? 6.91874 42.61420 18.68769 1.000 46.56074 374 ASN A C 1
ATOM 2769 O O . ASN A 1 382 ? 6.65710 43.61747 18.01475 1.000 44.17721 374 ASN A O 1
ATOM 2774 N N . TRP A 1 383 ? 7.38843 41.49655 18.13272 1.000 46.17514 375 TRP A N 1
ATOM 2775 C CA . TRP A 1 383 ? 7.47834 41.39567 16.67957 1.000 46.05674 375 TRP A CA 1
ATOM 2776 C C . TRP A 1 383 ? 6.09917 41.50419 16.03836 1.000 46.32428 375 TRP A C 1
ATOM 2777 O O . TRP A 1 383 ? 5.93569 42.17465 15.01608 1.000 46.11620 375 TRP A O 1
ATOM 2788 N N . TYR A 1 384 ? 5.09966 40.83819 16.62528 1.000 46.87481 376 TYR A N 1
ATOM 2789 C CA . TYR A 1 384 ? 3.72120 40.92598 16.13967 1.000 46.62189 376 TYR A CA 1
ATOM 2790 C C . TYR A 1 384 ? 3.21663 42.36560 16.19642 1.000 44.41858 376 TYR A C 1
ATOM 2791 O O . TYR A 1 384 ? 2.63634 42.87727 15.23307 1.000 42.54007 376 TYR A O 1
ATOM 2800 N N . HIS A 1 385 ? 3.46435 43.04268 17.31475 1.000 45.99259 377 HIS A N 1
ATOM 2801 C CA . HIS A 1 385 ? 2.93504 44.38437 17.53552 1.000 48.49253 377 HIS A CA 1
ATOM 2802 C C . HIS A 1 385 ? 3.66478 45.43195 16.69625 1.000 50.77116 377 HIS A C 1
ATOM 2803 O O . HIS A 1 385 ? 3.03110 46.20712 15.96743 1.000 48.00773 377 HIS A O 1
ATOM 2810 N N . GLN A 1 386 ? 5.00043 45.50317 16.81812 1.000 49.89537 378 GLN A N 1
ATOM 2811 C CA . GLN A 1 386 ? 5.75050 46.56432 16.13689 1.000 51.84797 378 GLN A CA 1
ATOM 2812 C C . GLN A 1 386 ? 5.82198 46.33113 14.63601 1.000 53.57913 378 GLN A C 1
ATOM 2813 O O . GLN A 1 386 ? 5.68964 47.27737 13.85589 1.000 53.46825 378 GLN A O 1
ATOM 2819 N N . LYS A 1 387 ? 6.03363 45.08367 14.20948 1.000 52.29784 379 LYS A N 1
ATOM 2820 C CA . LYS A 1 387 ? 6.39014 44.81838 12.81828 1.000 51.25963 379 LYS A CA 1
ATOM 2821 C C . LYS A 1 387 ? 5.15908 44.51229 11.97707 1.000 50.88561 379 LYS A C 1
ATOM 2822 O O . LYS A 1 387 ? 4.89750 45.19970 10.98621 1.000 53.77269 379 LYS A O 1
ATOM 2828 N N . VAL A 1 388 ? 4.38809 43.49500 12.36696 1.000 49.34095 380 VAL A N 1
ATOM 2829 C CA . VAL A 1 388 ? 3.19259 43.13687 11.60992 1.000 48.86648 380 VAL A CA 1
ATOM 2830 C C . VAL A 1 388 ? 2.15729 44.25722 11.68524 1.000 50.88977 380 VAL A C 1
ATOM 2831 O O . VAL A 1 388 ? 1.72163 44.79277 10.65992 1.000 49.54776 380 VAL A O 1
ATOM 2835 N N . GLY A 1 389 ? 1.76141 44.63805 12.90487 1.000 49.80467 381 GLY A N 1
ATOM 2836 C CA . GLY A 1 389 ? 0.80739 45.70612 13.13145 1.000 49.14623 381 GLY A CA 1
ATOM 2837 C C . GLY A 1 389 ? 1.33714 47.11254 12.95980 1.000 52.62131 381 GLY A C 1
ATOM 2838 O O . GLY A 1 389 ? 0.55972 48.06638 13.06126 1.000 54.45107 381 GLY A O 1
ATOM 2839 N N . GLN A 1 390 ? 2.63607 47.26990 12.69692 1.000 52.96085 382 GLN A N 1
ATOM 2840 C CA . GLN A 1 390 ? 3.26939 48.57857 12.51349 1.000 53.16025 382 GLN A CA 1
ATOM 2841 C C . GLN A 1 390 ? 3.00179 49.50561 13.69915 1.000 52.49812 382 GLN A C 1
ATOM 2842 O O . GLN A 1 390 ? 2.94743 50.73063 13.55039 1.000 50.16840 382 GLN A O 1
ATOM 2848 N N . GLY A 1 391 ? 2.82105 48.91898 14.88361 1.000 51.18171 383 GLY A N 1
ATOM 2849 C CA . GLY A 1 391 ? 2.60479 49.68408 16.09506 1.000 48.58967 383 GLY A CA 1
ATOM 2850 C C . GLY A 1 391 ? 1.22323 50.27715 16.25562 1.000 50.59224 383 GLY A C 1
ATOM 2851 O O . GLY A 1 391 ? 0.99425 51.00964 17.22498 1.000 52.50700 383 GLY A O 1
ATOM 2852 N N . LYS A 1 392 ? 0.28596 49.99107 15.34963 1.000 48.61402 384 LYS A N 1
ATOM 2853 C CA . LYS A 1 392 ? -0.99700 50.67601 15.35486 1.000 50.09808 384 LYS A CA 1
ATOM 2854 C C . LYS A 1 392 ? -2.14580 49.78499 15.78215 1.000 49.22723 384 LYS A C 1
ATOM 2855 O O . LYS A 1 392 ? -3.26660 50.28562 15.91185 1.000 51.01173 384 LYS A O 1
ATOM 2857 N N . CYS A 1 393 ? -1.89364 48.49498 16.04016 1.000 49.19649 385 CYS A N 1
ATOM 2858 C CA . CYS A 1 393 ? -2.92570 47.50845 16.31353 1.000 45.53739 385 CYS A CA 1
ATOM 2859 C C . CYS A 1 393 ? -2.79247 46.95795 17.72898 1.000 45.74236 385 CYS A C 1
ATOM 2860 O O . CYS A 1 393 ? -1.70351 46.48831 18.09997 1.000 44.48696 385 CYS A O 1
ATOM 2863 N N . PRO A 1 394 ? -3.86238 46.96882 18.53423 1.000 45.29752 386 PRO A N 1
ATOM 2864 C CA . PRO A 1 394 ? -3.86410 46.17492 19.76877 1.000 44.04966 386 PRO A CA 1
ATOM 2865 C C . PRO A 1 394 ? -3.74568 44.69373 19.44503 1.000 44.31734 386 PRO A C 1
ATOM 2866 O O . PRO A 1 394 ? -4.05115 44.24601 18.33725 1.000 42.96055 386 PRO A O 1
ATOM 2870 N N . ILE A 1 395 ? -3.28374 43.92964 20.43262 1.000 42.56618 387 ILE A N 1
ATOM 2871 C CA . ILE A 1 395 ? -3.16848 42.47757 20.33810 1.000 37.57598 387 ILE A CA 1
ATOM 2872 C C . ILE A 1 395 ? -4.06544 41.87584 21.40498 1.000 39.36333 387 ILE A C 1
ATOM 2873 O O . ILE A 1 395 ? -3.78647 42.01169 22.60419 1.000 36.90113 387 ILE A O 1
ATOM 2878 N N . VAL A 1 396 ? -5.11700 41.18075 20.98368 1.000 38.00306 388 VAL A N 1
ATOM 2879 C CA . VAL A 1 396 ? -5.99252 40.47845 21.91410 1.000 39.76656 388 VAL A CA 1
ATOM 2880 C C . VAL A 1 396 ? -5.49694 39.03852 22.02411 1.000 38.58356 388 VAL A C 1
ATOM 2881 O O . VAL A 1 396 ? -5.67991 38.23013 21.10689 1.000 37.01191 388 VAL A O 1
ATOM 2885 N N . ASP A 1 397 ? -4.84208 38.73511 23.15021 1.000 37.08709 389 ASP A N 1
ATOM 2886 C CA . ASP A 1 397 ? -4.28830 37.41888 23.46906 1.000 36.70964 389 ASP A CA 1
ATOM 2887 C C . ASP A 1 397 ? -5.36012 36.63494 24.22672 1.000 35.40351 389 ASP A C 1
ATOM 2888 O O . ASP A 1 397 ? -5.49620 36.74100 25.44502 1.000 36.10294 389 ASP A O 1
ATOM 2893 N N . THR A 1 398 ? -6.13170 35.82981 23.49325 1.000 36.35658 390 THR A N 1
ATOM 2894 C CA . THR A 1 398 ? -7.33942 35.19628 24.02289 1.000 35.04281 390 THR A CA 1
ATOM 2895 C C . THR A 1 398 ? -7.02089 33.80360 24.53446 1.000 34.63727 390 THR A C 1
ATOM 2896 O O . THR A 1 398 ? -6.60179 32.93992 23.75717 1.000 35.82234 390 THR A O 1
ATOM 2900 N N . TRP A 1 399 ? -7.24308 33.57233 25.82277 1.000 34.21962 391 TRP A N 1
ATOM 2901 C CA . TRP A 1 399 ? -7.14007 32.23381 26.37735 1.000 35.18033 391 TRP A CA 1
ATOM 2902 C C . TRP A 1 399 ? -8.51972 31.58515 26.44665 1.000 34.31974 391 TRP A C 1
ATOM 2903 O O . TRP A 1 399 ? -9.49578 32.21720 26.86271 1.000 34.82762 391 TRP A O 1
ATOM 2914 N N . TRP A 1 400 ? -8.57970 30.31192 26.04624 1.000 32.94743 392 TRP A N 1
ATOM 2915 C CA . TRP A 1 400 ? -9.74993 29.44920 26.19336 1.000 33.66888 392 TRP A CA 1
ATOM 2916 C C . TRP A 1 400 ? -9.39278 28.04258 25.72576 1.000 32.89886 392 TRP A C 1
ATOM 2917 O O . TRP A 1 400 ? -8.22662 27.78208 25.41110 1.000 32.24072 392 TRP A O 1
ATOM 2928 N N . GLN A 1 401 ? -10.36812 27.12467 25.71927 1.000 33.55398 393 GLN A N 1
ATOM 2929 C CA . GLN A 1 401 ? -10.13932 25.71988 25.38161 1.000 33.14366 393 GLN A CA 1
ATOM 2930 C C . GLN A 1 401 ? -11.34091 25.15362 24.63416 1.000 33.81278 393 GLN A C 1
ATOM 2931 O O . GLN A 1 401 ? -12.44292 25.70639 24.68011 1.000 33.43818 393 GLN A O 1
ATOM 2937 N N . THR A 1 402 ? -11.11720 24.00416 23.98356 1.000 33.21839 394 THR A N 1
ATOM 2938 C CA . THR A 1 402 ? -12.20807 23.25172 23.36835 1.000 30.91810 394 THR A CA 1
ATOM 2939 C C . THR A 1 402 ? -13.38421 23.13451 24.32419 1.000 31.64206 394 THR A C 1
ATOM 2940 O O . THR A 1 402 ? -14.54551 23.35897 23.95171 1.000 30.73110 394 THR A O 1
ATOM 2944 N N . GLU A 1 403 ? -13.09331 22.81042 25.57947 1.000 31.15124 395 GLU A N 1
ATOM 2945 C CA . GLU A 1 403 ? -14.15322 22.56186 26.54575 1.000 33.52793 395 GLU A CA 1
ATOM 2946 C C . GLU A 1 403 ? -14.82526 23.83585 27.03755 1.000 34.84390 395 GLU A C 1
ATOM 2947 O O . GLU A 1 403 ? -15.87270 23.74237 27.68802 1.000 34.26486 395 GLU A O 1
ATOM 2953 N N . THR A 1 404 ? -14.26115 25.02029 26.76788 1.000 33.86824 396 THR A N 1
ATOM 2954 C CA . THR A 1 404 ? -14.99798 26.22644 27.12300 1.000 32.78818 396 THR A CA 1
ATOM 2955 C C . THR A 1 404 ? -15.85966 26.73320 25.97296 1.000 33.15974 396 THR A C 1
ATOM 2956 O O . THR A 1 404 ? -16.75793 27.55140 26.20751 1.000 33.38640 396 THR A O 1
ATOM 2960 N N . GLY A 1 405 ? -15.63664 26.24138 24.75073 1.000 32.62027 397 GLY A N 1
ATOM 2961 C CA . GLY A 1 405 ? -16.45850 26.60570 23.61191 1.000 30.68609 397 GLY A CA 1
ATOM 2962 C C . GLY A 1 405 ? -16.21101 27.99374 23.05357 1.000 32.45565 397 GLY A C 1
ATOM 2963 O O . GLY A 1 405 ? -16.32408 28.21025 21.84221 1.000 33.45041 397 GLY A O 1
ATOM 2964 N N . ALA A 1 406 ? -15.83498 28.94181 23.90909 1.000 31.56946 398 ALA A N 1
ATOM 2965 C CA . ALA A 1 406 ? -15.61819 30.30603 23.45694 1.000 34.40424 398 ALA A CA 1
ATOM 2966 C C . ALA A 1 406 ? -14.54802 30.97081 24.31511 1.000 33.63827 398 ALA A C 1
ATOM 2967 O O . ALA A 1 406 ? -14.17744 30.47160 25.38390 1.000 32.12377 398 ALA A O 1
ATOM 2969 N N . ILE A 1 407 ? -14.06727 32.11801 23.81417 1.000 33.78677 399 ILE A N 1
ATOM 2970 C CA . ILE A 1 407 ? -13.09697 32.95471 24.51704 1.000 34.72278 399 ILE A CA 1
ATOM 2971 C C . ILE A 1 407 ? -13.53103 33.18704 25.95176 1.000 35.28010 399 ILE A C 1
ATOM 2972 O O . ILE A 1 407 ? -14.70666 33.45416 26.23049 1.000 36.72406 399 ILE A O 1
ATOM 2977 N N . MET A 1 408 ? -12.57254 33.13110 26.87112 1.000 36.26452 400 MET A N 1
ATOM 2978 C CA . MET A 1 408 ? -12.86532 33.27606 28.29624 1.000 36.28032 400 MET A CA 1
ATOM 2979 C C . MET A 1 408 ? -12.10161 34.41697 28.95545 1.000 37.27870 400 MET A C 1
ATOM 2980 O O . MET A 1 408 ? -12.67989 35.16029 29.76015 1.000 36.62477 400 MET A O 1
ATOM 2985 N N . ILE A 1 409 ? -10.80412 34.54811 28.66945 1.000 36.44656 401 ILE A N 1
ATOM 2986 C CA . ILE A 1 409 ? -9.94291 35.57323 29.24590 1.000 37.35280 401 ILE A CA 1
ATOM 2987 C C . ILE A 1 409 ? -9.18882 36.23788 28.10737 1.000 39.36019 401 ILE A C 1
ATOM 2988 O O . ILE A 1 409 ? -8.55783 35.54734 27.29709 1.000 35.85455 401 ILE A O 1
ATOM 2993 N N . SER A 1 410 ? -9.24616 37.58126 28.05063 1.000 37.09985 402 SER A N 1
ATOM 2994 C CA . SER A 1 410 ? -8.76516 38.28064 26.86946 1.000 36.69394 402 SER A CA 1
ATOM 2995 C C . SER A 1 410 ? -8.67017 39.78666 27.07524 1.000 42.28745 402 SER A C 1
ATOM 2996 O O . SER A 1 410 ? -9.55847 40.39032 27.69771 1.000 43.27410 402 SER A O 1
ATOM 2999 N N . PRO A 1 411 ? -7.62127 40.42871 26.55579 1.000 42.21681 403 PRO A N 1
ATOM 3000 C CA . PRO A 1 411 ? -7.62945 41.89391 26.45655 1.000 43.42846 403 PRO A CA 1
ATOM 3001 C C . PRO A 1 411 ? -8.72289 42.35111 25.50947 1.000 46.51248 403 PRO A C 1
ATOM 3002 O O . PRO A 1 411 ? -9.21057 41.59965 24.65973 1.000 42.99646 403 PRO A O 1
ATOM 3006 N N . ARG A 1 412 ? -9.11156 43.60219 25.66263 1.000 48.89555 404 ARG A N 1
ATOM 3007 C CA . ARG A 1 412 ? -10.05617 44.20696 24.74416 1.000 52.16420 404 ARG A CA 1
ATOM 3008 C C . ARG A 1 412 ? -9.31393 45.14257 23.79835 1.000 53.51880 404 ARG A C 1
ATOM 3009 O O . ARG A 1 412 ? -8.27232 45.70448 24.14667 1.000 52.00383 404 ARG A O 1
ATOM 3017 N N . ALA A 1 413 ? -9.84819 45.28643 22.58246 1.000 54.28942 405 ALA A N 1
ATOM 3018 C CA . ALA A 1 413 ? -9.31216 46.28450 21.65971 1.000 51.54849 405 ALA A CA 1
ATOM 3019 C C . ALA A 1 413 ? -9.29032 47.66699 22.29979 1.000 55.87125 405 ALA A C 1
ATOM 3020 O O . ALA A 1 413 ? -8.31301 48.41368 22.15445 1.000 60.47136 405 ALA A O 1
ATOM 3022 N N . SER A 1 414 ? -10.34835 48.01076 23.04275 1.000 60.91366 406 SER A N 1
ATOM 3023 C CA . SER A 1 414 ? -10.46751 49.30228 23.71946 1.000 58.59430 406 SER A CA 1
ATOM 3024 C C . SER A 1 414 ? -9.42950 49.51057 24.80831 1.000 59.00122 406 SER A C 1
ATOM 3025 O O . SER A 1 414 ? -9.26642 50.64315 25.26835 1.000 58.81334 406 SER A O 1
ATOM 3028 N N . ASP A 1 415 ? -8.75254 48.46084 25.25578 1.000 57.20110 407 ASP A N 1
ATOM 3029 C CA . ASP A 1 415 ? -7.84282 48.60038 26.38005 1.000 61.18112 407 ASP A CA 1
ATOM 3030 C C . ASP A 1 415 ? -6.49666 49.15312 25.93470 1.000 62.14190 407 ASP A C 1
ATOM 3031 O O . ASP A 1 415 ? -6.07211 48.98997 24.78304 1.000 59.64831 407 ASP A O 1
ATOM 3036 N N . GLU A 1 416 ? -5.82908 49.82500 26.86880 1.000 65.55965 408 GLU A N 1
ATOM 3037 C CA . GLU A 1 416 ? -4.44884 50.22185 26.64949 1.000 65.54754 408 GLU A CA 1
ATOM 3038 C C . GLU A 1 416 ? -3.61210 48.98347 26.35140 1.000 64.08893 408 GLU A C 1
ATOM 3039 O O . GLU A 1 416 ? -3.84715 47.90893 26.90733 1.000 64.65708 408 GLU A O 1
ATOM 3045 N N . VAL A 1 417 ? -2.64429 49.13482 25.45054 1.000 64.44859 409 VAL A N 1
ATOM 3046 C CA . VAL A 1 417 ? -1.84856 48.01810 24.94960 1.000 58.77693 409 VAL A CA 1
ATOM 3047 C C . VAL A 1 417 ? -0.65076 47.88284 25.88453 1.000 58.87508 409 VAL A C 1
ATOM 3048 O O . VAL A 1 417 ? 0.26828 48.69787 25.84664 1.000 62.31693 409 VAL A O 1
ATOM 3052 N N . ILE A 1 418 ? -0.68035 46.86487 26.75299 1.000 58.44596 410 ILE A N 1
ATOM 3053 C CA . ILE A 1 418 ? 0.31142 46.66339 27.80985 1.000 55.11068 410 ILE A CA 1
ATOM 3054 C C . ILE A 1 418 ? 0.52580 45.16694 28.01637 1.000 54.16629 410 ILE A C 1
ATOM 3055 O O . ILE A 1 418 ? -0.15600 44.32930 27.42129 1.000 50.41967 410 ILE A O 1
ATOM 3060 N N . LYS A 1 419 ? 1.47756 44.83424 28.90159 1.000 56.11770 411 LYS A N 1
ATOM 3061 C CA . LYS A 1 419 ? 1.75968 43.47910 29.38758 1.000 52.21570 411 LYS A CA 1
ATOM 3062 C C . LYS A 1 419 ? 1.84754 42.44730 28.26154 1.000 49.60988 411 LYS A C 1
ATOM 3063 O O . LYS A 1 419 ? 0.91841 41.64961 28.07137 1.000 44.49474 411 LYS A O 1
ATOM 3069 N N . PRO A 1 420 ? 2.93689 42.43888 27.48943 1.000 50.00689 412 PRO A N 1
ATOM 3070 C CA . PRO A 1 420 ? 3.11889 41.39412 26.46758 1.000 43.98799 412 PRO A CA 1
ATOM 3071 C C . PRO A 1 420 ? 3.10545 40.01865 27.10691 1.000 45.78196 412 PRO A C 1
ATOM 3072 O O . PRO A 1 420 ? 3.86501 39.74264 28.03433 1.000 47.64091 412 PRO A O 1
ATOM 3076 N N . GLY A 1 421 ? 2.21832 39.15980 26.61892 1.000 43.76818 413 GLY A N 1
ATOM 3077 C CA . GLY A 1 421 ? 2.11486 37.80265 27.10500 1.000 43.62770 413 GLY A CA 1
ATOM 3078 C C . GLY A 1 421 ? 1.01680 37.56335 28.11547 1.000 42.50812 413 GLY A C 1
ATOM 3079 O O . GLY A 1 421 ? 0.82483 36.40932 28.52732 1.000 42.63838 413 GLY A O 1
ATOM 3080 N N . SER A 1 422 ? 0.29133 38.60675 28.52141 1.000 41.46173 414 SER A N 1
ATOM 3081 C CA . SER A 1 422 ? -0.81037 38.47959 29.46948 1.000 42.07076 414 SER A CA 1
ATOM 3082 C C . SER A 1 422 ? -2.14611 38.40913 28.74056 1.000 39.34581 414 SER A C 1
ATOM 3083 O O . SER A 1 422 ? -2.40960 39.19408 27.82530 1.000 38.84480 414 SER A O 1
ATOM 3086 N N . ALA A 1 423 ? -2.99098 37.47148 29.15449 1.000 37.48491 415 ALA A N 1
ATOM 3087 C CA . ALA A 1 423 ? -4.36225 37.42061 28.65909 1.000 40.11820 415 ALA A CA 1
ATOM 3088 C C . ALA A 1 423 ? -5.29459 38.39945 29.37177 1.000 39.99082 415 ALA A C 1
ATOM 3089 O O . ALA A 1 423 ? -6.46713 38.47252 29.00194 1.000 36.31865 415 ALA A O 1
ATOM 3091 N N . ARG A 1 424 ? -4.80673 39.13708 30.37253 1.000 40.33732 416 ARG A N 1
ATOM 3092 C CA . ARG A 1 424 ? -5.54198 40.22289 31.05411 1.000 42.37490 416 ARG A CA 1
ATOM 3093 C C . ARG A 1 424 ? -6.72924 39.61986 31.80542 1.000 41.80424 416 ARG A C 1
ATOM 3094 O O . ARG A 1 424 ? -6.54175 38.68976 32.60705 1.000 39.50380 416 ARG A O 1
ATOM 3102 N N . LYS A 1 425 ? -7.95575 40.11960 31.60260 1.000 40.90230 417 LYS A N 1
ATOM 3103 C CA . LYS A 1 425 ? -9.10114 39.89215 32.47168 1.000 38.80082 417 LYS A CA 1
ATOM 3104 C C . LYS A 1 425 ? -10.11989 38.97585 31.81470 1.000 39.72074 417 LYS A C 1
ATOM 3105 O O . LYS A 1 425 ? -10.26073 38.95393 30.58605 1.000 37.00800 417 LYS A O 1
ATOM 3111 N N . PRO A 1 426 ? -10.87568 38.23929 32.61763 1.000 40.50762 418 PRO A N 1
ATOM 3112 C CA . PRO A 1 426 ? -11.97158 37.44348 32.06620 1.000 38.93948 418 PRO A CA 1
ATOM 3113 C C . PRO A 1 426 ? -12.97456 38.33729 31.35940 1.000 41.90843 418 PRO A C 1
ATOM 3114 O O . PRO A 1 426 ? -13.11712 39.52003 31.67116 1.000 42.11963 418 PRO A O 1
ATOM 3118 N N . ILE A 1 427 ? -13.67710 37.76145 30.39259 1.000 41.38921 419 ILE A N 1
ATOM 3119 C CA . ILE A 1 427 ? -14.78130 38.46419 29.75475 1.000 42.20077 419 ILE A CA 1
ATOM 3120 C C . ILE A 1 427 ? -15.88537 38.60772 30.79939 1.000 42.79488 419 ILE A C 1
ATOM 3121 O O . ILE A 1 427 ? -15.82770 37.94148 31.84461 1.000 39.72913 419 ILE A O 1
ATOM 3126 N N . PRO A 1 428 ? -16.87685 39.48110 30.59183 1.000 44.11829 420 PRO A N 1
ATOM 3127 C CA . PRO A 1 428 ? -17.99918 39.56046 31.53925 1.000 40.99029 420 PRO A CA 1
ATOM 3128 C C . PRO A 1 428 ? -18.77235 38.24818 31.59427 1.000 43.82538 420 PRO A C 1
ATOM 3129 O O . PRO A 1 428 ? -18.91778 37.54922 30.58997 1.000 44.63564 420 PRO A O 1
ATOM 3133 N N . GLY A 1 429 ? -19.28539 37.92502 32.78384 1.000 43.83351 421 GLY A N 1
ATOM 3134 C CA . GLY A 1 429 ? -20.03184 36.70097 33.00406 1.000 41.18919 421 GLY A CA 1
ATOM 3135 C C . GLY A 1 429 ? -19.19464 35.46828 33.26649 1.000 44.75456 421 GLY A C 1
ATOM 3136 O O . GLY A 1 429 ? -19.75595 34.36426 33.33675 1.000 44.29577 421 GLY A O 1
ATOM 3137 N N . ILE A 1 430 ? -17.87448 35.61364 33.41081 1.000 43.06017 422 ILE A N 1
ATOM 3138 C CA . ILE A 1 430 ? -16.95818 34.49180 33.61472 1.000 41.30173 422 ILE A CA 1
ATOM 3139 C C . ILE A 1 430 ? -16.15363 34.75793 34.87880 1.000 42.27951 422 ILE A C 1
ATOM 3140 O O . ILE A 1 430 ? -15.56646 35.83489 35.02656 1.000 43.70113 422 ILE A O 1
ATOM 3145 N N . VAL A 1 431 ? -16.09445 33.77485 35.77138 1.000 42.77817 423 VAL A N 1
ATOM 3146 C CA . VAL A 1 431 ? -15.35883 33.94852 37.02248 1.000 42.27049 423 VAL A CA 1
ATOM 3147 C C . VAL A 1 431 ? -14.22575 32.93091 37.10789 1.000 43.50031 423 VAL A C 1
ATOM 3148 O O . VAL A 1 431 ? -14.42724 31.81114 37.60067 1.000 45.10540 423 VAL A O 1
ATOM 3152 N N . PRO A 1 432 ? -13.02537 33.26874 36.64961 1.000 45.13502 424 PRO A N 1
ATOM 3153 C CA . PRO A 1 432 ? -11.86955 32.40731 36.90098 1.000 42.27307 424 PRO A CA 1
ATOM 3154 C C . PRO A 1 432 ? -11.36814 32.56190 38.32764 1.000 44.80116 424 PRO A C 1
ATOM 3155 O O . PRO A 1 432 ? -11.68654 33.51921 39.03224 1.000 46.29129 424 PRO A O 1
ATOM 3159 N N . LEU A 1 433 ? -10.55481 31.59607 38.73836 1.000 45.35187 425 LEU A N 1
ATOM 3160 C CA . LEU A 1 433 ? -9.87375 31.65586 40.01765 1.000 46.91667 425 LEU A CA 1
ATOM 3161 C C . LEU A 1 433 ? -8.59256 30.84852 39.89143 1.000 47.85633 425 LEU A C 1
ATOM 3162 O O . LEU A 1 433 ? -8.36390 30.16289 38.89200 1.000 48.56972 425 LEU A O 1
ATOM 3167 N N . LEU A 1 434 ? -7.74770 30.95478 40.90853 1.000 51.34412 426 LEU A N 1
ATOM 3168 C CA . LEU A 1 434 ? -6.56305 30.12355 41.05289 1.000 52.41164 426 LEU A CA 1
ATOM 3169 C C . LEU A 1 434 ? -6.72701 29.24553 42.28550 1.000 55.57030 426 LEU A C 1
ATOM 3170 O O . LEU A 1 434 ? -7.25569 29.69544 43.30633 1.000 60.08934 426 LEU A O 1
ATOM 3175 N N . LEU A 1 435 ? -6.27426 27.99734 42.19574 1.000 54.59952 427 LEU A N 1
ATOM 3176 C CA . LEU A 1 435 ? -6.24480 27.09043 43.33794 1.000 59.64623 427 LEU A CA 1
ATOM 3177 C C . LEU A 1 435 ? -4.80173 26.73358 43.67333 1.000 62.18743 427 LEU A C 1
ATOM 3178 O O . LEU A 1 435 ? -3.95710 26.61535 42.78305 1.000 62.40217 427 LEU A O 1
ATOM 3183 N N . ASN A 1 436 ? -4.51578 26.56670 44.96355 1.000 64.61104 428 ASN A N 1
ATOM 3184 C CA . ASN A 1 436 ? -3.16831 26.22356 45.38795 1.000 67.21512 428 ASN A CA 1
ATOM 3185 C C . ASN A 1 436 ? -3.02267 24.70730 45.48164 1.000 71.69678 428 ASN A C 1
ATOM 3186 O O . ASN A 1 436 ? -3.93647 23.94904 45.15155 1.000 71.62839 428 ASN A O 1
ATOM 3191 N N . GLU A 1 437 ? -1.85671 24.25574 45.95360 1.000 72.31801 429 GLU A N 1
ATOM 3192 C CA . GLU A 1 437 ? -1.56924 22.82598 45.95927 1.000 74.67804 429 GLU A CA 1
ATOM 3193 C C . GLU A 1 437 ? -2.48607 22.05519 46.90331 1.000 76.82819 429 GLU A C 1
ATOM 3194 O O . GLU A 1 437 ? -2.69176 20.85203 46.70259 1.000 73.59335 429 GLU A O 1
ATOM 3196 N N . GLN A 1 438 ? -3.05279 22.71625 47.91425 1.000 74.76939 430 GLN A N 1
ATOM 3197 C CA . GLN A 1 438 ? -3.98169 22.07205 48.83556 1.000 76.41690 430 GLN A CA 1
ATOM 3198 C C . GLN A 1 438 ? -5.43797 22.24657 48.42059 1.000 77.81815 430 GLN A C 1
ATOM 3199 O O . GLN A 1 438 ? -6.33370 21.85113 49.17463 1.000 80.74378 430 GLN A O 1
ATOM 3201 N N . GLY A 1 439 ? -5.69064 22.83108 47.24914 1.000 76.79184 431 GLY A N 1
ATOM 3202 C CA . GLY A 1 439 ? -7.02945 22.95179 46.70302 1.000 74.06596 431 GLY A CA 1
ATOM 3203 C C . GLY A 1 439 ? -7.80753 24.18872 47.09829 1.000 74.64763 431 GLY A C 1
ATOM 3204 O O . GLY A 1 439 ? -9.02102 24.23361 46.86371 1.000 73.17963 431 GLY A O 1
ATOM 3205 N N . HIS A 1 440 ? -7.15950 25.19463 47.67581 1.000 73.80647 432 HIS A N 1
ATOM 3206 C CA . HIS A 1 440 ? -7.85011 26.36788 48.18851 1.000 73.99782 432 HIS A CA 1
ATOM 3207 C C . HIS A 1 440 ? -7.75096 27.53122 47.21085 1.000 71.01762 432 HIS A C 1
ATOM 3208 O O . HIS A 1 440 ? -6.80964 27.62890 46.42013 1.000 71.17308 432 HIS A O 1
ATOM 3215 N N . GLU A 1 441 ? -8.73321 28.42212 47.28353 1.000 68.29400 433 GLU A N 1
ATOM 3216 C CA . GLU A 1 441 ? -8.82731 29.53465 46.34902 1.000 67.22895 433 GLU A CA 1
ATOM 3217 C C . GLU A 1 441 ? -7.84291 30.63044 46.74770 1.000 67.77306 433 GLU A C 1
ATOM 3218 O O . GLU A 1 441 ? -7.84959 31.08873 47.89187 1.000 70.54137 433 GLU A O 1
ATOM 3224 N N . ILE A 1 442 ? -6.98926 31.03716 45.80995 1.000 66.83144 434 ILE A N 1
ATOM 3225 C CA . ILE A 1 442 ? -5.95035 32.03129 46.07669 1.000 66.16352 434 ILE A CA 1
ATOM 3226 C C . ILE A 1 442 ? -6.54126 33.43260 45.97229 1.000 68.84385 434 ILE A C 1
ATOM 3227 O O . ILE A 1 442 ? -7.18502 33.77757 44.97491 1.000 68.52181 434 ILE A O 1
ATOM 3232 N N . ASN A 1 443 ? -6.30210 34.25318 46.99423 1.000 70.87133 435 ASN A N 1
ATOM 3233 C CA . ASN A 1 443 ? -6.85874 35.59933 47.08102 1.000 72.44048 435 ASN A CA 1
ATOM 3234 C C . ASN A 1 443 ? -5.80675 36.61998 46.65584 1.000 70.86015 435 ASN A C 1
ATOM 3235 O O . ASN A 1 443 ? -4.69125 36.63550 47.19399 1.000 68.54810 435 ASN A O 1
ATOM 3240 N N . GLY A 1 444 ? -6.16881 37.48379 45.71277 1.000 66.37933 436 GLY A N 1
ATOM 3241 C CA . GLY A 1 444 ? -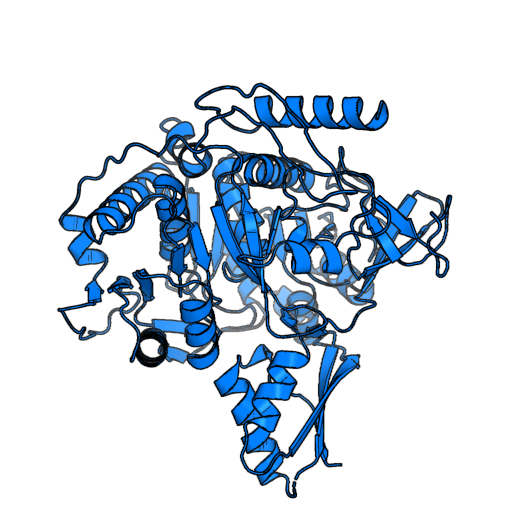5.21643 38.44544 45.19927 1.000 65.81247 436 GLY A CA 1
ATOM 3242 C C . GLY A 1 444 ? -4.15507 37.85286 44.29454 1.000 64.63429 436 GLY A C 1
ATOM 3243 O O . GLY A 1 444 ? -4.47506 37.01910 43.44819 1.000 58.96226 436 GLY A O 1
ATOM 3244 N N . ALA A 1 445 ? -2.89401 38.25406 44.48106 1.000 64.44252 437 ALA A N 1
ATOM 3245 C CA . ALA A 1 445 ? -1.82189 37.90819 43.56192 1.000 59.38382 437 ALA A CA 1
ATOM 3246 C C . ALA A 1 445 ? -1.16804 36.59006 43.95669 1.000 60.91142 437 ALA A C 1
ATOM 3247 O O . ALA A 1 445 ? -0.83221 36.37321 45.12605 1.000 61.72359 437 ALA A O 1
ATOM 3249 N N . GLY A 1 446 ? -0.96534 35.72888 42.96759 1.000 62.87052 438 GLY A N 1
ATOM 3250 C CA . GLY A 1 446 ? -0.34351 34.44330 43.21020 1.000 59.10184 438 GLY A CA 1
ATOM 3251 C C . GLY A 1 446 ? -0.30249 33.63289 41.93615 1.000 55.17115 438 GLY A C 1
ATOM 3252 O O . GLY A 1 446 ? -0.52123 34.15010 40.84194 1.000 54.89904 438 GLY A O 1
ATOM 3253 N N . GLU A 1 447 ? -0.00665 32.34717 42.08327 1.000 61.62130 439 GLU A N 1
ATOM 3254 C CA . GLU A 1 447 ? -0.11827 31.44752 40.94704 1.000 59.45901 439 GLU A CA 1
ATOM 3255 C C . GLU A 1 447 ? -0.48319 30.05786 41.43470 1.000 58.16425 439 GLU A C 1
ATOM 3256 O O . GLU A 1 447 ? -0.32442 29.72182 42.61227 1.000 61.31408 439 GLU A O 1
ATOM 3262 N N . GLY A 1 448 ? -0.99920 29.26520 40.50565 1.000 58.06059 440 GLY A N 1
ATOM 3263 C CA . GLY A 1 448 ? -1.44290 27.91483 40.78432 1.000 54.55367 440 GLY A CA 1
ATOM 3264 C C . GLY A 1 448 ? -2.31137 27.37988 39.66177 1.000 53.69051 440 GLY A C 1
ATOM 3265 O O . GLY A 1 448 ? -2.09673 27.69269 38.48427 1.000 51.98715 440 GLY A O 1
ATOM 3266 N N . LEU A 1 449 ? -3.31580 26.59544 40.02650 1.000 52.07926 441 LEU A N 1
ATOM 3267 C CA . LEU A 1 449 ? -4.17900 25.91544 39.07000 1.000 51.20025 441 LEU A CA 1
ATOM 3268 C C . LEU A 1 449 ? -5.30128 26.83617 38.60624 1.000 47.72980 441 LEU A C 1
ATOM 3269 O O . LEU A 1 449 ? -6.04294 27.38171 39.42584 1.000 49.95241 441 LEU A O 1
ATOM 3274 N N . LEU A 1 450 ? -5.42403 27.00749 37.29522 1.000 47.15139 442 LEU A N 1
ATOM 3275 C CA . LEU A 1 450 ? -6.47981 27.84324 36.73726 1.000 45.71919 442 LEU A CA 1
ATOM 3276 C C . LEU A 1 450 ? -7.80290 27.08417 36.73473 1.000 44.32950 442 LEU A C 1
ATOM 3277 O O . LEU A 1 450 ? -7.87471 25.94410 36.26225 1.000 44.45648 442 LEU A O 1
ATOM 3282 N N . ALA A 1 451 ? -8.84927 27.71644 37.25886 1.000 42.14227 443 ALA A N 1
ATOM 3283 C CA . ALA A 1 451 ? -10.16169 27.08907 37.33935 1.000 45.79727 443 ALA A CA 1
ATOM 3284 C C . ALA A 1 451 ? -11.23453 28.11995 37.00049 1.000 44.09022 443 ALA A C 1
ATOM 3285 O O . ALA A 1 451 ? -10.96858 29.31764 36.91529 1.000 41.34468 443 ALA A O 1
ATOM 3287 N N . ILE A 1 452 ? -12.45509 27.63861 36.78509 1.000 42.79731 444 ILE A N 1
ATOM 3288 C CA . ILE A 1 452 ? -13.61645 28.48740 36.55721 1.000 40.14828 444 ILE A CA 1
ATOM 3289 C C . ILE A 1 452 ? -14.63447 28.18259 37.64774 1.000 41.95990 444 ILE A C 1
ATOM 3290 O O . ILE A 1 452 ? -14.88383 27.01727 37.96525 1.000 43.21268 444 ILE A O 1
ATOM 3295 N N . LYS A 1 453 ? -15.22583 29.22638 38.22226 1.000 43.72528 445 LYS A N 1
ATOM 3296 C CA . LYS A 1 453 ? -16.01752 29.04114 39.43251 1.000 42.96236 445 LYS A CA 1
ATOM 3297 C C . LYS A 1 453 ? -17.46484 28.66737 39.15256 1.000 44.21812 445 LYS A C 1
ATOM 3298 O O . LYS A 1 453 ? -18.06019 27.91684 39.93440 1.000 47.18662 445 LYS A O 1
ATOM 3304 N N . TYR A 1 454 ? -18.03942 29.15240 38.06077 1.000 42.34399 446 TYR A N 1
ATOM 3305 C CA . TYR A 1 454 ? -19.45805 29.01578 37.77811 1.000 43.78731 446 TYR A CA 1
ATOM 3306 C C . TYR A 1 454 ? -19.66292 28.54780 36.35062 1.000 39.28905 446 TYR A C 1
ATOM 3307 O O . TYR A 1 454 ? -18.80112 28.75350 35.49383 1.000 40.53189 446 TYR A O 1
ATOM 3316 N N . PRO A 1 455 ? -20.79776 27.92170 36.05889 1.000 41.92226 447 PRO A N 1
ATOM 3317 C CA . PRO A 1 455 ? -21.06234 27.50775 34.67760 1.000 39.89958 447 PRO A CA 1
ATOM 3318 C C . PRO A 1 455 ? -21.18614 28.70438 33.74879 1.000 38.20213 447 PRO A C 1
ATOM 3319 O O . PRO A 1 455 ? -21.49385 29.82749 34.15807 1.000 37.62674 447 PRO A O 1
ATOM 3323 N N . TRP A 1 456 ? -20.92064 28.45324 32.47392 1.000 34.56955 448 TRP A N 1
ATOM 3324 C CA . TRP A 1 456 ? -20.99700 29.49412 31.46361 1.000 36.85342 448 TRP A CA 1
ATOM 3325 C C . TRP A 1 456 ? -21.68032 28.88998 30.24965 1.000 36.03607 448 TRP A C 1
ATOM 3326 O O . TRP A 1 456 ? -21.65547 27.66908 30.07569 1.000 36.17535 448 TRP A O 1
ATOM 3337 N N . PRO A 1 457 ? -22.31852 29.70960 29.41071 1.000 37.24560 449 PRO A N 1
ATOM 3338 C CA . PRO A 1 457 ? -23.22001 29.14051 28.39175 1.000 34.33244 449 PRO A CA 1
ATOM 3339 C C . PRO A 1 457 ? -22.55295 28.20589 27.38309 1.000 36.20690 449 PRO A C 1
ATOM 3340 O O . PRO A 1 457 ? -23.16690 27.19701 27.00846 1.000 36.12513 449 PRO A O 1
ATOM 3344 N N . SER A 1 458 ? -21.31441 28.45313 26.96931 1.000 33.21755 450 SER A N 1
ATOM 3345 C CA . SER A 1 458 ? -20.70891 27.63210 25.93395 1.000 34.86767 450 SER A CA 1
ATOM 3346 C C . SER A 1 458 ? -19.86502 26.47364 26.47362 1.000 35.75110 450 SER A C 1
ATOM 3347 O O . SER A 1 458 ? -19.10718 25.87399 25.70094 1.000 37.02471 450 SER A O 1
ATOM 3350 N N . MET A 1 459 ? -19.98740 26.11980 27.75059 1.000 33.42966 451 MET A N 1
ATOM 3351 C CA . MET A 1 459 ? -19.19826 25.01024 28.27480 1.000 33.55456 451 MET A CA 1
ATOM 3352 C C . MET A 1 459 ? -19.59720 23.69630 27.60963 1.000 36.74951 451 MET A C 1
ATOM 3353 O O . MET A 1 459 ? -20.78257 23.42423 27.39223 1.000 36.25119 451 MET A O 1
ATOM 3358 N N . ALA A 1 460 ? -18.59394 22.88557 27.25948 1.000 34.92005 452 ALA A N 1
ATOM 3359 C CA . ALA A 1 460 ? -18.87123 21.52110 26.82605 1.000 36.69533 452 ALA A CA 1
ATOM 3360 C C . ALA A 1 460 ? -19.70758 20.81711 27.87934 1.000 37.01893 452 ALA A C 1
ATOM 3361 O O . ALA A 1 460 ? -19.47675 20.97493 29.07811 1.000 36.58046 452 ALA A O 1
ATOM 3363 N N . ARG A 1 461 ? -20.69742 20.05206 27.43071 1.000 36.96654 453 ARG A N 1
ATOM 3364 C CA . ARG A 1 461 ? -21.67982 19.50744 28.35409 1.000 37.76673 453 ARG A CA 1
ATOM 3365 C C . ARG A 1 461 ? -21.38494 18.08488 28.80944 1.000 41.39072 453 ARG A C 1
ATOM 3366 O O . ARG A 1 461 ? -21.84411 17.69437 29.89060 1.000 44.61504 453 ARG A O 1
ATOM 3374 N N . THR A 1 462 ? -20.66048 17.29313 28.02184 1.000 40.44668 454 THR A N 1
ATOM 3375 C CA . THR A 1 462 ? -20.33567 15.92512 28.41889 1.000 44.99402 454 THR A CA 1
ATOM 3376 C C . THR A 1 462 ? -19.26157 15.38403 27.47753 1.000 41.59702 454 THR A C 1
ATOM 3377 O O . THR A 1 462 ? -18.79597 16.07502 26.56716 1.000 42.31086 454 THR A O 1
ATOM 3381 N N . ILE A 1 463 ? -18.83759 14.15440 27.74287 1.000 45.04894 455 ILE A N 1
ATOM 3382 C CA . ILE A 1 463 ? -18.04463 13.35515 26.81563 1.000 44.47010 455 ILE A CA 1
ATOM 3383 C C . ILE A 1 463 ? -19.00193 12.38415 26.15268 1.000 46.05976 455 ILE A C 1
ATOM 3384 O O . ILE A 1 463 ? -19.77804 11.71301 26.84634 1.000 47.08281 455 ILE A O 1
ATOM 3389 N N . ALA A 1 464 ? -18.96970 12.31476 24.81873 1.000 43.37379 456 ALA A N 1
ATOM 3390 C CA . ALA A 1 464 ? -19.89143 11.42971 24.10854 1.000 47.46366 456 ALA A CA 1
ATOM 3391 C C . ALA A 1 464 ? -19.80765 10.01340 24.66275 1.000 49.75557 456 ALA A C 1
ATOM 3392 O O . ALA A 1 464 ? -18.78936 9.33740 24.49573 1.000 52.67410 456 ALA A O 1
ATOM 3394 N N . GLY A 1 465 ? -20.85509 9.56690 25.35680 1.000 55.16073 457 GLY A N 1
ATOM 3395 C CA . GLY A 1 465 ? -20.96399 8.20534 25.83069 1.000 51.90845 457 GLY A CA 1
ATOM 3396 C C . GLY A 1 465 ? -20.60415 7.98997 27.29477 1.000 57.20389 457 GLY A C 1
ATOM 3397 O O . GLY A 1 465 ? -21.09719 7.03118 27.89970 1.000 60.51164 457 GLY A O 1
ATOM 3398 N N . ASP A 1 466 ? -19.75446 8.85039 27.88511 1.000 51.41993 458 ASP A N 1
ATOM 3399 C CA . ASP A 1 466 ? -19.18975 8.61882 29.22579 1.000 52.23612 458 ASP A CA 1
ATOM 3400 C C . ASP A 1 466 ? -19.23453 9.92338 30.00247 1.000 51.73631 458 ASP A C 1
ATOM 3401 O O . ASP A 1 466 ? -18.22402 10.62217 30.10326 1.000 51.60673 458 ASP A O 1
ATOM 3406 N N . HIS A 1 467 ? -20.40342 10.24999 30.55581 1.000 51.03892 459 HIS A N 1
ATOM 3407 C CA . HIS A 1 467 ? -20.50790 11.46635 31.35261 1.000 52.68769 459 HIS A CA 1
ATOM 3408 C C . HIS A 1 467 ? -19.71596 11.36371 32.64600 1.000 52.31718 459 HIS A C 1
ATOM 3409 O O . HIS A 1 467 ? -19.31109 12.38935 33.20294 1.000 50.74473 459 HIS A O 1
ATOM 3416 N N . GLN A 1 468 ? -19.47989 10.14861 33.12879 1.000 51.16025 460 GLN A N 1
ATOM 3417 C CA . GLN A 1 468 ? -18.64488 9.97857 34.31030 1.000 55.47212 460 GLN A CA 1
ATOM 3418 C C . GLN A 1 468 ? -17.20486 10.38231 34.02803 1.000 53.00488 460 GLN A C 1
ATOM 3419 O O . GLN A 1 468 ? -16.57112 11.05222 34.85223 1.000 53.64874 460 GLN A O 1
ATOM 3425 N N . ARG A 1 469 ? -16.67579 9.99685 32.86445 1.000 51.83764 461 ARG A N 1
ATOM 3426 C CA . ARG A 1 469 ? -15.33326 10.42043 32.49135 1.000 51.78862 461 ARG A CA 1
ATOM 3427 C C . ARG A 1 469 ? -15.25764 11.93341 32.35189 1.000 52.12445 461 ARG A C 1
ATOM 3428 O O . ARG A 1 469 ? -14.22304 12.53197 32.65987 1.000 50.82066 461 ARG A O 1
ATOM 3436 N N . TYR A 1 470 ? -16.35292 12.56938 31.93300 1.000 49.48292 462 TYR A N 1
ATOM 3437 C CA . TYR A 1 470 ? -16.39530 14.02485 31.88507 1.000 46.06077 462 TYR A CA 1
ATOM 3438 C C . TYR A 1 470 ? -16.32463 14.61811 33.28691 1.000 49.19640 462 TYR A C 1
ATOM 3439 O O . TYR A 1 470 ? -15.53844 15.53911 33.54059 1.000 48.14921 462 TYR A O 1
ATOM 3448 N N . CYS A 1 471 ? -17.14734 14.11219 34.21046 1.000 47.01111 463 CYS A N 1
ATOM 3449 C CA . CYS A 1 471 ? -17.15209 14.65278 35.56854 1.000 49.34740 463 CYS A CA 1
ATOM 3450 C C . CYS A 1 471 ? -15.80982 14.42474 36.25712 1.000 51.46227 463 CYS A C 1
ATOM 3451 O O . CYS A 1 471 ? -15.25180 15.34568 36.86421 1.000 52.45182 463 CYS A O 1
ATOM 3454 N N . ASN A 1 472 ? -15.27287 13.19889 36.16688 1.000 51.37764 464 ASN A N 1
ATOM 3455 C CA . ASN A 1 472 ? -13.97502 12.89117 36.76976 1.000 50.96957 464 ASN A CA 1
ATOM 3456 C C . ASN A 1 472 ? -12.85183 13.74751 36.19277 1.000 51.26750 464 ASN A C 1
ATOM 3457 O O . ASN A 1 472 ? -11.87593 14.04061 36.89385 1.000 52.31108 464 ASN A O 1
ATOM 3462 N N . THR A 1 473 ? -12.96053 14.14725 34.92578 1.000 45.52562 465 THR A N 1
ATOM 3463 C CA . THR A 1 473 ? -11.86249 14.81546 34.24189 1.000 48.61191 465 THR A CA 1
ATOM 3464 C C . THR A 1 473 ? -11.86417 16.32502 34.44918 1.000 47.76538 465 THR A C 1
ATOM 3465 O O . THR A 1 473 ? -10.79398 16.94679 34.44576 1.000 46.69914 465 THR A O 1
ATOM 3469 N N . TYR A 1 474 ? -13.03582 16.92652 34.65832 1.000 48.90021 466 TYR A N 1
ATOM 3470 C CA . TYR A 1 474 ? -13.18272 18.37601 34.61651 1.000 45.49443 466 TYR A CA 1
ATOM 3471 C C . TYR A 1 474 ? -13.75246 19.00304 35.88110 1.000 43.85166 466 TYR A C 1
ATOM 3472 O O . TYR A 1 474 ? -13.61254 20.21352 36.04943 1.000 43.13926 466 TYR A O 1
ATOM 3481 N N . LEU A 1 475 ? -14.40216 18.23895 36.75745 1.000 47.88027 467 LEU A N 1
ATOM 3482 C CA . LEU A 1 475 ? -15.13992 18.80016 37.88629 1.000 47.14994 467 LEU A CA 1
ATOM 3483 C C . LEU A 1 475 ? -14.52960 18.31502 39.18886 1.000 48.98672 467 LEU A C 1
ATOM 3484 O O . LEU A 1 475 ? -14.45472 17.10552 39.42828 1.000 51.24066 467 LEU A O 1
ATOM 3489 N N . SER A 1 476 ? -14.10756 19.25836 40.03152 1.000 51.36657 468 SER A N 1
ATOM 3490 C CA . SER A 1 476 ? -13.49066 18.95068 41.31714 1.000 49.93220 468 SER A CA 1
ATOM 3491 C C . SER A 1 476 ? -13.97327 19.95688 42.35129 1.000 52.37856 468 SER A C 1
ATOM 3492 O O . SER A 1 476 ? -13.72286 21.15826 42.21110 1.000 52.62843 468 SER A O 1
ATOM 3495 N N . ASN A 1 477 ? -14.66383 19.46188 43.37938 1.000 54.94804 469 ASN A N 1
ATOM 3496 C CA . ASN A 1 477 ? -15.08362 20.26177 44.53960 1.000 55.88082 469 ASN A CA 1
ATOM 3497 C C . ASN A 1 477 ? -15.82649 21.52578 44.11822 1.000 57.23427 469 ASN A C 1
ATOM 3498 O O . ASN A 1 477 ? -15.62908 22.60224 44.68344 1.000 58.92874 469 ASN A O 1
ATOM 3500 N N . GLY A 1 478 ? -16.67517 21.39480 43.09577 1.000 56.18969 470 GLY A N 1
ATOM 3501 C CA . GLY A 1 478 ? -17.51114 22.48059 42.62958 1.000 52.86033 470 GLY A CA 1
ATOM 3502 C C . GLY A 1 478 ? -16.88232 23.43440 41.63621 1.000 51.82666 470 GLY A C 1
ATOM 3503 O O . GLY A 1 478 ? -17.53564 24.41728 41.25484 1.000 51.65912 470 GLY A O 1
ATOM 3504 N N . TYR A 1 479 ? -15.64695 23.18900 41.20599 1.000 52.10029 471 TYR A N 1
ATOM 3505 C CA . TYR A 1 479 ? -14.97251 24.01968 40.21667 1.000 48.17664 471 TYR A CA 1
ATOM 3506 C C . TYR A 1 479 ? -14.73984 23.24141 38.93092 1.000 47.17212 471 TYR A C 1
ATOM 3507 O O . TYR A 1 479 ? -14.63758 22.01018 38.92538 1.000 43.70002 471 TYR A O 1
ATOM 3516 N N . TYR A 1 480 ? -14.60769 23.98453 37.83717 1.000 44.15406 472 TYR A N 1
ATOM 3517 C CA . TYR A 1 480 ? -14.13819 23.40809 36.58710 1.000 43.85530 472 TYR A CA 1
ATOM 3518 C C . TYR A 1 480 ? -12.62407 23.59319 36.48622 1.000 42.84369 472 TYR A C 1
ATOM 3519 O O . TYR A 1 480 ? -12.11787 24.71568 36.60849 1.000 39.94305 472 TYR A O 1
ATOM 3528 N N . ILE A 1 481 ? -11.91704 22.48937 36.24204 1.000 40.84013 473 ILE A N 1
ATOM 3529 C CA . ILE A 1 481 ? -10.45699 22.43265 36.25307 1.000 39.73542 473 ILE A CA 1
ATOM 3530 C C . ILE A 1 481 ? -9.95032 22.52311 34.81689 1.000 39.19168 473 ILE A C 1
ATOM 3531 O O . ILE A 1 481 ? -10.18227 21.61317 34.01350 1.000 40.30634 473 ILE A O 1
ATOM 3536 N N . THR A 1 482 ? -9.23747 23.60505 34.48886 1.000 38.17626 474 THR A N 1
ATOM 3537 C CA . THR A 1 482 ? -8.80081 23.80641 33.10573 1.000 40.28582 474 THR A CA 1
ATOM 3538 C C . THR A 1 482 ? -7.64818 22.87952 32.71175 1.000 39.52830 474 THR A C 1
ATOM 3539 O O . THR A 1 482 ? -7.47627 22.57777 31.52548 1.000 38.41008 474 THR A O 1
ATOM 3543 N N . GLY A 1 483 ? -6.83768 22.44457 33.66559 1.000 37.59111 475 GLY A N 1
ATOM 3544 C CA . GLY A 1 483 ? -5.59561 21.77614 33.33594 1.000 41.37285 475 GLY A CA 1
ATOM 3545 C C . GLY A 1 483 ? -4.43190 22.70106 33.04157 1.000 44.06783 475 GLY A C 1
ATOM 3546 O O . GLY A 1 483 ? -3.36187 22.21629 32.64606 1.000 41.61508 475 GLY A O 1
ATOM 3547 N N . ASP A 1 484 ? -4.60778 24.01539 33.20192 1.000 41.38969 476 ASP A N 1
ATOM 3548 C CA . ASP A 1 484 ? -3.55344 24.99464 32.97913 1.000 41.05076 476 ASP A CA 1
ATOM 3549 C C . ASP A 1 484 ? -3.10207 25.58588 34.30952 1.000 45.46161 476 ASP A C 1
ATOM 3550 O O . ASP A 1 484 ? -3.89028 25.71205 35.25198 1.000 45.31446 476 ASP A O 1
ATOM 3555 N N . GLY A 1 485 ? -1.81419 25.94724 34.37893 1.000 47.77961 477 GLY A N 1
ATOM 3556 C CA . GLY A 1 485 ? -1.34372 26.83397 35.41642 1.000 43.68765 477 GLY A CA 1
ATOM 3557 C C . GLY A 1 485 ? -1.47763 28.27866 34.98162 1.000 46.20394 477 GLY A C 1
ATOM 3558 O O . GLY A 1 485 ? -1.58614 28.57156 33.78945 1.000 45.75336 477 GLY A O 1
ATOM 3559 N N . ALA A 1 486 ? -1.48403 29.19177 35.95287 1.000 49.02500 478 ALA A N 1
ATOM 3560 C CA . ALA A 1 486 ? -1.53440 30.61169 35.62680 1.000 47.02037 478 ALA A CA 1
ATOM 3561 C C . ALA A 1 486 ? -1.01036 31.42052 36.80265 1.000 51.97525 478 ALA A C 1
ATOM 3562 O O . ALA A 1 486 ? -1.03620 30.97074 37.95251 1.000 53.19346 478 ALA A O 1
ATOM 3564 N N . LYS A 1 487 ? -0.53880 32.62740 36.49247 1.000 49.06386 479 LYS A N 1
ATOM 3565 C CA . LYS A 1 487 ? -0.32529 33.66630 37.48667 1.000 49.95743 479 LYS A CA 1
ATOM 3566 C C . LYS A 1 487 ? -1.40770 34.73005 37.33867 1.000 48.79439 479 LYS A C 1
ATOM 3567 O O . LYS A 1 487 ? -1.99150 34.90839 36.26599 1.000 46.85373 479 LYS A O 1
ATOM 3573 N N . ARG A 1 488 ? -1.67547 35.43039 38.43466 1.000 50.67146 480 ARG A N 1
ATOM 3574 C CA . ARG A 1 488 ? -2.50555 36.62898 38.43080 1.000 51.88977 480 ARG A CA 1
ATOM 3575 C C . ARG A 1 488 ? -1.74536 37.68637 39.21571 1.000 53.32093 480 ARG A C 1
ATOM 3576 O O . ARG A 1 488 ? -1.35384 37.44417 40.36363 1.000 54.70291 480 ARG A O 1
ATOM 3584 N N . ASP A 1 489 ? -1.50570 38.83572 38.59142 1.000 49.61387 481 ASP A N 1
ATOM 3585 C CA . ASP A 1 489 ? -0.66814 39.85765 39.19384 1.000 53.55787 481 ASP A CA 1
ATOM 3586 C C . ASP A 1 489 ? -1.52491 40.75324 40.08761 1.000 57.29853 481 ASP A C 1
ATOM 3587 O O . ASP A 1 489 ? -2.70652 40.48724 40.32463 1.000 55.84026 481 ASP A O 1
ATOM 3592 N N . GLU A 1 490 ? -0.93317 41.84391 40.57603 1.000 57.06216 482 GLU A N 1
ATOM 3593 C CA . GLU A 1 490 ? -1.61370 42.74581 41.49728 1.000 60.19856 482 GLU A CA 1
ATOM 3594 C C . GLU A 1 490 ? -2.78118 43.48813 40.86304 1.000 58.97418 482 GLU A C 1
ATOM 3595 O O . GLU A 1 490 ? -3.59404 44.05853 41.59741 1.000 60.99466 482 GLU A O 1
ATOM 3601 N N . ASP A 1 491 ? -2.89942 43.49085 39.53660 1.000 58.70566 483 ASP A N 1
ATOM 3602 C CA . ASP A 1 491 ? -4.00035 44.17065 38.86698 1.000 56.55400 483 ASP A CA 1
ATOM 3603 C C . ASP A 1 491 ? -5.14016 43.24076 38.49998 1.000 52.66661 483 ASP A C 1
ATOM 3604 O O . ASP A 1 491 ? -6.13056 43.70297 37.92569 1.000 55.37531 483 ASP A O 1
ATOM 3609 N N . GLY A 1 492 ? -5.03429 41.95524 38.81992 1.000 51.40683 484 GLY A N 1
ATOM 3610 C CA . GLY A 1 492 ? -6.02243 40.99721 38.37841 1.000 49.59115 484 GLY A CA 1
ATOM 3611 C C . GLY A 1 492 ? -5.81603 40.46457 36.97986 1.000 48.78764 484 GLY A C 1
ATOM 3612 O O . GLY A 1 492 ? -6.69458 39.76060 36.46956 1.000 49.98913 484 GLY A O 1
ATOM 3613 N N . ASP A 1 493 ? -4.69930 40.78894 36.33055 1.000 48.56878 485 ASP A N 1
ATOM 3614 C CA . ASP A 1 493 ? -4.43431 40.27716 34.99351 1.000 47.72180 485 ASP A CA 1
ATOM 3615 C C . ASP A 1 493 ? -3.84764 38.87335 35.08282 1.000 47.60341 485 ASP A C 1
ATOM 3616 O O . ASP A 1 493 ? -3.04276 38.57463 35.96903 1.000 46.34781 485 ASP A O 1
ATOM 3621 N N . TYR A 1 494 ? -4.26657 38.01192 34.16152 1.000 43.15029 486 TYR A N 1
ATOM 3622 C CA . TYR A 1 494 ? -3.88328 36.60942 34.15521 1.000 43.55965 486 TYR A CA 1
ATOM 3623 C C . TYR A 1 494 ? -2.70470 36.39082 33.21627 1.000 42.91599 486 TYR A C 1
ATOM 3624 O O . TYR A 1 494 ? -2.61347 37.03105 32.16629 1.000 44.31111 486 TYR A O 1
ATOM 3633 N N . TRP A 1 495 ? -1.80052 35.49010 33.60897 1.000 43.09042 487 TRP A N 1
ATOM 3634 C CA . TRP A 1 495 ? -0.66432 35.07424 32.78605 1.000 42.40921 487 TRP A CA 1
ATOM 3635 C C . TRP A 1 495 ? -0.68373 33.55524 32.70265 1.000 43.20601 487 TRP A C 1
ATOM 3636 O O . TRP A 1 495 ? -0.37328 32.88205 33.68923 1.000 45.24923 487 TRP A O 1
ATOM 3647 N N . ILE A 1 496 ? -1.02644 33.01299 31.53530 1.000 42.29387 488 ILE A N 1
ATOM 3648 C CA . ILE A 1 496 ? -1.18483 31.56781 31.37135 1.000 41.74005 488 ILE A CA 1
ATOM 3649 C C . ILE A 1 496 ? 0.17075 30.93932 31.08554 1.000 44.14625 488 ILE A C 1
ATOM 3650 O O . ILE A 1 496 ? 0.81232 31.26981 30.08419 1.000 46.21971 488 ILE A O 1
ATOM 3655 N N . THR A 1 497 ? 0.58908 29.99586 31.93563 1.000 45.85545 489 THR A N 1
ATOM 3656 C CA . THR A 1 497 ? 1.90294 29.39228 31.77657 1.000 46.18243 489 THR A CA 1
ATOM 3657 C C . THR A 1 497 ? 1.88461 28.14914 30.88938 1.000 50.36021 489 THR A C 1
ATOM 3658 O O . THR A 1 497 ? 2.90865 27.83763 30.25539 1.000 52.50552 489 THR A O 1
ATOM 3662 N N . GLY A 1 498 ? 0.75948 27.43913 30.81699 1.000 48.20100 490 GLY A N 1
ATOM 3663 C CA . GLY A 1 498 ? 0.65869 26.24875 30.00205 1.000 46.65897 490 GLY A CA 1
ATOM 3664 C C . GLY A 1 498 ? 0.05092 25.08670 30.76647 1.000 44.80788 490 GLY A C 1
ATOM 3665 O O . GLY A 1 498 ? -0.36078 25.20879 31.92438 1.000 46.17813 490 GLY A O 1
ATOM 3666 N N . ARG A 1 499 ? -0.00744 23.94094 30.09389 1.000 46.48568 491 ARG A N 1
ATOM 3667 C CA . ARG A 1 499 ? -0.61860 22.75965 30.68063 1.000 46.24631 491 ARG A CA 1
ATOM 3668 C C . ARG A 1 499 ? 0.18994 22.30066 31.88562 1.000 47.42433 491 ARG A C 1
ATOM 3669 O O . ARG A 1 499 ? 1.40846 22.12033 31.80162 1.000 45.92618 491 ARG A O 1
ATOM 3677 N N . ILE A 1 500 ? -0.48926 22.10067 33.02008 1.000 46.78494 492 ILE A N 1
ATOM 3678 C CA . ILE A 1 500 ? 0.15601 21.42795 34.15163 1.000 47.14776 492 ILE A CA 1
ATOM 3679 C C . ILE A 1 500 ? -0.13558 19.93377 34.18224 1.000 48.63656 492 ILE A C 1
ATOM 3680 O O . ILE A 1 500 ? 0.42157 19.22343 35.03378 1.000 51.85353 492 ILE A O 1
ATOM 3685 N N . ASP A 1 501 ? -0.96865 19.42743 33.27673 1.000 50.99411 493 ASP A N 1
ATOM 3686 C CA . ASP A 1 501 ? -1.16289 17.98866 33.13018 1.000 50.92798 493 ASP A CA 1
ATOM 3687 C C . ASP A 1 501 ? -0.25853 17.47416 32.00843 1.000 49.91952 493 ASP A C 1
ATOM 3688 O O . ASP A 1 501 ? 0.73240 18.11930 31.65539 1.000 51.55885 493 ASP A O 1
ATOM 3693 N N . ASP A 1 502 ? -0.60088 16.32541 31.42175 1.000 52.97369 494 ASP A N 1
ATOM 3694 C CA . ASP A 1 502 ? 0.24161 15.65407 30.43740 1.000 52.25402 494 ASP A CA 1
ATOM 3695 C C . ASP A 1 502 ? -0.12124 16.00780 28.99770 1.000 52.36105 494 ASP A C 1
ATOM 3696 O O . ASP A 1 502 ? 0.40851 15.38982 28.06351 1.000 51.79575 494 ASP A O 1
ATOM 3701 N N . VAL A 1 503 ? -1.01029 16.97748 28.80087 1.000 50.28346 495 VAL A N 1
ATOM 3702 C CA . VAL A 1 503 ? -1.41628 17.37810 27.46149 1.000 48.33642 495 VAL A CA 1
ATOM 3703 C C . VAL A 1 503 ? -0.29793 18.18421 26.82421 1.000 49.02340 495 VAL A C 1
ATOM 3704 O O . VAL A 1 503 ? 0.33912 19.01750 27.48187 1.000 53.14111 495 VAL A O 1
ATOM 3708 N N . LEU A 1 504 ? -0.03697 17.93052 25.54665 1.000 47.97395 496 LEU A N 1
ATOM 3709 C CA . LEU A 1 504 ? 1.03249 18.60647 24.83148 1.000 48.09654 496 LEU A CA 1
ATOM 3710 C C . LEU A 1 504 ? 0.47690 19.71102 23.93210 1.000 46.45628 496 LEU A C 1
ATOM 3711 O O . LEU A 1 504 ? -0.68880 19.69893 23.52822 1.000 45.35627 496 LEU A O 1
ATOM 3716 N N . ASN A 1 505 ? 1.34792 20.66766 23.61696 1.000 44.88459 497 ASN A N 1
ATOM 3717 C CA . ASN A 1 505 ? 1.08827 21.73173 22.64850 1.000 45.58433 497 ASN A CA 1
ATOM 3718 C C . ASN A 1 505 ? 2.27338 21.70062 21.68555 1.000 48.86546 497 ASN A C 1
ATOM 3719 O O . ASN A 1 505 ? 3.37236 22.14731 22.02387 1.000 51.20807 497 ASN A O 1
ATOM 3724 N N . VAL A 1 506 ? 2.07303 21.13973 20.50093 1.000 48.35697 498 VAL A N 1
ATOM 3725 C CA . VAL A 1 506 ? 3.15301 20.90666 19.55208 1.000 50.25633 498 VAL A CA 1
ATOM 3726 C C . VAL A 1 506 ? 2.79800 21.61439 18.25623 1.000 52.62478 498 VAL A C 1
ATOM 3727 O O . VAL A 1 506 ? 1.87177 21.19573 17.55123 1.000 52.99555 498 VAL A O 1
ATOM 3731 N N . SER A 1 507 ? 3.55012 22.67035 17.93203 1.000 53.94988 499 SER A N 1
ATOM 3732 C CA . SER A 1 507 ? 3.30644 23.49414 16.74855 1.000 48.98709 499 SER A CA 1
ATOM 3733 C C . SER A 1 507 ? 1.86543 23.98514 16.71385 1.000 48.27811 499 SER A C 1
ATOM 3734 O O . SER A 1 507 ? 1.20738 23.98357 15.67128 1.000 51.84850 499 SER A O 1
ATOM 3737 N N . GLY A 1 508 ? 1.36550 24.40327 17.87028 1.000 46.32237 500 GLY A N 1
ATOM 3738 C CA . GLY A 1 508 ? 0.00750 24.89428 17.98242 1.000 50.68941 500 GLY A CA 1
ATOM 3739 C C . GLY A 1 508 ? -1.07077 23.84260 18.20574 1.000 51.53836 500 GLY A C 1
ATOM 3740 O O . GLY A 1 508 ? -2.19713 24.20768 18.56544 1.000 53.07670 500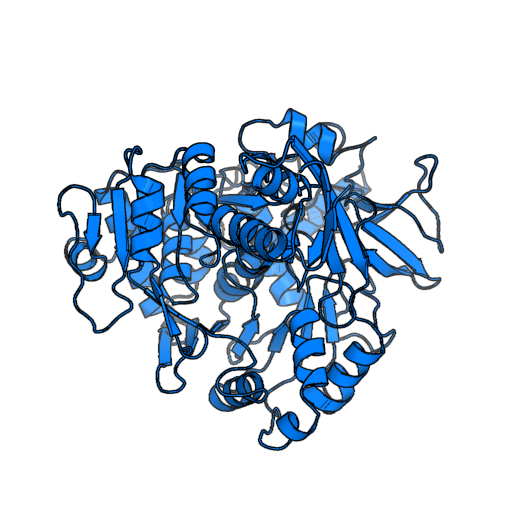 GLY A O 1
ATOM 3741 N N . HIS A 1 509 ? -0.76891 22.55559 18.03092 1.000 53.71823 501 HIS A N 1
ATOM 3742 C CA . HIS A 1 509 ? -1.76903 21.49716 18.13921 1.000 49.89721 501 HIS A CA 1
ATOM 3743 C C . HIS A 1 509 ? -1.77953 20.89327 19.53672 1.000 48.83953 501 HIS A C 1
ATOM 3744 O O . HIS A 1 509 ? -0.73298 20.48967 20.05275 1.000 51.62444 501 HIS A O 1
ATOM 3751 N N . ARG A 1 510 ? -2.96416 20.80985 20.12866 1.000 39.62132 502 ARG A N 1
ATOM 3752 C CA . ARG A 1 510 ? -3.15463 20.07184 21.37012 1.000 40.38751 502 ARG A CA 1
ATOM 3753 C C . ARG A 1 510 ? -3.09259 18.56920 21.09082 1.000 46.69408 502 ARG A C 1
ATOM 3754 O O . ARG A 1 510 ? -3.89151 18.04810 20.30535 1.000 44.69988 502 ARG A O 1
ATOM 3762 N N . LEU A 1 511 ? -2.13873 17.87150 21.72340 1.000 42.31668 503 LEU A N 1
ATOM 3763 C CA . LEU A 1 511 ? -1.91396 16.44798 21.48652 1.000 47.29432 503 LEU A CA 1
ATOM 3764 C C . LEU A 1 511 ? -1.79654 15.68936 22.80790 1.000 47.34752 503 LEU A C 1
ATOM 3765 O O . LEU A 1 511 ? -1.42983 16.25590 23.84034 1.000 49.43341 503 LEU A O 1
ATOM 3770 N N . GLY A 1 512 ? -2.08508 14.39125 22.76159 1.000 48.36151 504 GLY A N 1
ATOM 3771 C CA . GLY A 1 512 ? -1.97402 13.52067 23.92020 1.000 51.66313 504 GLY A CA 1
ATOM 3772 C C . GLY A 1 512 ? -0.84906 12.51187 23.75520 1.000 54.22139 504 GLY A C 1
ATOM 3773 O O . GLY A 1 512 ? -0.54492 12.07347 22.64492 1.000 53.46260 504 GLY A O 1
ATOM 3774 N N . THR A 1 513 ? -0.22404 12.14371 24.87259 1.000 56.69710 505 THR A N 1
ATOM 3775 C CA . THR A 1 513 ? 0.83909 11.14963 24.82346 1.000 57.80341 505 THR A CA 1
ATOM 3776 C C . THR A 1 513 ? 0.30598 9.75611 24.52291 1.000 61.38713 505 THR A C 1
ATOM 3777 O O . THR A 1 513 ? 1.04603 8.91942 23.99753 1.000 63.00182 505 THR A O 1
ATOM 3781 N N . ALA A 1 514 ? -0.96324 9.48593 24.82707 1.000 60.55801 506 ALA A N 1
ATOM 3782 C CA . ALA A 1 514 ? -1.46027 8.12149 24.69193 1.000 60.18912 506 ALA A CA 1
ATOM 3783 C C . ALA A 1 514 ? -1.55470 7.70642 23.22951 1.000 61.45965 506 ALA A C 1
ATOM 3784 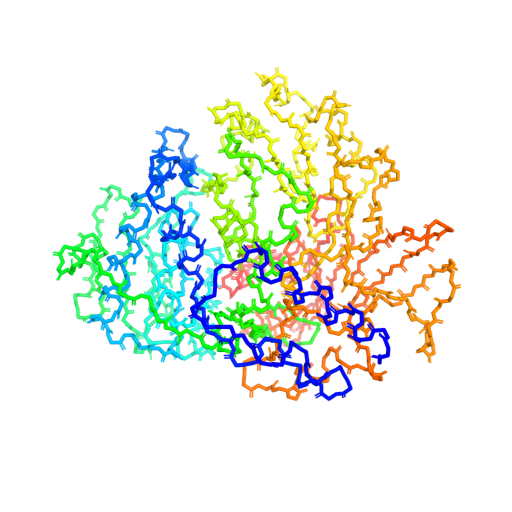O O . ALA A 1 514 ? -1.23987 6.56050 22.88750 1.000 63.46268 506 ALA A O 1
ATOM 3786 N N . GLU A 1 515 ? -1.97911 8.61285 22.33982 1.000 60.55886 507 GLU A N 1
ATOM 3787 C CA . GLU A 1 515 ? -2.05118 8.19961 20.93851 1.000 61.84677 507 GLU A CA 1
ATOM 3788 C C . GLU A 1 515 ? -0.66041 8.05236 20.32545 1.000 62.67689 507 GLU A C 1
ATOM 3789 O O . GLU A 1 515 ? -0.44957 7.17537 19.48101 1.000 62.80082 507 GLU A O 1
ATOM 3795 N N . ILE A 1 516 ? 0.30619 8.86647 20.75166 1.000 63.32302 508 ILE A N 1
ATOM 3796 C CA . ILE A 1 516 ? 1.66749 8.67665 20.26765 1.000 63.23516 508 ILE A CA 1
ATOM 3797 C C . ILE A 1 516 ? 2.23525 7.36800 20.79980 1.000 68.06091 508 ILE A C 1
ATOM 3798 O O . ILE A 1 516 ? 2.87739 6.60844 20.06198 1.000 69.85126 508 ILE A O 1
ATOM 3803 N N . GLU A 1 517 ? 1.99283 7.07330 22.08159 1.000 67.32986 509 GLU A N 1
ATOM 3804 C CA . GLU A 1 517 ? 2.53547 5.85634 22.68220 1.000 67.56719 509 GLU A CA 1
ATOM 3805 C C . GLU A 1 517 ? 1.95721 4.60160 22.03517 1.000 73.13187 509 GLU A C 1
ATOM 3806 O O . GLU A 1 517 ? 2.69578 3.65461 21.73656 1.000 74.84143 509 GLU A O 1
ATOM 3812 N N . SER A 1 518 ? 0.64219 4.56953 21.80122 1.000 71.81099 510 SER A N 1
ATOM 3813 C CA . SER A 1 518 ? 0.05813 3.36637 21.21215 1.000 72.89713 510 SER A CA 1
ATOM 3814 C C . SER A 1 518 ? 0.42371 3.22236 19.73733 1.000 74.55552 510 SER A C 1
ATOM 3815 O O . SER A 1 518 ? 0.58433 2.09523 19.24908 1.000 77.96577 510 SER A O 1
ATOM 3818 N N . ALA A 1 519 ? 0.57723 4.33841 19.01716 1.000 73.30557 511 ALA A N 1
ATOM 3819 C CA . ALA A 1 519 ? 1.05718 4.26175 17.64037 1.000 73.70159 511 ALA A CA 1
ATOM 3820 C C . ALA A 1 519 ? 2.46634 3.69250 17.57690 1.000 77.96709 511 ALA A C 1
ATOM 3821 O O . ALA A 1 519 ? 2.79796 2.96221 16.63658 1.000 80.35122 511 ALA A O 1
ATOM 3823 N N . LEU A 1 520 ? 3.30488 4.00762 18.56910 1.000 78.55550 512 LEU A N 1
ATOM 3824 C CA . LEU A 1 520 ? 4.65793 3.45802 18.60808 1.000 79.14912 512 LEU A CA 1
ATOM 3825 C C . LEU A 1 520 ? 4.64385 1.97094 18.95387 1.000 82.09623 512 LEU A C 1
ATOM 3826 O O . LEU A 1 520 ? 5.29150 1.16229 18.27814 1.000 83.57340 512 LEU A O 1
ATOM 3831 N N . VAL A 1 521 ? 3.89581 1.58613 19.99438 1.000 81.23131 513 VAL A N 1
ATOM 3832 C CA . VAL A 1 521 ? 3.95017 0.20623 20.48114 1.000 86.92313 513 VAL A CA 1
ATOM 3833 C C . VAL A 1 521 ? 3.24848 -0.77405 19.54642 1.000 85.83791 513 VAL A C 1
ATOM 3834 O O . VAL A 1 521 ? 3.53768 -1.97455 19.59050 1.000 91.46757 513 VAL A O 1
ATOM 3838 N N . SER A 1 522 ? 2.32436 -0.30755 18.70269 1.000 86.12628 514 SER A N 1
ATOM 3839 C CA . SER A 1 522 ? 1.70859 -1.20523 17.73074 1.000 87.24454 514 SER A CA 1
ATOM 3840 C C . SER A 1 522 ? 2.68973 -1.65897 16.66027 1.000 89.89560 514 SER A C 1
ATOM 3841 O O . SER A 1 522 ? 2.36221 -2.56824 15.88937 1.000 92.04232 514 SER A O 1
ATOM 3844 N N . HIS A 1 523 ? 3.86528 -1.04169 16.58700 1.000 91.56773 515 HIS A N 1
ATOM 3845 C CA . HIS A 1 523 ? 4.93710 -1.57620 15.76675 1.000 96.17919 515 HIS A CA 1
ATOM 3846 C C . HIS A 1 523 ? 5.39268 -2.91716 16.34189 1.000 101.74696 515 HIS A C 1
ATOM 3847 O O . HIS A 1 523 ? 5.43702 -3.08260 17.56701 1.000 99.63983 515 HIS A O 1
ATOM 3854 N N . PRO A 1 524 ? 5.71722 -3.89714 15.48922 1.000 103.27509 516 PRO A N 1
ATOM 3855 C CA . PRO A 1 524 ? 6.05652 -5.23618 16.00910 1.000 109.19269 516 PRO A CA 1
ATOM 3856 C C . PRO A 1 524 ? 7.32974 -5.27867 16.84110 1.000 110.68925 516 PRO A C 1
ATOM 3857 O O . PRO A 1 524 ? 7.42604 -6.10789 17.75641 1.000 113.52514 516 PRO A O 1
ATOM 3861 N N . LYS A 1 525 ? 8.31109 -4.42199 16.55053 1.000 113.79989 517 LYS A N 1
ATOM 3862 C CA . LYS A 1 525 ? 9.56521 -4.42956 17.29099 1.000 116.00709 517 LYS A CA 1
ATOM 3863 C C . LYS A 1 525 ? 9.47719 -3.68434 18.61534 1.000 112.13129 517 LYS A C 1
ATOM 3864 O O . LYS A 1 525 ? 10.36641 -3.85823 19.45713 1.000 114.46948 517 LYS A O 1
ATOM 3866 N N . VAL A 1 526 ? 8.42804 -2.88800 18.82929 1.000 105.19292 518 VAL A N 1
ATOM 3867 C CA . VAL A 1 526 ? 8.29184 -2.04179 20.01214 1.000 105.34129 518 VAL A CA 1
ATOM 3868 C C . VAL A 1 526 ? 7.42170 -2.74816 21.04541 1.000 102.60724 518 VAL A C 1
ATOM 3869 O O . VAL A 1 526 ? 6.32159 -3.22592 20.73009 1.000 98.74065 518 VAL A O 1
ATOM 3871 N N . ALA A 1 527 ? 7.90229 -2.78130 22.28946 1.000 101.73713 519 ALA A N 1
ATOM 3872 C CA . ALA A 1 527 ? 7.18202 -3.37009 23.41259 1.000 102.33701 519 ALA A CA 1
ATOM 3873 C C . ALA A 1 527 ? 6.61658 -2.35235 24.39401 1.000 102.68602 519 ALA A C 1
ATOM 3874 O O . ALA A 1 527 ? 5.57035 -2.61340 24.99226 1.000 107.53115 519 ALA A O 1
ATOM 3876 N N . GLU A 1 528 ? 7.27318 -1.20492 24.57254 1.000 99.78598 520 GLU A N 1
ATOM 3877 C CA . GLU A 1 528 ? 6.81005 -0.18057 25.49813 1.000 96.54701 520 GLU A CA 1
ATOM 3878 C C . GLU A 1 528 ? 7.29921 1.17896 25.01335 1.000 92.51957 520 GLU A C 1
ATOM 3879 O O . GLU A 1 528 ? 8.35010 1.28692 24.37802 1.000 93.68149 520 GLU A O 1
ATOM 3881 N N . ALA A 1 529 ? 6.52611 2.21909 25.30857 1.000 90.21463 521 ALA A N 1
ATOM 3882 C CA . ALA A 1 529 ? 6.88182 3.55805 24.85171 1.000 90.48892 521 ALA A CA 1
ATOM 3883 C C . ALA A 1 529 ? 6.47082 4.59007 25.89278 1.000 81.85894 521 ALA A C 1
ATOM 3884 O O . ALA A 1 529 ? 5.51309 4.39450 26.64383 1.000 83.76620 521 ALA A O 1
ATOM 3886 N N . GLY A 1 530 ? 7.21045 5.69073 25.92850 1.000 80.35486 522 GLY A N 1
ATOM 3887 C CA . GLY A 1 530 ? 6.92740 6.77023 26.84932 1.000 74.49743 522 GLY A CA 1
ATOM 3888 C C . GLY A 1 530 ? 7.27430 8.11045 26.23981 1.000 74.03715 522 GLY A C 1
ATOM 3889 O O . GLY A 1 530 ? 8.44942 8.41034 26.00697 1.000 77.95830 522 GLY A O 1
ATOM 3890 N N . VAL A 1 531 ? 6.25596 8.92159 25.97431 1.000 67.36801 523 VAL A N 1
ATOM 3891 C CA . VAL A 1 531 ? 6.39736 10.16895 25.23590 1.000 67.48405 523 VAL A CA 1
ATOM 3892 C C . VAL A 1 531 ? 6.22162 11.33503 26.19713 1.000 65.55813 523 VAL A C 1
ATOM 3893 O O . VAL A 1 531 ? 5.33541 11.31446 27.05971 1.000 61.99585 523 VAL A O 1
ATOM 3897 N N . VAL A 1 532 ? 7.07594 12.35052 26.05212 1.000 64.30431 524 VAL A N 1
ATOM 3898 C CA . VAL A 1 532 ? 7.00292 13.57767 26.83864 1.000 61.37482 524 VAL A CA 1
ATOM 3899 C C . VAL A 1 532 ? 7.27397 14.76196 25.91852 1.000 64.01019 524 VAL A C 1
ATOM 3900 O O . VAL A 1 532 ? 7.73413 14.60534 24.78557 1.000 65.57473 524 VAL A O 1
ATOM 3904 N N . GLY A 1 533 ? 6.98684 15.95970 26.42293 1.000 60.36855 525 GLY A N 1
ATOM 3905 C CA . GLY A 1 533 ? 7.23910 17.19461 25.70097 1.000 60.88993 525 GLY A CA 1
ATOM 3906 C C . GLY A 1 533 ? 8.40535 17.94977 26.31897 1.000 63.01337 525 GLY A C 1
ATOM 3907 O O . GLY A 1 533 ? 8.48087 18.09263 27.54055 1.000 67.13771 525 GLY A O 1
ATOM 3908 N N . ILE A 1 534 ? 9.31451 18.41305 25.46096 1.000 60.07612 526 ILE A N 1
ATOM 3909 C CA . ILE A 1 534 ? 10.42610 19.27146 25.87994 1.000 62.34006 526 ILE A CA 1
ATOM 3910 C C . ILE A 1 534 ? 10.30110 20.63122 25.19444 1.000 62.60678 526 ILE A C 1
ATOM 3911 O O . ILE A 1 534 ? 9.70473 20.72633 24.10976 1.000 61.21759 526 ILE A O 1
ATOM 3916 N N . PRO A 1 535 ? 10.83430 21.70199 25.78899 1.000 62.69823 527 PRO A N 1
ATOM 3917 C CA . PRO A 1 535 ? 10.78365 23.01936 25.13847 1.000 62.23912 527 PRO A CA 1
ATOM 3918 C C . PRO A 1 535 ? 11.47053 23.03091 23.77959 1.000 60.72677 527 PRO A C 1
ATOM 3919 O O . PRO A 1 535 ? 12.54522 22.45461 23.59491 1.000 64.46565 527 PRO A O 1
ATOM 3923 N N . HIS A 1 536 ? 10.82451 23.69500 22.82392 1.000 60.64440 528 HIS A N 1
ATOM 3924 C CA . HIS A 1 536 ? 11.34070 23.86922 21.47366 1.000 64.64494 528 HIS A CA 1
ATOM 3925 C C . HIS A 1 536 ? 10.97172 25.27393 21.03060 1.000 66.09177 528 HIS A C 1
ATOM 3926 O O . HIS A 1 536 ? 9.81601 25.67903 21.17572 1.000 64.59611 528 HIS A O 1
ATOM 3933 N N . ASP A 1 537 ? 11.94811 26.01929 20.50897 1.000 70.79452 529 ASP A N 1
ATOM 3934 C CA . ASP A 1 537 ? 11.72847 27.44452 20.28508 1.000 73.86879 529 ASP A CA 1
ATOM 3935 C C . ASP A 1 537 ? 10.66448 27.67644 19.21815 1.000 76.37904 529 ASP A C 1
ATOM 3936 O O . ASP A 1 537 ? 9.76582 28.50269 19.39191 1.000 76.67199 529 ASP A O 1
ATOM 3941 N N . LEU A 1 538 ? 10.72841 26.93444 18.11766 1.000 69.39420 530 LEU A N 1
ATOM 3942 C CA . LEU A 1 538 ? 9.80917 27.18587 17.01372 1.000 68.71085 530 LEU A CA 1
ATOM 3943 C C . LEU A 1 538 ? 8.46625 26.49036 17.22205 1.000 65.43963 530 LEU A C 1
ATOM 3944 O O . LEU A 1 538 ? 7.41783 27.05119 16.88389 1.000 62.71152 530 LEU A O 1
ATOM 3949 N N . LYS A 1 539 ? 8.48041 25.27122 17.76378 1.000 63.36445 531 LYS A N 1
ATOM 3950 C CA . LYS A 1 539 ? 7.27315 24.46850 17.93007 1.000 59.17358 531 LYS A CA 1
ATOM 3951 C C . LYS A 1 539 ? 6.56930 24.68396 19.26345 1.000 58.41211 531 LYS A C 1
ATOM 3952 O O . LYS A 1 539 ? 5.45343 24.18325 19.44335 1.000 56.45683 531 LYS A O 1
ATOM 3958 N N . GLY A 1 540 ? 7.18481 25.40149 20.19740 1.000 59.08597 532 GLY A N 1
ATOM 3959 C CA . GLY A 1 540 ? 6.67683 25.46739 21.55378 1.000 54.83046 532 GLY A CA 1
ATOM 3960 C C . GLY A 1 540 ? 7.11162 24.25397 22.35011 1.000 58.79446 532 GLY A C 1
ATOM 3961 O O . GLY A 1 540 ? 7.87147 24.37730 23.31610 1.000 61.58604 532 GLY A O 1
ATOM 3962 N N . GLN A 1 541 ? 6.63150 23.07234 21.94705 1.000 57.38817 533 GLN A N 1
ATOM 3963 C CA . GLN A 1 541 ? 7.07347 21.79282 22.48570 1.000 56.12072 533 GLN A CA 1
ATOM 3964 C C . GLN A 1 541 ? 7.42868 20.85645 21.34300 1.000 56.88913 533 GLN A C 1
ATOM 3965 O O . GLN A 1 541 ? 6.73724 20.82204 20.32120 1.000 55.95236 533 GLN A O 1
ATOM 3971 N N . ALA A 1 542 ? 8.51131 20.10338 21.52537 1.000 58.61500 534 ALA A N 1
ATOM 3972 C CA . ALA A 1 542 ? 8.90449 19.03502 20.62346 1.000 58.49093 534 ALA A CA 1
ATOM 3973 C C . ALA A 1 542 ? 8.61640 17.69374 21.28197 1.000 61.98299 534 ALA A C 1
ATOM 3974 O O . ALA A 1 542 ? 8.69127 17.56213 22.50751 1.000 61.05318 534 ALA A O 1
ATOM 3976 N N . ILE A 1 543 ? 8.28441 16.70221 20.45702 1.000 62.03762 535 ILE A N 1
ATOM 3977 C CA . ILE A 1 543 ? 7.82617 15.40235 20.93445 1.000 63.95160 535 ILE A CA 1
ATOM 3978 C C . ILE A 1 543 ? 9.03098 14.48165 21.11042 1.000 66.15665 535 ILE A C 1
ATOM 3979 O O . ILE A 1 543 ? 9.67394 14.08657 20.13418 1.000 68.51284 535 ILE A O 1
ATOM 3984 N N . PHE A 1 544 ? 9.32032 14.12325 22.35910 1.000 65.38454 536 PHE A N 1
ATOM 3985 C CA . PHE A 1 544 ? 10.42639 13.24115 22.71958 1.000 68.19364 536 PHE A CA 1
ATOM 3986 C C . PHE A 1 544 ? 9.85336 11.90269 23.16983 1.000 71.08673 536 PHE A C 1
ATOM 3987 O O . PHE A 1 544 ? 9.05887 11.85162 24.11513 1.000 71.88835 536 PHE A O 1
ATOM 3995 N N . ALA A 1 545 ? 10.25951 10.82395 22.50827 1.000 75.89989 537 ALA A N 1
ATOM 3996 C CA . ALA A 1 545 ? 9.71774 9.49783 22.77546 1.000 76.59277 537 ALA A CA 1
ATOM 3997 C C . ALA A 1 545 ? 10.82479 8.56828 23.25012 1.000 82.02276 537 ALA A C 1
ATOM 3998 O O . ALA A 1 545 ? 11.88210 8.47902 22.61744 1.000 82.82686 537 ALA A O 1
ATOM 4000 N N . TYR A 1 546 ? 10.57869 7.88807 24.36768 1.000 81.33578 538 TYR A N 1
ATOM 4001 C CA . TYR A 1 546 ? 11.43928 6.81809 24.85824 1.000 84.31305 538 TYR A CA 1
ATOM 4002 C C . TYR A 1 546 ? 10.83075 5.49052 24.42465 1.000 86.17106 538 TYR A C 1
ATOM 4003 O O . TYR A 1 546 ? 9.67120 5.20309 24.74249 1.000 85.27240 538 TYR A O 1
ATOM 4012 N N . VAL A 1 547 ? 11.60331 4.69003 23.69793 1.000 91.31362 539 VAL A N 1
ATOM 4013 C CA . VAL A 1 547 ? 11.09808 3.48927 23.04093 1.000 93.28427 539 VAL A CA 1
ATOM 4014 C C . VAL A 1 547 ? 11.91173 2.29475 23.52456 1.000 95.89768 539 VAL A C 1
ATOM 4015 O O . VAL A 1 547 ? 13.14230 2.27967 23.39065 1.000 98.46042 539 VAL A O 1
ATOM 4019 N N . ILE A 1 548 ? 11.22701 1.30087 24.08761 1.000 92.19274 540 ILE A N 1
ATOM 4020 C CA . ILE A 1 548 ? 11.85196 0.07954 24.58388 1.000 95.65241 540 ILE A CA 1
ATOM 4021 C C . ILE A 1 548 ? 11.59924 -1.00511 23.54039 1.000 96.83278 540 ILE A C 1
ATOM 4022 O O . ILE A 1 548 ? 10.52607 -1.61591 23.50792 1.000 96.85263 540 ILE A O 1
ATOM 4024 N N . LEU A 1 549 ? 12.59073 -1.24843 22.68400 1.000 94.88339 541 LEU A N 1
ATOM 4025 C CA . LEU A 1 549 ? 12.45755 -2.21240 21.59246 1.000 96.06175 541 LEU A CA 1
ATOM 4026 C C . LEU A 1 549 ? 12.34167 -3.64534 22.10773 1.000 96.89423 541 LEU A C 1
ATOM 4027 O O . LEU A 1 549 ? 13.17953 -4.10773 22.88005 1.000 100.86232 541 LEU A O 1
ATOM 4032 N N . PRO A 1 555 ? 17.86563 -1.75722 16.33595 1.000 120.37353 547 PRO A N 1
ATOM 4033 C CA . PRO A 1 555 ? 18.31228 -0.63698 17.17351 1.000 118.61891 547 PRO A CA 1
ATOM 4034 C C . PRO A 1 555 ? 19.15939 0.36511 16.39303 1.000 119.23690 547 PRO A C 1
ATOM 4035 O O . PRO A 1 555 ? 20.26864 0.67587 16.82112 1.000 122.65461 547 PRO A O 1
ATOM 4039 N N . ASP A 1 556 ? 18.64630 0.86034 15.26745 1.000 115.07710 548 ASP A N 1
ATOM 4040 C CA . ASP A 1 556 ? 19.41719 1.67936 14.34014 1.000 114.28047 548 ASP A CA 1
ATOM 4041 C C . ASP A 1 556 ? 18.68390 2.98781 14.06613 1.000 110.21597 548 ASP A C 1
ATOM 4042 O O . ASP A 1 556 ? 17.57554 3.22431 14.55524 1.000 105.68884 548 ASP A O 1
ATOM 4044 N N . ALA A 1 557 ? 19.32571 3.84754 13.26679 1.000 110.86625 549 ALA A N 1
ATOM 4045 C CA . ALA A 1 557 ? 18.67826 5.06291 12.78305 1.000 104.99915 549 ALA A CA 1
ATOM 4046 C C . ALA A 1 557 ? 17.66032 4.77295 11.68523 1.000 103.43764 549 ALA A C 1
ATOM 4047 O O . ALA A 1 557 ? 16.74157 5.57536 11.48258 1.000 100.54596 549 ALA A O 1
ATOM 4049 N N . GLU A 1 558 ? 17.81075 3.65064 10.97054 1.000 106.27271 550 GLU A N 1
ATOM 4050 C CA . GLU A 1 558 ? 16.78403 3.22179 10.02381 1.000 102.31509 550 GLU A CA 1
ATOM 4051 C C . GLU A 1 558 ? 15.45313 2.98794 10.72967 1.000 99.66296 550 GLU A C 1
ATOM 4052 O O . GLU A 1 558 ? 14.38631 3.30420 10.18790 1.000 95.60536 550 GLU A O 1
ATOM 4054 N N . LEU A 1 559 ? 15.49762 2.44808 11.94967 1.000 98.90181 551 LEU A N 1
ATOM 4055 C CA . LEU A 1 559 ? 14.27627 2.17736 12.69743 1.000 97.19222 551 LEU A CA 1
ATOM 4056 C C . LEU A 1 559 ? 13.68012 3.44597 13.29969 1.000 93.77238 551 LEU A C 1
ATOM 4057 O O . LEU A 1 559 ? 12.45864 3.52464 13.47786 1.000 91.30388 551 LEU A O 1
ATOM 4062 N N . GLN A 1 560 ? 14.51566 4.44064 13.61559 1.000 93.52543 552 GLN A N 1
ATOM 4063 C CA . GLN A 1 560 ? 13.99585 5.73080 14.06189 1.000 94.64889 552 GLN A CA 1
ATOM 4064 C C . GLN A 1 560 ? 13.11592 6.37054 12.99064 1.000 92.44862 552 GLN A C 1
ATOM 4065 O O . GLN A 1 560 ? 12.08747 6.98670 13.30312 1.000 84.74009 552 GLN A O 1
ATOM 4071 N N . THR A 1 561 ? 13.50263 6.23090 11.71824 1.000 92.86713 553 THR A N 1
ATOM 4072 C CA . THR A 1 561 ? 12.72089 6.82121 10.63453 1.000 92.05332 553 THR A CA 1
ATOM 4073 C C . THR A 1 561 ? 11.39750 6.08668 10.44490 1.000 87.53154 553 THR A C 1
ATOM 4074 O O . THR A 1 561 ? 10.34030 6.71738 10.33415 1.000 86.39049 553 THR A O 1
ATOM 4078 N N . GLU A 1 562 ? 11.43424 4.74997 10.41886 1.000 89.09417 554 GLU A N 1
ATOM 4079 C CA . GLU A 1 562 ? 10.20228 3.97893 10.27989 1.000 86.78891 554 GLU A CA 1
ATOM 4080 C C . GLU A 1 562 ? 9.28958 4.15394 11.48666 1.000 82.47515 554 GLU A C 1
ATOM 4081 O O . GLU A 1 562 ? 8.06232 4.09352 11.34388 1.000 80.56586 554 GLU A O 1
ATOM 4083 N N . LEU A 1 563 ? 9.86118 4.37262 12.67713 1.000 84.98037 555 LEU A N 1
ATOM 4084 C CA . LEU A 1 563 ? 9.03399 4.62071 13.85704 1.000 83.76025 555 LEU A CA 1
ATOM 4085 C C . LEU A 1 563 ? 8.43660 6.02403 13.84474 1.000 77.47371 555 LEU A C 1
ATOM 4086 O O . LEU A 1 563 ? 7.32499 6.23086 14.34654 1.000 74.63293 555 LEU A O 1
ATOM 4091 N N . MET A 1 564 ? 9.15387 6.99994 13.28915 1.000 80.25967 556 MET A N 1
ATOM 4092 C CA . MET A 1 564 ? 8.53152 8.29297 13.03104 1.000 77.87880 556 MET A CA 1
ATOM 4093 C C . MET A 1 564 ? 7.48839 8.16910 11.92889 1.000 78.14704 556 MET A C 1
ATOM 4094 O O . MET A 1 564 ? 6.42857 8.80764 11.99320 1.000 74.96308 556 MET A O 1
ATOM 4099 N N . GLU A 1 565 ? 7.76617 7.33378 10.91988 1.000 78.42516 557 GLU A N 1
ATOM 4100 C CA . GLU A 1 565 ? 6.77895 7.06213 9.87890 1.000 76.96753 557 GLU A CA 1
ATOM 4101 C C . GLU A 1 565 ? 5.53442 6.41495 10.46056 1.000 72.10159 557 GLU A C 1
ATOM 4102 O O . GLU A 1 565 ? 4.41404 6.71647 10.03401 1.000 71.88695 557 GLU A O 1
ATOM 4108 N N . ARG A 1 566 ? 5.70806 5.52114 11.43565 1.000 72.53347 558 ARG A N 1
ATOM 4109 C CA . ARG A 1 566 ? 4.55035 4.87492 12.04088 1.000 73.01608 558 ARG A CA 1
ATOM 4110 C C . ARG A 1 566 ? 3.62726 5.90211 12.69146 1.000 70.06106 558 ARG A C 1
ATOM 4111 O O . ARG A 1 566 ? 2.40058 5.80560 12.57200 1.000 66.14753 558 ARG A O 1
ATOM 4113 N N . VAL A 1 567 ? 4.19128 6.90807 13.36234 1.000 71.60074 559 VAL A N 1
ATOM 4114 C CA . VAL A 1 567 ? 3.33585 7.86415 14.05684 1.000 68.02865 559 VAL A CA 1
ATOM 4115 C C . VAL A 1 567 ? 2.60842 8.75984 13.05913 1.000 67.59876 559 VAL A C 1
ATOM 4116 O O . VAL A 1 567 ? 1.41583 9.03708 13.21902 1.000 62.65970 559 VAL A O 1
ATOM 4120 N N . LYS A 1 568 ? 3.29684 9.19695 11.99930 1.000 70.53048 560 LYS A N 1
ATOM 4121 C CA . LYS A 1 568 ? 2.64531 10.02582 10.98466 1.000 68.78329 560 LYS A CA 1
ATOM 4122 C C . LYS A 1 568 ? 1.47193 9.29718 10.33618 1.000 68.73869 560 LYS A C 1
ATOM 4123 O O . LYS A 1 568 ? 0.40484 9.88906 10.12558 1.000 65.99404 560 LYS A O 1
ATOM 4125 N N . ASP A 1 569 ? 1.65296 8.01225 10.00939 1.000 64.56273 561 ASP A N 1
ATOM 4126 C CA . ASP A 1 569 ? 0.59952 7.23550 9.36659 1.000 63.93836 561 ASP A CA 1
ATOM 4127 C C . ASP A 1 569 ? -0.52410 6.86023 10.32640 1.000 63.73050 561 ASP A C 1
ATOM 4128 O O . ASP A 1 569 ? -1.65193 6.63305 9.87925 1.000 63.94746 561 ASP A O 1
ATOM 4130 N N . GLN A 1 570 ? -0.24800 6.77797 11.62887 1.000 64.45875 562 GLN A N 1
ATOM 4131 C CA . GLN A 1 570 ? -1.30476 6.47767 12.59346 1.000 60.98373 562 GLN A CA 1
ATOM 4132 C C . GLN A 1 570 ? -2.11236 7.72060 12.94831 1.000 57.81967 562 GLN A C 1
ATOM 4133 O O . GLN A 1 570 ? -3.33308 7.64173 13.13903 1.000 59.92837 562 GLN A O 1
ATOM 4139 N N . ILE A 1 571 ? -1.44830 8.86421 13.06983 1.000 59.20800 563 ILE A N 1
ATOM 4140 C CA . ILE A 1 571 ? -2.07664 10.07825 13.56874 1.000 57.14034 563 ILE A CA 1
ATOM 4141 C C . ILE A 1 571 ? -2.03434 11.15814 12.49611 1.000 58.37460 563 ILE A C 1
ATOM 4142 O O . ILE A 1 571 ? -2.96913 11.29768 11.69526 1.000 54.14718 563 ILE A O 1
ATOM 4147 N N . SER A 1 572 ? -0.94721 11.92607 12.47904 1.000 56.94917 564 SER A N 1
ATOM 4148 C CA . SER A 1 572 ? -0.72133 12.95929 11.47582 1.000 55.99986 564 SER A CA 1
ATOM 4149 C C . SER A 1 572 ? 0.75767 13.31536 11.48655 1.000 59.80022 564 SER A C 1
ATOM 4150 O O . SER A 1 572 ? 1.50677 12.91640 12.38212 1.000 57.96524 564 SER A O 1
ATOM 4153 N N . ALA A 1 573 ? 1.17455 14.06642 10.46383 1.000 61.70363 565 ALA A N 1
ATOM 4154 C CA . ALA A 1 573 ? 2.53693 14.59060 10.45126 1.000 62.04585 565 ALA A CA 1
ATOM 4155 C C . ALA A 1 573 ? 2.82328 15.43407 11.68868 1.000 61.49003 565 ALA A C 1
ATOM 4156 O O . ALA A 1 573 ? 3.94516 15.40531 12.20932 1.000 58.62825 565 ALA A O 1
ATOM 4158 N N . ILE A 1 574 ? 1.81049 16.14862 12.19788 1.000 61.09022 566 ILE A N 1
ATOM 4159 C CA . ILE A 1 574 ? 1.99644 17.06417 13.32544 1.000 60.28309 566 ILE A CA 1
ATOM 4160 C C . ILE A 1 574 ? 2.44925 16.32715 14.58183 1.000 59.81578 566 ILE A C 1
ATOM 4161 O O . ILE A 1 574 ? 3.12112 16.91058 15.44345 1.000 57.85291 566 ILE A O 1
ATOM 4163 N N . ALA A 1 575 ? 2.09847 15.04598 14.70922 1.000 61.47239 567 ALA A N 1
ATOM 4164 C CA . ALA A 1 575 ? 2.40427 14.24352 15.88921 1.000 62.87891 567 ALA A CA 1
ATOM 4165 C C . ALA A 1 575 ? 3.71502 13.46721 15.78025 1.000 61.91178 567 ALA A C 1
ATOM 4166 O O . ALA A 1 575 ? 4.07137 12.75284 16.72495 1.000 59.07408 567 ALA A O 1
ATOM 4168 N N . LYS A 1 576 ? 4.43388 13.59114 14.66527 1.000 66.76050 568 LYS A N 1
ATOM 4169 C CA . LYS A 1 576 ? 5.65110 12.81401 14.46031 1.000 69.64884 568 LYS A CA 1
ATOM 4170 C C . LYS A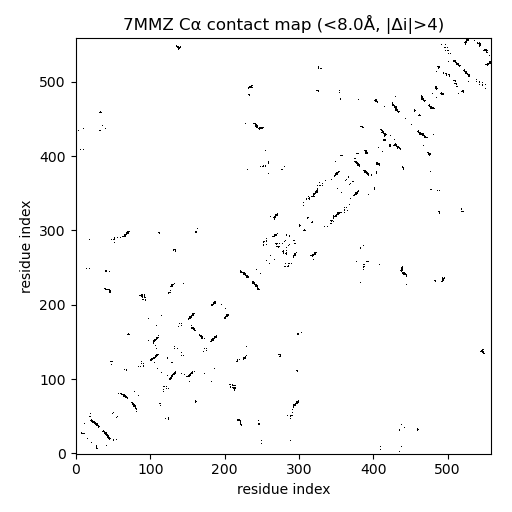 1 576 ? 6.68456 13.15957 15.53084 1.000 69.25962 568 LYS A C 1
ATOM 4171 O O . LYS A 1 576 ? 6.96313 14.34602 15.75706 1.000 68.22952 568 LYS A O 1
ATOM 4173 N N . PRO A 1 577 ? 7.26409 12.16936 16.20990 1.000 68.57687 569 PRO A N 1
ATOM 4174 C CA . PRO A 1 577 ? 8.23077 12.47763 17.26709 1.000 67.97549 569 PRO A CA 1
ATOM 4175 C C . PRO A 1 577 ? 9.46920 13.14927 16.69785 1.000 73.26552 569 PRO A C 1
ATOM 4176 O O . PRO A 1 577 ? 9.97406 12.78112 15.63378 1.000 75.59848 569 PRO A O 1
ATOM 4180 N N . ASP A 1 578 ? 9.94792 14.15723 17.41713 1.000 70.68164 570 ASP A N 1
ATOM 4181 C CA . ASP A 1 578 ? 11.12819 14.88928 16.99595 1.000 70.84049 570 ASP A CA 1
ATOM 4182 C C . ASP A 1 578 ? 12.41676 14.24636 17.48456 1.000 74.08946 570 ASP A C 1
ATOM 4183 O O . ASP A 1 578 ? 13.48291 14.52478 16.92470 1.000 75.48420 570 ASP A O 1
ATOM 4188 N N . VAL A 1 579 ? 12.33980 13.37832 18.49018 1.000 75.39226 571 VAL A N 1
ATOM 4189 C CA . VAL A 1 579 ? 13.50495 12.65894 18.99808 1.000 75.75826 571 VAL A CA 1
ATOM 4190 C C . VAL A 1 579 ? 13.04194 11.29907 19.49764 1.000 79.22344 571 VAL A C 1
ATOM 4191 O O . VAL A 1 579 ? 12.09039 11.20794 20.27991 1.000 76.44545 571 VAL A O 1
ATOM 4193 N N . ILE A 1 580 ? 13.70743 10.24305 19.03399 1.000 84.16508 572 ILE A N 1
ATOM 4194 C CA . ILE A 1 580 ? 13.42160 8.87319 19.44635 1.000 85.02980 572 ILE A CA 1
ATOM 4195 C C . ILE A 1 580 ? 14.64015 8.34935 20.19417 1.000 90.96522 572 ILE A C 1
ATOM 4196 O O . ILE A 1 580 ? 15.72914 8.21703 19.61809 1.000 89.69311 572 ILE A O 1
ATOM 4201 N N . GLN A 1 581 ? 14.45207 8.06428 21.48102 1.000 94.47456 573 GLN A N 1
ATOM 4202 C CA . GLN A 1 581 ? 15.51138 7.63521 22.38728 1.000 96.91259 573 GLN A CA 1
ATOM 4203 C C . GLN A 1 581 ? 15.24737 6.18487 22.77541 1.000 99.52168 573 GLN A C 1
ATOM 4204 O O . GLN A 1 581 ? 14.27382 5.89388 23.47922 1.000 97.41377 573 GLN A O 1
ATOM 4210 N N . PHE A 1 582 ? 16.11378 5.28124 22.31487 1.000 102.54229 574 PHE A N 1
ATOM 4211 C CA . PHE A 1 582 ? 15.94968 3.85312 22.55816 1.000 100.03265 574 PHE A CA 1
ATOM 4212 C C . PHE A 1 582 ? 16.41370 3.49335 23.96555 1.000 104.41189 574 PHE A C 1
ATOM 4213 O O . PHE A 1 582 ? 17.52305 3.85594 24.37366 1.000 107.23167 574 PHE A O 1
ATOM 4221 N N . ALA A 1 583 ? 15.56819 2.76904 24.69919 1.000 104.27275 575 ALA A N 1
ATOM 4222 C CA . ALA A 1 583 ? 15.88547 2.33604 26.06132 1.000 109.17966 575 ALA A CA 1
ATOM 4223 C C . ALA A 1 583 ? 15.82589 0.81236 26.19614 1.000 109.31153 575 ALA A C 1
ATOM 4224 O O . ALA A 1 583 ? 15.52970 0.27965 27.26874 1.000 110.21803 575 ALA A O 1
#

B-factor: mean 54.88, std 15.09, range [28.43, 122.65]